Protein AF-A0A7W8QY20-F1 (afdb_monomer)

Foldseek 3Di:
DPPPPVVVVVVVVVPPDPDDDDDPDDPAAKKAFDFWDDWWDDDVLQQDFRIWHWDADPQGIFTFGHFPVGGPDDRPPDGQDDWDFDDADPVRWTKTWDWDADSVQQKIKIKMFTADNVDPVDGQKIKIKIWGWDQDDPRWIKIKIKIDIAGNDPVDDGHIGITITMITGDDPVRVVVLVVLDFFADADWQDAPVVQLVVCVVLVAKEKEFEAEPPDPLSVCCVRQARRRSVNSVLDVNHYRYYYAYLDDDPPDDPRNVSCVVVSVVCCVVVVPPAPRKMWIGHSNRHTWAIAHTHDTNVRSSVVSVLSSDLVNTLVSVLVCLVVVVDDLVCLLVNLCCCCPVHVNNVSSLVSLLSSQVPPLQPDDPVVNLPLVNLVSCLSRLVSDACPGPLLVCLQPPQVSNQVSDPDPFDGPSVVSNLVRCCVPQPVVQVVVCVVVVHDGPLVVSLVVCVVSDPNLVSLQNSLVSQLVVCVVVVVLVSNLVSLVVNVVSDDLLPDIPVRLVVLLVVLLSCLQPNPDLVSLVVSLVSLVSSLVVCVVVVHDSLSSLLSNLSSCLSNVVLVVSLVSLVVSCVVCVVCCPVSVVVSVCSVVVHSVSPPDD

Solvent-accessible surface area (backbone atoms only — not comparable to full-atom values): 33229 Å² total; per-residue (Å²): 146,78,81,68,63,69,64,56,58,59,60,65,71,65,72,81,63,81,88,66,77,88,66,91,75,66,83,62,44,38,30,36,59,72,42,73,75,48,78,42,67,62,77,94,66,71,75,66,50,49,33,41,38,29,43,84,50,97,62,24,46,34,53,39,46,41,37,97,88,51,74,61,83,43,86,41,83,41,51,77,66,74,82,58,82,77,50,62,44,101,84,70,30,49,36,39,59,49,76,49,72,45,82,91,76,42,34,36,41,38,40,37,38,29,28,45,86,91,37,91,85,47,74,42,30,42,40,39,36,41,40,35,60,44,75,45,86,88,81,46,46,35,36,39,42,38,37,41,46,35,40,71,49,96,90,45,82,64,80,52,32,41,38,35,34,33,22,37,71,54,52,74,67,59,55,52,58,41,67,74,72,47,79,8,52,69,66,59,74,72,54,37,69,69,53,48,31,51,49,15,52,75,69,73,17,29,33,34,36,45,35,30,40,95,84,38,65,52,34,55,46,35,65,67,73,29,42,54,34,49,73,45,11,65,65,35,56,79,48,32,46,34,33,76,37,56,70,58,87,61,94,83,59,53,72,47,61,59,52,37,43,68,56,32,59,47,48,37,65,76,67,61,64,85,60,66,21,27,40,42,31,24,43,30,88,62,52,70,27,23,66,49,73,51,75,60,53,54,67,57,45,48,51,49,50,54,32,50,74,31,72,93,59,10,54,44,45,51,49,48,38,54,74,71,61,75,55,62,78,80,50,41,60,56,50,22,46,42,28,37,74,76,59,65,35,51,69,60,14,26,50,45,42,27,51,44,35,67,74,46,55,61,69,49,55,74,75,62,50,62,32,58,72,51,48,52,52,47,68,75,36,55,88,36,55,47,84,87,34,59,67,42,47,40,25,69,77,42,31,68,74,48,27,75,68,39,85,44,94,83,57,52,47,20,58,53,54,44,51,55,32,48,40,60,75,62,42,44,60,46,51,52,50,15,65,75,70,73,49,78,54,63,59,67,61,42,42,55,57,35,40,76,77,40,57,61,70,60,25,52,50,53,51,37,52,50,49,39,56,50,22,56,76,68,68,37,60,72,66,26,56,69,44,43,61,62,43,56,71,73,48,61,77,92,74,51,46,71,68,54,41,51,52,49,48,52,52,39,44,47,42,48,52,74,53,85,55,65,68,60,50,55,51,38,56,64,58,47,51,63,44,37,59,50,29,55,80,65,78,41,87,42,62,64,54,49,51,44,49,23,53,38,34,37,76,73,66,42,47,69,64,13,47,53,48,49,51,52,45,39,74,77,39,57,94,51,37,72,67,52,50,54,50,47,55,38,55,75,73,68,50,70,66,54,79,72,66,130

Mean predicted aligned error: 14.1 Å

Structure (mmCIF, N/CA/C/O backbone):
data_AF-A0A7W8QY20-F1
#
_entry.id   AF-A0A7W8QY20-F1
#
loop_
_atom_site.group_PDB
_atom_site.id
_atom_site.type_symbol
_atom_site.label_atom_id
_atom_site.label_alt_id
_atom_site.label_comp_id
_atom_site.label_asym_id
_atom_site.label_entity_id
_atom_site.label_seq_id
_atom_site.pdbx_PDB_ins_code
_atom_site.Cartn_x
_atom_site.Cartn_y
_atom_site.Cartn_z
_atom_site.occupancy
_atom_site.B_iso_or_equiv
_atom_site.auth_seq_id
_atom_site.auth_comp_id
_atom_site.auth_asym_id
_atom_site.auth_atom_id
_atom_site.pdbx_PDB_model_num
ATOM 1 N N . MET A 1 1 ? 17.598 47.975 -12.054 1.00 34.47 1 MET A N 1
ATOM 2 C CA . MET A 1 1 ? 18.685 47.209 -11.395 1.00 34.47 1 MET A CA 1
ATOM 3 C C . MET A 1 1 ? 18.210 45.830 -10.914 1.00 34.47 1 MET A C 1
ATOM 5 O O . MET A 1 1 ? 18.232 45.550 -9.727 1.00 34.47 1 MET A O 1
ATOM 9 N N . LYS A 1 2 ? 17.771 44.950 -11.826 1.00 32.56 2 LYS A N 1
ATOM 10 C CA . LYS A 1 2 ? 17.410 43.548 -11.526 1.00 32.56 2 LYS A CA 1
ATOM 11 C C . LYS A 1 2 ? 17.868 42.470 -12.553 1.00 32.56 2 LYS A C 1
ATOM 13 O O . LYS A 1 2 ? 17.382 41.354 -12.434 1.00 32.56 2 LYS A O 1
ATOM 18 N N . PRO A 1 3 ? 18.805 42.691 -13.511 1.00 30.03 3 PRO A N 1
ATOM 19 C CA . PRO A 1 3 ? 19.314 41.588 -14.342 1.00 30.03 3 PRO A CA 1
ATOM 20 C C . PRO A 1 3 ? 20.662 40.992 -13.877 1.00 30.03 3 PRO A C 1
ATOM 22 O O . PRO A 1 3 ? 21.119 40.020 -14.462 1.00 30.03 3 PRO A O 1
ATOM 25 N N . LEU A 1 4 ? 21.299 41.528 -12.826 1.00 29.00 4 LEU A N 1
ATOM 26 C CA . LEU A 1 4 ? 22.637 41.093 -12.373 1.00 29.00 4 LEU A CA 1
ATOM 27 C C . LEU A 1 4 ? 22.633 39.982 -11.303 1.00 29.00 4 LEU A C 1
ATOM 29 O O . LEU A 1 4 ? 23.667 39.372 -11.059 1.00 29.00 4 LEU A O 1
ATOM 33 N N . ILE A 1 5 ? 21.483 39.667 -10.696 1.00 31.33 5 ILE A N 1
ATOM 34 C CA . ILE A 1 5 ? 21.409 38.714 -9.570 1.00 31.33 5 ILE A CA 1
ATOM 35 C C . ILE A 1 5 ? 21.354 37.247 -10.046 1.00 31.33 5 ILE A C 1
ATOM 37 O O . ILE A 1 5 ? 21.874 36.363 -9.372 1.00 31.33 5 ILE A O 1
ATOM 41 N N . TYR A 1 6 ? 20.832 36.971 -11.246 1.00 31.62 6 TYR A N 1
ATOM 42 C CA . TYR A 1 6 ? 20.762 35.598 -11.773 1.00 31.62 6 TYR A CA 1
ATOM 43 C C . TYR A 1 6 ? 22.112 35.048 -12.263 1.00 31.62 6 TYR A C 1
ATOM 45 O O . TYR A 1 6 ? 22.337 33.842 -12.204 1.00 31.62 6 TYR A O 1
ATOM 53 N N . TYR A 1 7 ? 23.040 35.916 -12.679 1.00 31.92 7 TYR A N 1
ATOM 54 C CA . TYR A 1 7 ? 24.385 35.505 -13.106 1.00 31.92 7 TYR A CA 1
ATOM 55 C C . TYR A 1 7 ? 25.289 35.127 -11.916 1.00 31.92 7 TYR A C 1
ATOM 57 O O . TYR A 1 7 ? 26.137 34.246 -12.037 1.00 31.92 7 TYR A O 1
ATOM 65 N N . ALA A 1 8 ? 25.073 35.739 -10.746 1.00 30.41 8 ALA A N 1
ATOM 66 C CA . ALA A 1 8 ? 25.865 35.489 -9.540 1.00 30.41 8 ALA A CA 1
ATOM 67 C C . ALA A 1 8 ? 25.487 34.175 -8.827 1.00 30.41 8 ALA A C 1
ATOM 69 O O . ALA A 1 8 ? 26.350 33.499 -8.270 1.00 30.41 8 ALA A O 1
ATOM 70 N N . ILE A 1 9 ? 24.216 33.764 -8.891 1.00 32.88 9 ILE A N 1
ATOM 71 C CA . ILE A 1 9 ? 23.742 32.523 -8.252 1.00 32.88 9 ILE A CA 1
ATOM 72 C C . ILE A 1 9 ? 24.217 31.276 -9.025 1.00 32.88 9 ILE A C 1
ATOM 74 O O . ILE A 1 9 ? 24.481 30.239 -8.419 1.00 32.88 9 ILE A O 1
ATOM 78 N N . PHE A 1 10 ? 24.426 31.381 -10.343 1.00 36.00 10 PHE A N 1
ATOM 79 C CA . PHE A 1 10 ? 24.939 30.274 -11.162 1.00 36.00 10 PHE A CA 1
ATOM 80 C C . PHE A 1 10 ? 26.439 29.999 -10.952 1.00 36.00 10 PHE A C 1
ATOM 82 O O . PHE A 1 10 ? 26.851 28.841 -10.999 1.00 36.00 10 PHE A O 1
ATOM 89 N N . MET A 1 11 ? 27.247 31.025 -10.651 1.00 33.53 11 MET A N 1
ATOM 90 C CA . MET A 1 11 ? 28.660 30.828 -10.287 1.00 33.53 11 MET A CA 1
ATOM 91 C C . MET A 1 11 ? 28.830 30.148 -8.920 1.00 33.53 11 MET A C 1
ATOM 93 O O . MET A 1 11 ? 29.773 29.383 -8.730 1.00 33.53 11 MET A O 1
ATOM 97 N N . ALA A 1 12 ? 27.913 30.373 -7.973 1.00 30.88 12 ALA A N 1
ATOM 98 C CA . ALA A 1 12 ? 28.045 29.849 -6.613 1.00 30.88 12 ALA A CA 1
ATOM 99 C C . ALA A 1 12 ? 27.796 28.328 -6.502 1.00 30.88 12 ALA A C 1
ATOM 101 O O . ALA A 1 12 ? 28.378 27.680 -5.636 1.00 30.88 12 ALA A O 1
ATOM 102 N N . MET A 1 13 ? 26.994 27.725 -7.391 1.00 29.62 13 MET A N 1
ATOM 103 C CA . MET A 1 13 ? 26.762 26.267 -7.400 1.00 29.62 13 MET A CA 1
ATOM 104 C C . MET A 1 13 ? 27.802 25.463 -8.199 1.00 29.62 13 MET A C 1
ATOM 106 O O . MET A 1 13 ? 27.821 24.238 -8.106 1.00 29.62 13 MET A O 1
ATOM 110 N N . ALA A 1 14 ? 28.692 26.117 -8.953 1.00 33.78 14 ALA A N 1
ATOM 111 C CA . ALA A 1 14 ? 29.780 25.447 -9.673 1.00 33.78 14 ALA A CA 1
ATOM 112 C C . ALA A 1 14 ? 30.989 25.101 -8.774 1.00 33.78 14 ALA A C 1
ATOM 114 O O . ALA A 1 14 ? 31.916 24.428 -9.218 1.00 33.78 14 ALA A O 1
ATOM 115 N N . LEU A 1 15 ? 30.983 25.537 -7.508 1.00 32.28 15 LEU A N 1
ATOM 116 C CA . LEU A 1 15 ? 32.139 25.490 -6.603 1.00 32.28 15 LEU A CA 1
ATOM 117 C C . LEU A 1 15 ? 32.217 24.261 -5.675 1.00 32.28 15 LEU A C 1
ATOM 119 O O . LEU A 1 15 ? 33.075 24.236 -4.797 1.00 32.28 15 LEU A O 1
ATOM 123 N N . SER A 1 16 ? 31.394 23.222 -5.861 1.00 32.53 16 SER A N 1
ATOM 124 C CA . SER A 1 16 ? 31.473 21.991 -5.044 1.00 32.53 16 SER A CA 1
ATOM 125 C C . SER A 1 16 ? 31.709 20.690 -5.822 1.00 32.53 16 SER A C 1
ATOM 127 O O . SER A 1 16 ? 31.518 19.605 -5.276 1.00 32.53 16 SER A O 1
ATOM 129 N N . LEU A 1 17 ? 32.182 20.764 -7.070 1.00 36.34 17 LEU A N 1
ATOM 130 C CA . LEU A 1 17 ? 32.654 19.589 -7.812 1.00 36.34 17 LEU A CA 1
ATOM 131 C C . LEU A 1 17 ? 34.190 19.565 -7.870 1.00 36.34 17 LEU A C 1
ATOM 133 O O . LEU A 1 17 ? 34.810 20.626 -7.990 1.00 36.34 17 LEU A O 1
ATOM 137 N N . PRO A 1 18 ? 34.824 18.379 -7.768 1.00 35.50 18 PRO A N 1
ATOM 138 C CA . PRO A 1 18 ? 36.277 18.265 -7.765 1.00 35.50 18 PRO A CA 1
ATOM 139 C C . PRO A 1 18 ? 36.862 18.871 -9.045 1.00 35.50 18 PRO A C 1
ATOM 141 O O . PRO A 1 18 ? 36.290 18.742 -10.125 1.00 35.50 18 PRO A O 1
ATOM 144 N N . LYS A 1 19 ? 37.996 19.569 -8.912 1.00 36.62 19 LYS A N 1
ATOM 145 C CA . LYS A 1 19 ? 38.716 20.220 -10.016 1.00 36.62 19 LYS A CA 1
ATOM 146 C C . LYS A 1 19 ? 39.126 19.178 -11.067 1.00 36.62 19 LYS A C 1
ATOM 148 O O . LYS A 1 19 ? 40.171 18.548 -10.937 1.00 36.62 19 LYS A O 1
ATOM 153 N N . PHE A 1 20 ? 38.314 19.009 -12.106 1.00 40.59 20 PHE A N 1
ATOM 154 C CA . PHE A 1 20 ? 38.666 18.229 -13.291 1.00 40.59 20 PHE A CA 1
ATOM 155 C C . PHE A 1 20 ? 39.662 19.018 -14.155 1.00 40.59 20 PHE A C 1
ATOM 157 O O . PHE A 1 20 ? 39.513 20.225 -14.361 1.00 40.59 20 PHE A O 1
ATOM 164 N N . ALA A 1 21 ? 40.706 18.342 -14.634 1.00 33.34 21 ALA A N 1
ATOM 165 C CA . ALA A 1 21 ? 41.752 18.932 -15.460 1.00 33.34 21 ALA A CA 1
ATOM 166 C C . ALA A 1 21 ? 41.192 19.438 -16.807 1.00 33.34 21 ALA A C 1
ATOM 168 O O . ALA A 1 21 ? 40.430 18.749 -17.486 1.00 33.34 21 ALA A O 1
ATOM 169 N N . LYS A 1 22 ? 41.588 20.659 -17.193 1.00 41.00 22 LYS A N 1
ATOM 170 C CA . LYS A 1 22 ? 41.216 21.333 -18.447 1.00 41.00 22 LYS A CA 1
ATOM 171 C C . LYS A 1 22 ? 41.881 20.656 -19.655 1.00 41.00 22 LYS A C 1
ATOM 173 O O . LYS A 1 22 ? 42.931 21.099 -20.107 1.00 41.00 22 LYS A O 1
ATOM 178 N N . ALA A 1 23 ? 41.246 19.633 -20.220 1.00 37.78 23 ALA A N 1
ATOM 179 C CA . ALA A 1 23 ? 41.414 19.324 -21.638 1.00 37.78 23 ALA A CA 1
ATOM 180 C C . ALA A 1 23 ? 40.450 20.211 -22.442 1.00 37.78 23 ALA A C 1
ATOM 182 O O . ALA A 1 23 ? 39.283 20.359 -22.069 1.00 37.78 23 ALA A O 1
ATOM 183 N N . GLN A 1 24 ? 40.943 20.824 -23.521 1.00 47.16 24 GLN A N 1
ATOM 184 C CA . GLN A 1 24 ? 40.188 21.669 -24.452 1.00 47.16 24 GLN A CA 1
ATOM 185 C C . GLN A 1 24 ? 39.123 20.816 -25.172 1.00 47.16 24 GLN A C 1
ATOM 187 O O . GLN A 1 24 ? 39.294 20.359 -26.298 1.00 47.16 24 GLN A O 1
ATOM 192 N N . THR A 1 25 ? 38.027 20.512 -24.483 1.00 55.75 25 THR A N 1
ATOM 193 C CA . THR A 1 25 ? 36.958 19.661 -25.000 1.00 55.75 25 THR A CA 1
ATOM 194 C C . THR A 1 25 ? 36.093 20.495 -25.934 1.00 55.75 25 THR A C 1
ATOM 196 O O . THR A 1 25 ? 35.343 21.377 -25.523 1.00 55.75 25 THR A O 1
ATOM 199 N N . ASN A 1 26 ? 36.264 20.267 -27.236 1.00 72.06 26 ASN A N 1
ATOM 200 C CA . ASN A 1 26 ? 35.529 20.991 -28.261 1.00 72.06 26 ASN A CA 1
ATOM 201 C C . ASN A 1 26 ? 34.078 20.479 -28.340 1.00 72.06 26 ASN A C 1
ATOM 203 O O . ASN A 1 26 ? 33.846 19.271 -28.435 1.00 72.06 26 ASN A O 1
ATOM 207 N N . LEU A 1 27 ? 33.120 21.411 -28.340 1.00 79.25 27 LEU A N 1
ATOM 208 C CA . LEU A 1 27 ? 31.679 21.180 -28.487 1.00 79.25 27 LEU A CA 1
ATOM 209 C C . LEU A 1 27 ? 31.317 20.480 -29.819 1.00 79.25 27 LEU A C 1
ATOM 211 O O . LEU A 1 27 ? 30.228 19.926 -29.948 1.00 79.25 27 LEU A O 1
ATOM 215 N N . LEU A 1 28 ? 32.222 20.473 -30.805 1.00 84.31 28 LEU A N 1
ATOM 216 C CA . LEU A 1 28 ? 32.030 19.796 -32.092 1.00 84.31 28 LEU A CA 1
ATOM 217 C C . LEU A 1 28 ? 31.840 18.279 -31.953 1.00 84.31 28 LEU A C 1
ATOM 219 O O . LEU A 1 28 ? 32.566 17.607 -31.215 1.00 84.31 28 LEU A O 1
ATOM 223 N N . GLY A 1 29 ? 30.929 17.730 -32.750 1.00 86.31 29 GLY A N 1
ATOM 224 C CA . GLY A 1 29 ? 30.639 16.303 -32.833 1.00 86.31 29 GLY A CA 1
ATOM 225 C C . GLY A 1 29 ? 29.145 16.005 -32.830 1.00 86.31 29 GLY A C 1
ATOM 226 O O . GLY A 1 29 ? 28.309 16.907 -32.904 1.00 86.31 29 GLY A O 1
ATOM 227 N N . VAL A 1 30 ? 28.820 14.718 -32.749 1.00 86.38 30 VAL A N 1
ATOM 228 C CA . VAL A 1 30 ? 27.449 14.238 -32.579 1.00 86.38 30 VAL A CA 1
ATOM 229 C C . VAL A 1 30 ? 27.255 13.876 -31.114 1.00 86.38 30 VAL A C 1
ATOM 231 O O . VAL A 1 30 ? 28.045 13.126 -30.545 1.00 86.38 30 VAL A O 1
ATOM 234 N N . TRP A 1 31 ? 26.211 14.425 -30.510 1.00 86.69 31 TRP A N 1
ATOM 235 C CA . TRP A 1 31 ? 25.859 14.223 -29.113 1.00 86.69 31 TRP A CA 1
ATOM 236 C C . TRP A 1 31 ? 24.503 13.540 -29.017 1.00 86.69 31 TRP A C 1
ATOM 238 O O . TRP A 1 31 ? 23.530 14.012 -29.607 1.00 86.69 31 TRP A O 1
ATOM 248 N N . ARG A 1 32 ? 24.434 12.458 -28.248 1.00 82.75 32 ARG A N 1
ATOM 249 C CA . ARG A 1 32 ? 23.239 11.640 -28.028 1.00 82.75 32 ARG A CA 1
ATOM 250 C C . ARG A 1 32 ? 22.710 11.848 -26.620 1.00 82.75 32 ARG A C 1
ATOM 252 O O . ARG A 1 32 ? 23.490 11.772 -25.675 1.00 82.75 32 ARG A O 1
ATOM 259 N N . LEU A 1 33 ? 21.409 12.099 -26.474 1.00 78.19 33 LEU A N 1
ATOM 260 C CA . LEU A 1 33 ? 20.771 12.250 -25.167 1.00 78.19 33 LEU A CA 1
ATOM 261 C C . LEU A 1 33 ? 20.918 10.949 -24.365 1.00 78.19 33 LEU A C 1
ATOM 263 O O . LEU A 1 33 ? 20.456 9.893 -24.790 1.00 78.19 33 LEU A O 1
ATOM 267 N N . LYS A 1 34 ? 21.550 11.055 -23.199 1.00 76.88 34 LYS A N 1
ATOM 268 C CA . LYS A 1 34 ? 21.827 9.968 -22.256 1.00 76.88 34 LYS A CA 1
ATOM 269 C C . LYS A 1 34 ? 20.936 10.024 -21.020 1.00 76.88 34 LYS A C 1
ATOM 271 O O . LYS A 1 34 ? 20.604 9.003 -20.437 1.00 76.88 34 LYS A O 1
ATOM 276 N N . GLU A 1 35 ? 20.568 11.217 -20.574 1.00 73.69 35 GLU A N 1
ATOM 277 C CA . GLU A 1 35 ? 19.719 11.363 -19.395 1.00 73.69 35 GLU A CA 1
ATOM 278 C C . GLU A 1 35 ? 18.847 12.607 -19.513 1.00 73.69 35 GLU A C 1
ATOM 280 O O . GLU A 1 35 ? 19.324 13.697 -19.824 1.00 73.69 35 GLU A O 1
ATOM 285 N N . PHE A 1 36 ? 17.558 12.447 -19.233 1.00 71.69 36 PHE A N 1
ATOM 286 C CA . PHE A 1 36 ? 16.594 13.537 -19.189 1.00 71.69 36 PHE A CA 1
ATOM 287 C C . PHE A 1 36 ? 16.326 13.930 -17.732 1.00 71.69 36 PHE A C 1
ATOM 289 O O . PHE A 1 36 ? 15.963 13.069 -16.932 1.00 71.69 36 PHE A O 1
ATOM 296 N N . LYS A 1 37 ? 16.457 15.220 -17.386 1.00 70.06 37 LYS A N 1
ATOM 297 C CA . LYS A 1 37 ? 16.380 15.667 -15.985 1.00 70.06 37 LYS A CA 1
ATOM 298 C C . LYS A 1 37 ? 15.173 16.542 -15.648 1.00 70.06 37 LYS A C 1
ATOM 300 O O . LYS A 1 37 ? 14.657 16.433 -14.538 1.00 70.06 37 LYS A O 1
ATOM 305 N N . LYS A 1 38 ? 14.703 17.416 -16.548 1.00 68.19 38 LYS A N 1
ATOM 306 C CA . LYS A 1 38 ? 13.561 18.309 -16.247 1.00 68.19 38 LYS A CA 1
ATOM 307 C C . LYS A 1 38 ? 12.902 18.880 -17.505 1.00 68.19 38 LYS A C 1
ATOM 309 O O . LYS A 1 38 ? 13.621 19.315 -18.396 1.00 68.19 38 LYS A O 1
ATOM 314 N N . ILE A 1 39 ? 11.563 18.962 -17.523 1.00 68.31 39 ILE A N 1
ATOM 315 C CA . ILE A 1 39 ? 10.766 19.879 -18.366 1.00 68.31 39 ILE A CA 1
ATOM 316 C C . ILE A 1 39 ? 9.779 20.643 -17.469 1.00 68.31 39 ILE A C 1
ATOM 318 O O . ILE A 1 39 ? 9.150 20.053 -16.591 1.00 68.31 39 ILE A O 1
ATOM 322 N N . LYS A 1 40 ? 9.623 21.944 -17.710 1.00 66.50 40 LYS A N 1
ATOM 323 C CA . LYS A 1 40 ? 8.500 22.774 -17.248 1.00 66.50 40 LYS A CA 1
ATOM 324 C C . LYS A 1 40 ? 7.860 23.411 -18.497 1.00 66.50 40 LYS A C 1
ATOM 326 O O . LYS A 1 40 ? 8.613 23.810 -19.381 1.00 66.50 40 LYS A O 1
ATOM 331 N N . GLY A 1 41 ? 6.525 23.437 -18.611 1.00 63.50 41 GLY A N 1
ATOM 332 C CA . GLY A 1 41 ? 5.780 24.044 -19.739 1.00 63.50 41 GLY A CA 1
ATOM 333 C C . GLY A 1 41 ? 4.885 23.079 -20.559 1.00 63.50 41 GLY A C 1
ATOM 334 O O . GLY A 1 41 ? 5.004 21.866 -20.398 1.00 63.50 41 GLY A O 1
ATOM 335 N N . PRO A 1 42 ? 3.957 23.593 -21.405 1.00 50.72 42 PRO A N 1
ATOM 336 C CA . PRO A 1 42 ? 3.009 22.825 -22.226 1.00 50.72 42 PRO A CA 1
ATOM 337 C C . PRO A 1 42 ? 3.663 21.906 -23.250 1.00 50.72 42 PRO A C 1
ATOM 339 O O . PRO A 1 42 ? 4.813 22.092 -23.639 1.00 50.72 42 PRO A O 1
ATOM 342 N N . ASP A 1 43 ? 2.873 20.954 -23.749 1.00 42.47 43 ASP A N 1
ATOM 343 C CA . ASP A 1 43 ? 3.375 19.810 -24.490 1.00 42.47 43 ASP A CA 1
ATOM 344 C C . ASP A 1 43 ? 4.329 20.191 -25.639 1.00 42.47 43 ASP A C 1
ATOM 346 O O . ASP A 1 43 ? 5.449 19.696 -25.695 1.00 42.47 43 ASP A O 1
ATOM 350 N N . TYR A 1 44 ? 4.005 21.139 -26.515 1.00 50.38 44 TYR A N 1
ATOM 351 C CA . TYR A 1 44 ? 4.890 21.555 -27.621 1.00 50.38 44 TYR A CA 1
ATOM 352 C C . TYR A 1 44 ? 6.285 22.088 -27.193 1.00 50.38 44 TYR A C 1
ATOM 354 O O . TYR A 1 44 ? 7.147 22.300 -28.052 1.00 50.38 44 TYR A O 1
ATOM 362 N N . ALA A 1 45 ? 6.537 22.292 -25.896 1.00 47.47 45 ALA A N 1
ATOM 363 C CA . ALA A 1 45 ? 7.827 22.656 -25.318 1.00 47.47 45 ALA A CA 1
ATOM 364 C C . ALA A 1 45 ? 8.781 21.475 -25.044 1.00 47.47 45 ALA A C 1
ATOM 366 O O . ALA A 1 45 ? 9.905 21.716 -24.605 1.00 47.47 45 ALA A O 1
ATOM 367 N N . ASN A 1 46 ? 8.424 20.229 -25.392 1.00 51.69 46 ASN A N 1
ATOM 368 C CA . ASN A 1 46 ? 9.313 19.046 -25.327 1.00 51.69 46 ASN A CA 1
ATOM 369 C C . ASN A 1 46 ? 10.476 19.058 -26.342 1.00 51.69 46 ASN A C 1
ATOM 371 O O . ASN A 1 46 ? 10.895 18.026 -26.855 1.00 51.69 46 ASN A O 1
ATOM 375 N N . GLY A 1 47 ? 11.024 20.227 -26.656 1.00 58.62 47 GLY A N 1
ATOM 376 C CA . GLY A 1 47 ? 12.123 20.397 -27.598 1.00 58.62 47 GLY A CA 1
ATOM 377 C C . GLY A 1 47 ? 13.494 20.067 -27.013 1.00 58.62 47 GLY A C 1
ATOM 378 O O . GLY A 1 47 ? 14.419 20.827 -27.296 1.00 58.62 47 GLY A O 1
ATOM 379 N N . ILE A 1 48 ? 13.626 19.009 -26.196 1.00 70.00 48 ILE A N 1
ATOM 380 C CA . ILE A 1 48 ? 14.941 18.426 -25.889 1.00 70.00 48 ILE A CA 1
ATOM 381 C C . ILE A 1 48 ? 15.335 17.552 -27.085 1.00 70.00 48 ILE A C 1
ATOM 383 O O . ILE A 1 48 ? 14.596 16.626 -27.422 1.00 70.00 48 ILE A O 1
ATOM 387 N N . PRO A 1 49 ? 16.455 17.851 -27.760 1.00 72.75 49 PRO A N 1
ATOM 388 C CA . PRO A 1 49 ? 16.925 17.026 -28.863 1.00 72.75 49 PRO A CA 1
ATOM 389 C C . PRO A 1 49 ? 17.295 15.611 -28.405 1.00 72.75 49 PRO A C 1
ATOM 391 O O . PRO A 1 49 ? 17.890 15.421 -27.354 1.00 72.75 49 PRO A O 1
ATOM 394 N N . LEU A 1 50 ? 16.998 14.607 -29.220 1.00 71.81 50 LEU A N 1
ATOM 395 C CA . LEU A 1 50 ? 17.574 13.272 -29.053 1.00 71.81 50 LEU A CA 1
ATOM 396 C C . LEU A 1 50 ? 19.030 13.257 -29.515 1.00 71.81 50 LEU A C 1
ATOM 398 O O . LEU A 1 50 ? 19.889 12.674 -28.857 1.00 71.81 50 LEU A O 1
ATOM 402 N N . ILE A 1 51 ? 19.291 13.940 -30.630 1.00 77.75 51 ILE A N 1
ATOM 403 C CA . ILE A 1 51 ? 20.611 14.098 -31.228 1.00 77.75 51 ILE A CA 1
ATOM 404 C C . ILE A 1 51 ? 20.889 15.587 -31.402 1.00 77.75 51 ILE A C 1
ATOM 406 O O . ILE A 1 51 ? 20.034 16.329 -31.891 1.00 77.75 51 ILE A O 1
ATOM 410 N N . ILE A 1 52 ? 22.088 16.015 -31.018 1.00 81.81 52 ILE A N 1
ATOM 411 C CA . ILE A 1 52 ? 22.629 17.341 -31.313 1.00 81.81 52 ILE A CA 1
ATOM 412 C C . ILE A 1 52 ? 23.901 17.141 -32.122 1.00 81.81 52 ILE A C 1
ATOM 414 O O . ILE A 1 52 ? 24.891 16.613 -31.621 1.00 81.81 52 ILE A O 1
ATOM 418 N N . LYS A 1 53 ? 23.889 17.582 -33.371 1.00 83.00 53 LYS A N 1
ATOM 419 C CA . LYS A 1 53 ? 25.047 17.544 -34.253 1.00 83.00 53 LYS A CA 1
ATOM 420 C C . LYS A 1 53 ? 25.618 18.947 -34.387 1.00 83.00 53 LYS A C 1
ATOM 422 O O . LYS A 1 53 ? 24.904 19.878 -34.751 1.00 83.00 53 LYS A O 1
ATOM 427 N N . ILE A 1 54 ? 26.895 19.100 -34.053 1.00 83.69 54 ILE A N 1
ATOM 428 C CA . ILE A 1 54 ? 27.580 20.392 -34.021 1.00 83.69 54 ILE A CA 1
ATOM 429 C C . ILE A 1 54 ? 28.810 20.318 -34.918 1.00 83.69 54 ILE A C 1
ATOM 431 O O . ILE A 1 54 ? 29.726 19.534 -34.670 1.00 83.69 54 ILE A O 1
ATOM 435 N N . GLU A 1 55 ? 28.832 21.151 -35.953 1.00 81.44 55 GLU A N 1
ATOM 436 C CA . GLU A 1 55 ? 29.901 21.199 -36.950 1.00 81.44 55 GLU A CA 1
ATOM 437 C C . GLU A 1 55 ? 30.445 22.620 -37.113 1.00 81.44 55 GLU A C 1
ATOM 439 O O . GLU A 1 55 ? 29.694 23.598 -37.129 1.00 81.44 55 GLU A O 1
ATOM 444 N N . GLN A 1 56 ? 31.758 22.728 -37.313 1.00 78.25 56 GLN A N 1
ATOM 445 C CA . GLN A 1 56 ? 32.388 23.965 -37.757 1.00 78.25 56 GLN A CA 1
ATOM 446 C C . GLN A 1 56 ? 32.147 24.138 -39.265 1.00 78.25 56 GLN A C 1
ATOM 448 O O . GLN A 1 56 ? 32.359 23.214 -40.050 1.00 78.25 56 GLN A O 1
ATOM 453 N N . LYS A 1 57 ? 31.712 25.327 -39.676 1.00 72.75 57 LYS A N 1
ATOM 454 C CA . LYS A 1 57 ? 31.567 25.767 -41.071 1.00 72.75 57 LYS A CA 1
ATOM 455 C C . LYS A 1 57 ? 32.480 26.973 -41.324 1.00 72.75 57 LYS A C 1
ATOM 457 O O . LYS A 1 57 ? 32.996 27.565 -40.376 1.00 72.75 57 LYS A O 1
ATOM 462 N N . GLN A 1 58 ? 32.663 27.330 -42.599 1.00 63.00 58 GLN A N 1
ATOM 463 C CA . GLN A 1 58 ? 33.502 28.464 -43.022 1.00 63.00 58 GLN A CA 1
ATOM 464 C C . GLN A 1 58 ? 33.096 29.771 -42.333 1.00 63.00 58 GLN A C 1
ATOM 466 O O . GLN A 1 58 ? 33.955 30.487 -41.830 1.00 63.00 58 GLN A O 1
ATOM 471 N N . ASP A 1 59 ? 31.790 30.013 -42.208 1.00 60.81 59 ASP A N 1
ATOM 472 C CA . ASP A 1 59 ? 31.301 31.270 -41.649 1.00 60.81 59 ASP A CA 1
ATOM 473 C C . ASP A 1 59 ? 31.045 31.193 -40.138 1.00 60.81 59 ASP A C 1
ATOM 475 O O . ASP A 1 59 ? 30.958 32.233 -39.495 1.00 60.81 59 ASP A O 1
ATOM 479 N N . GLY A 1 60 ? 30.953 30.005 -39.524 1.00 67.31 60 GLY A N 1
ATOM 480 C CA . GLY A 1 60 ? 30.685 29.847 -38.086 1.00 67.31 60 GLY A CA 1
ATOM 481 C C . GLY A 1 60 ? 30.326 28.422 -37.665 1.00 67.31 60 GLY A C 1
ATOM 482 O O . GLY A 1 60 ? 30.933 27.480 -38.155 1.00 67.31 60 GLY A O 1
ATOM 483 N N . MET A 1 61 ? 29.369 28.233 -36.751 1.00 71.06 61 MET A N 1
ATOM 484 C CA . MET A 1 61 ? 28.960 26.899 -36.282 1.00 71.06 61 MET A CA 1
ATOM 485 C C . MET A 1 61 ? 27.542 26.542 -36.721 1.00 71.06 61 MET A C 1
ATOM 487 O O . MET A 1 61 ? 26.617 27.346 -36.612 1.00 71.06 61 MET A O 1
ATOM 491 N N . ALA A 1 62 ? 27.375 25.304 -37.181 1.00 71.94 62 ALA A N 1
ATOM 492 C CA . ALA A 1 62 ? 26.081 24.711 -37.479 1.00 71.94 62 ALA A CA 1
ATOM 493 C C . ALA A 1 62 ? 25.671 23.783 -36.333 1.00 71.94 62 ALA A C 1
ATOM 495 O O . ALA A 1 62 ? 26.448 22.917 -35.933 1.00 71.94 62 ALA A O 1
ATOM 496 N N . ILE A 1 63 ? 24.456 23.971 -35.813 1.00 76.50 63 ILE A N 1
ATOM 497 C CA . ILE A 1 63 ? 23.855 23.105 -34.794 1.00 76.50 63 ILE A CA 1
ATOM 498 C C . ILE A 1 63 ? 22.573 22.530 -35.378 1.00 76.50 63 ILE A C 1
ATOM 500 O O . ILE A 1 63 ? 21.607 23.260 -35.583 1.00 76.50 63 ILE A O 1
ATOM 504 N N . GLU A 1 64 ? 22.571 21.229 -35.615 1.00 74.44 64 GLU A N 1
ATOM 505 C CA . GLU A 1 64 ? 21.425 20.460 -36.082 1.00 74.44 64 GLU A CA 1
ATOM 506 C C . GLU A 1 64 ? 20.877 19.623 -34.922 1.00 74.44 64 GLU A C 1
ATOM 508 O O . GLU A 1 64 ? 21.634 19.092 -34.105 1.00 74.44 64 GLU A O 1
ATOM 513 N N . LYS A 1 65 ? 19.551 19.562 -34.794 1.00 73.06 65 LYS A N 1
ATOM 514 C CA . LYS A 1 65 ? 18.875 18.941 -33.652 1.00 73.06 65 LYS A CA 1
ATOM 515 C C . LYS A 1 65 ? 17.732 18.070 -34.135 1.00 73.06 65 LYS A C 1
ATOM 517 O O . LYS A 1 65 ? 16.793 18.580 -34.740 1.00 73.06 65 LYS A O 1
ATOM 522 N N . THR A 1 66 ? 17.760 16.794 -33.779 1.00 68.88 66 THR A N 1
ATOM 523 C CA . THR A 1 66 ? 16.681 15.850 -34.096 1.00 68.88 66 THR A CA 1
ATOM 524 C C . THR A 1 66 ? 15.796 15.653 -32.867 1.00 68.88 66 THR A C 1
ATOM 526 O O . THR A 1 66 ? 16.305 15.394 -31.778 1.00 68.88 66 THR A O 1
ATOM 529 N N . SER A 1 67 ? 14.474 15.777 -33.017 1.00 60.84 67 SER A N 1
ATOM 530 C CA . SER A 1 67 ? 13.471 15.560 -31.958 1.00 60.84 67 SER A CA 1
ATOM 531 C C . SER A 1 67 ? 12.539 14.402 -32.331 1.00 60.84 67 SER A C 1
ATOM 533 O O . SER A 1 67 ? 12.343 14.102 -33.506 1.00 60.84 67 SER A O 1
ATOM 535 N N . ASN A 1 68 ? 11.926 13.761 -31.333 1.00 49.09 68 ASN A N 1
ATOM 536 C CA . ASN A 1 68 ? 10.904 12.727 -31.520 1.00 49.09 68 ASN A CA 1
ATOM 537 C C . ASN A 1 68 ? 9.550 13.246 -32.046 1.00 49.09 68 ASN A C 1
ATOM 539 O O . ASN A 1 68 ? 8.702 12.442 -32.414 1.00 49.09 68 ASN A O 1
ATOM 543 N N . LEU A 1 69 ? 9.330 14.564 -32.087 1.00 42.22 69 LEU A N 1
ATOM 544 C CA . LEU A 1 69 ? 8.080 15.188 -32.556 1.00 42.22 69 LEU A CA 1
ATOM 545 C C . LEU A 1 69 ? 8.174 15.698 -34.005 1.00 42.22 69 LEU A C 1
ATOM 547 O O . LEU A 1 69 ? 7.380 16.542 -34.417 1.00 42.22 69 LEU A O 1
ATOM 551 N N . GLY A 1 70 ? 9.154 15.197 -34.760 1.00 40.69 70 GLY A N 1
ATOM 552 C CA . GLY A 1 70 ? 9.506 15.671 -36.095 1.00 40.69 70 GLY A CA 1
ATOM 553 C C . GLY A 1 70 ? 10.703 16.618 -36.074 1.00 40.69 70 GLY A C 1
ATOM 554 O O . GLY A 1 70 ? 10.997 17.269 -35.064 1.00 40.69 70 GLY A O 1
ATOM 555 N N . ASP A 1 71 ? 11.407 16.674 -37.203 1.00 38.00 71 ASP A N 1
ATOM 556 C CA . ASP A 1 71 ? 12.575 17.524 -37.380 1.00 38.00 71 ASP A CA 1
ATOM 557 C C . ASP A 1 71 ? 12.166 18.987 -37.191 1.00 38.00 71 ASP A C 1
ATOM 559 O O . ASP A 1 71 ? 11.425 19.584 -37.978 1.00 38.00 71 ASP A O 1
ATOM 563 N N . ARG A 1 72 ? 12.648 19.608 -36.110 1.00 41.84 72 ARG A N 1
ATOM 564 C CA . ARG A 1 72 ? 12.709 21.067 -36.055 1.00 41.84 72 ARG A CA 1
ATOM 565 C C . ARG A 1 72 ? 13.918 21.472 -36.868 1.00 41.84 72 ARG A C 1
ATOM 567 O O . ARG A 1 72 ? 14.940 21.852 -36.302 1.00 41.84 72 ARG A O 1
ATOM 574 N N . ASP A 1 73 ? 13.774 21.372 -38.186 1.00 34.84 73 ASP A N 1
ATOM 575 C CA . ASP A 1 73 ? 14.761 21.832 -39.148 1.00 34.84 73 ASP A CA 1
ATOM 576 C C . ASP A 1 73 ? 15.151 23.260 -38.811 1.00 34.84 73 ASP A C 1
ATOM 578 O O . ASP A 1 73 ? 14.454 24.244 -39.069 1.00 34.84 73 ASP A O 1
ATOM 582 N N . THR A 1 74 ? 16.302 23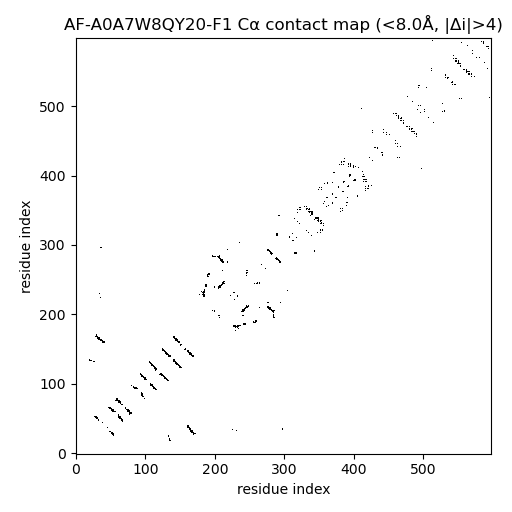.350 -38.179 1.00 39.72 74 THR A N 1
ATOM 583 C CA . THR A 1 74 ? 17.061 24.567 -38.083 1.00 39.72 74 THR A CA 1
ATOM 584 C C . THR A 1 74 ? 18.476 24.149 -38.404 1.00 39.7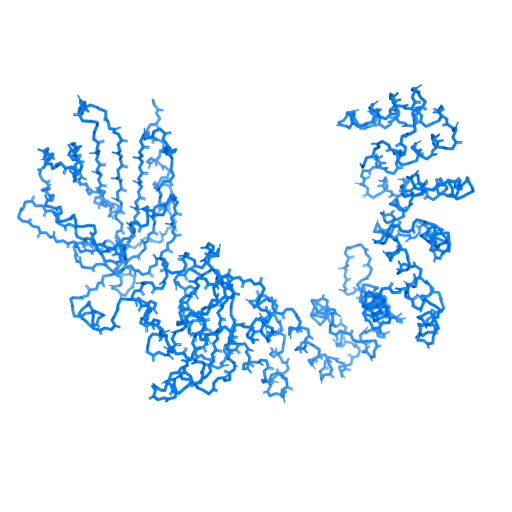2 74 THR A C 1
ATOM 586 O O . THR A 1 74 ? 19.327 24.058 -37.531 1.00 39.72 74 THR A O 1
ATOM 589 N N . VAL A 1 75 ? 18.734 23.905 -39.691 1.00 33.41 75 VAL A N 1
ATOM 590 C CA . VAL A 1 75 ? 20.069 24.142 -40.242 1.00 33.41 75 VAL A CA 1
ATOM 591 C C . VAL A 1 75 ? 20.323 25.639 -40.065 1.00 33.41 75 VAL A C 1
ATOM 593 O O . VAL A 1 75 ? 20.056 26.449 -40.948 1.00 33.41 75 VAL A O 1
ATOM 596 N N . ILE A 1 76 ? 20.737 26.047 -38.867 1.00 40.94 76 ILE A N 1
ATOM 597 C CA . ILE A 1 76 ? 21.149 27.422 -38.616 1.00 40.94 76 ILE A CA 1
ATOM 598 C C . ILE A 1 76 ? 22.606 27.485 -39.037 1.00 40.94 76 ILE A C 1
ATOM 600 O O . ILE A 1 76 ? 23.491 27.004 -38.331 1.00 40.94 76 ILE A O 1
ATOM 604 N N . LYS A 1 77 ? 22.852 28.091 -40.198 1.00 38.00 77 LYS A N 1
ATOM 605 C CA . LYS A 1 77 ? 24.171 28.614 -40.550 1.00 38.00 77 LYS A CA 1
ATOM 606 C C . LYS A 1 77 ? 24.409 29.852 -39.677 1.00 38.00 77 LYS A C 1
ATOM 608 O O . LYS A 1 77 ? 24.093 30.963 -40.086 1.00 38.00 77 LYS A O 1
ATOM 613 N N . ALA A 1 78 ? 24.867 29.678 -38.437 1.00 39.59 78 ALA A N 1
ATOM 614 C CA . ALA A 1 78 ? 25.216 30.813 -37.586 1.00 39.59 78 ALA A CA 1
ATOM 615 C C . ALA A 1 78 ? 26.679 31.162 -37.825 1.00 39.59 78 ALA A C 1
ATOM 617 O O . ALA A 1 78 ? 27.565 30.400 -37.436 1.00 39.59 78 ALA A O 1
ATOM 618 N N . SER A 1 79 ? 26.926 32.315 -38.448 1.00 37.41 79 SER A N 1
ATOM 619 C CA . SER A 1 79 ? 28.275 32.853 -38.506 1.00 37.41 79 SER A CA 1
ATOM 620 C C . SER A 1 79 ? 28.757 33.240 -37.103 1.00 37.41 79 SER A C 1
ATOM 622 O O . SER A 1 79 ? 28.008 33.849 -36.338 1.00 37.41 79 SER A O 1
ATOM 624 N N . LEU A 1 80 ? 30.003 32.901 -36.752 1.00 40.66 80 LEU A N 1
ATOM 625 C CA . LEU A 1 80 ? 30.660 33.349 -35.511 1.00 40.66 80 LEU A CA 1
ATOM 626 C C . LEU A 1 80 ? 31.021 34.846 -35.564 1.00 40.66 80 LEU A C 1
ATOM 628 O O . LEU A 1 80 ? 31.542 35.395 -34.595 1.00 40.66 80 LEU A O 1
ATOM 632 N N . VAL A 1 81 ? 30.715 35.521 -36.674 1.00 38.94 81 VAL A N 1
ATOM 633 C CA . VAL A 1 81 ? 31.038 36.919 -36.915 1.00 38.94 81 VAL A CA 1
ATOM 634 C C . VAL A 1 81 ? 29.733 37.704 -37.055 1.00 38.94 81 VAL A C 1
ATOM 636 O O . VAL A 1 81 ? 29.087 37.690 -38.089 1.00 38.94 81 VAL A O 1
ATOM 639 N N . HIS A 1 82 ? 29.362 38.396 -35.977 1.00 38.91 82 HIS A N 1
ATOM 640 C CA . HIS A 1 82 ? 28.439 39.538 -35.950 1.00 38.91 82 HIS A CA 1
ATOM 641 C C . HIS A 1 82 ? 27.010 39.336 -36.498 1.00 38.91 82 HIS A C 1
ATOM 643 O O . HIS A 1 82 ? 26.755 39.370 -37.692 1.00 38.91 82 HIS A O 1
ATOM 649 N N . GLY A 1 83 ? 26.043 39.302 -35.571 1.00 47.44 83 GLY A N 1
ATOM 650 C CA . GLY A 1 83 ? 24.714 39.904 -35.750 1.00 47.44 83 GLY A CA 1
ATOM 651 C C . GLY A 1 83 ? 24.027 39.694 -37.103 1.00 47.44 83 GLY A C 1
ATOM 652 O O . GLY A 1 83 ? 23.710 40.672 -37.774 1.00 47.44 83 GLY A O 1
ATOM 653 N N . LEU A 1 84 ? 23.737 38.446 -37.474 1.00 44.41 84 LEU A N 1
ATOM 654 C CA . LEU A 1 84 ? 22.889 38.152 -38.630 1.00 44.41 84 LEU A CA 1
ATOM 655 C C . LEU A 1 84 ? 21.449 38.626 -38.360 1.00 44.41 84 LEU A C 1
ATOM 657 O O . LEU A 1 84 ? 20.660 37.953 -37.697 1.00 44.41 84 LEU A O 1
ATOM 661 N N . TRP A 1 85 ? 21.103 39.802 -38.885 1.00 47.28 85 TRP A N 1
ATOM 662 C CA . TRP A 1 85 ? 19.721 40.176 -39.170 1.00 47.28 85 TRP A CA 1
ATOM 663 C C . TRP A 1 85 ? 19.350 39.602 -40.529 1.00 47.28 85 TRP A C 1
ATOM 665 O O . TRP A 1 85 ? 19.669 40.204 -41.549 1.00 47.28 85 TRP A O 1
ATOM 675 N N . ARG A 1 86 ? 18.688 38.448 -40.526 1.00 53.53 86 ARG A N 1
ATOM 676 C CA . ARG A 1 86 ? 17.680 38.003 -41.502 1.00 53.53 86 ARG A CA 1
ATOM 677 C C . ARG A 1 86 ? 17.573 36.498 -41.395 1.00 53.53 86 ARG A C 1
ATOM 679 O O . ARG A 1 86 ? 18.431 35.771 -41.859 1.00 53.53 86 ARG A O 1
ATOM 686 N N . ASP A 1 87 ? 16.482 36.082 -40.785 1.00 57.81 87 ASP A N 1
ATOM 687 C CA . ASP A 1 87 ? 15.746 34.897 -41.176 1.00 57.81 87 ASP A CA 1
ATOM 688 C C . ASP A 1 87 ? 14.361 35.082 -40.566 1.00 57.81 87 ASP A C 1
ATOM 690 O O . ASP A 1 87 ? 14.214 35.244 -39.353 1.00 57.81 87 ASP A O 1
ATOM 694 N N . TYR A 1 88 ? 13.333 35.136 -41.393 1.00 57.38 88 TYR A N 1
ATOM 695 C CA . TYR A 1 88 ? 11.978 35.173 -40.874 1.00 57.38 88 TYR A CA 1
ATOM 696 C C . TYR A 1 88 ? 11.661 33.823 -40.212 1.00 57.38 88 TYR A C 1
ATOM 698 O O . TYR A 1 88 ? 12.178 32.774 -40.611 1.00 57.38 88 TYR A O 1
ATOM 706 N N . THR A 1 89 ? 10.831 33.810 -39.170 1.00 58.94 89 THR A N 1
ATOM 707 C CA . THR A 1 89 ? 10.196 32.554 -38.747 1.00 58.94 89 THR A CA 1
ATOM 708 C C . THR A 1 89 ? 9.358 32.006 -39.911 1.00 58.94 89 THR A C 1
ATOM 710 O O . THR A 1 89 ? 8.997 32.750 -40.822 1.00 58.94 89 THR A O 1
ATOM 713 N N . LYS A 1 90 ? 8.955 30.727 -39.868 1.00 57.31 90 LYS A N 1
ATOM 714 C CA . LYS A 1 90 ? 7.971 30.183 -40.834 1.00 57.31 90 LYS A CA 1
ATOM 715 C C . LYS A 1 90 ? 6.667 31.002 -40.885 1.00 57.31 90 LYS A C 1
ATOM 717 O O . LYS A 1 90 ? 5.933 30.920 -41.856 1.00 57.31 90 LYS A O 1
ATOM 722 N N . THR A 1 91 ? 6.400 31.790 -39.842 1.00 59.00 91 THR A N 1
ATOM 723 C CA . THR A 1 91 ? 5.238 32.673 -39.698 1.00 59.00 91 THR A CA 1
ATOM 724 C C . THR A 1 91 ? 5.537 34.140 -40.043 1.00 59.00 91 THR A C 1
ATOM 726 O O . THR A 1 91 ? 4.750 34.994 -39.671 1.00 59.00 91 THR A O 1
ATOM 729 N N . GLY A 1 92 ? 6.684 34.467 -40.652 1.00 65.56 92 GLY A N 1
ATOM 730 C CA . GLY A 1 92 ? 6.993 35.834 -41.100 1.00 65.56 92 GLY A CA 1
ATOM 731 C C . GLY A 1 92 ? 7.547 36.800 -40.040 1.00 65.56 92 GLY A C 1
ATOM 732 O O . GLY A 1 92 ? 7.759 37.970 -40.341 1.00 65.56 92 GLY A O 1
ATOM 733 N N . LYS A 1 93 ? 7.850 36.349 -38.814 1.00 69.25 93 LYS A N 1
ATOM 734 C CA . LYS A 1 93 ? 8.377 37.224 -37.743 1.00 69.25 93 LYS A CA 1
ATOM 735 C C . LYS A 1 93 ? 9.888 37.409 -37.841 1.00 69.25 93 LYS A C 1
ATOM 737 O O . LYS A 1 93 ? 10.609 36.461 -38.151 1.00 69.25 93 LYS A O 1
ATOM 742 N N . LYS A 1 94 ? 10.390 38.602 -37.510 1.00 74.44 94 LYS A N 1
ATOM 743 C CA . LYS A 1 94 ? 11.836 38.888 -37.464 1.00 74.44 94 LYS A CA 1
ATOM 744 C C . LYS A 1 94 ? 12.492 38.150 -36.291 1.00 74.44 94 LYS A C 1
ATOM 746 O O . LYS A 1 94 ? 12.014 38.246 -35.160 1.00 74.44 94 LYS A O 1
ATOM 751 N N . ARG A 1 95 ? 13.607 37.452 -36.545 1.00 74.50 95 ARG A N 1
ATOM 752 C CA . ARG A 1 95 ? 14.407 36.760 -35.518 1.00 74.50 95 ARG A CA 1
ATOM 753 C C . ARG A 1 95 ? 15.871 37.202 -35.538 1.00 74.50 95 ARG A C 1
ATOM 755 O O . ARG A 1 95 ? 16.424 37.459 -36.605 1.00 74.50 95 ARG A O 1
ATOM 762 N N . LYS A 1 96 ? 16.506 37.228 -34.367 1.00 76.50 96 LYS A N 1
ATOM 763 C CA . LYS A 1 96 ? 17.944 37.450 -34.180 1.00 76.50 96 LYS A CA 1
ATOM 764 C C . LYS A 1 96 ? 18.526 36.304 -33.366 1.00 76.50 96 LYS A C 1
ATOM 766 O O . LYS A 1 96 ? 18.004 35.974 -32.306 1.00 76.50 96 LYS A O 1
ATOM 771 N N . ILE A 1 97 ? 19.605 35.701 -33.854 1.00 74.31 97 ILE A N 1
ATOM 772 C CA . ILE A 1 97 ? 20.304 34.603 -33.176 1.00 74.31 97 ILE A CA 1
ATOM 773 C C . ILE A 1 97 ? 21.709 35.083 -32.820 1.00 74.31 97 ILE A C 1
ATOM 775 O O . ILE A 1 97 ? 22.397 35.675 -33.647 1.00 74.31 97 ILE A O 1
ATOM 779 N N . SER A 1 98 ? 22.138 34.831 -31.588 1.00 74.75 98 SER A N 1
ATOM 780 C CA . SER A 1 98 ? 23.504 35.077 -31.132 1.00 74.75 98 SER A CA 1
ATOM 781 C C . SER A 1 98 ? 24.082 33.827 -30.487 1.00 74.75 98 SER A C 1
ATOM 783 O O . SER A 1 98 ? 23.353 33.036 -29.886 1.00 74.75 98 SER A O 1
ATOM 785 N N . PHE A 1 99 ? 25.391 33.644 -30.634 1.00 75.31 99 PHE A N 1
ATOM 786 C CA . PHE A 1 99 ? 26.118 32.514 -30.077 1.00 75.31 99 PHE A CA 1
ATOM 787 C C . PHE A 1 99 ? 27.393 33.020 -29.402 1.00 75.31 99 PHE A C 1
ATOM 789 O O . PHE A 1 99 ? 28.150 33.775 -30.010 1.00 75.31 99 PHE A O 1
ATOM 796 N N . LYS A 1 100 ? 27.609 32.659 -28.136 1.00 79.19 100 LYS A N 1
ATOM 797 C CA . LYS A 1 100 ? 28.747 33.119 -27.325 1.00 79.19 100 LYS A CA 1
ATOM 798 C C . LYS A 1 100 ? 29.400 31.943 -26.612 1.00 79.19 100 LYS A C 1
ATOM 800 O O . LYS A 1 100 ? 28.709 31.019 -26.199 1.00 79.19 100 LYS A O 1
ATOM 805 N N . GLN A 1 101 ? 30.716 32.008 -26.441 1.00 78.12 101 GLN A N 1
ATOM 806 C CA . GLN A 1 101 ? 31.479 31.049 -25.648 1.00 78.12 101 GLN A CA 1
ATOM 807 C C . GLN A 1 101 ? 32.094 31.758 -24.442 1.00 78.12 101 GLN A C 1
ATOM 809 O O . GLN A 1 101 ? 32.822 32.737 -24.602 1.00 78.12 101 GLN A O 1
ATOM 814 N N . ASP A 1 102 ? 31.841 31.223 -23.257 1.00 80.50 102 ASP A N 1
ATOM 815 C CA . ASP A 1 102 ? 32.640 31.456 -22.062 1.00 80.50 102 ASP A CA 1
ATOM 816 C C . ASP A 1 102 ? 33.714 30.360 -21.993 1.00 80.50 102 ASP A C 1
ATOM 818 O O . ASP A 1 102 ? 33.439 29.191 -21.705 1.00 80.50 102 ASP A O 1
ATOM 822 N N . LYS A 1 103 ? 34.948 30.747 -22.330 1.00 72.06 103 LYS A N 1
ATOM 823 C CA . LYS A 1 103 ? 36.103 29.842 -22.390 1.00 72.06 103 LYS A CA 1
ATOM 824 C C . LYS A 1 103 ? 36.590 29.409 -21.008 1.00 72.06 103 LYS A C 1
ATOM 826 O O . LYS A 1 103 ? 37.271 28.394 -20.913 1.00 72.06 103 LYS A O 1
ATOM 831 N N . GLU A 1 104 ? 36.292 30.167 -19.953 1.00 71.94 104 GLU A N 1
ATOM 832 C CA . GLU A 1 104 ? 36.779 29.857 -18.607 1.00 71.94 104 GLU A CA 1
ATOM 833 C C . GLU A 1 104 ? 35.985 28.714 -17.983 1.00 71.94 104 GLU A C 1
ATOM 835 O O . GLU A 1 104 ? 36.577 27.836 -17.349 1.00 71.94 104 GLU A O 1
ATOM 840 N N . ASN A 1 105 ? 34.674 28.704 -18.238 1.00 71.94 105 ASN A N 1
ATOM 841 C CA . ASN A 1 105 ? 33.723 27.751 -17.670 1.00 71.94 105 ASN A CA 1
ATOM 842 C C . ASN A 1 105 ? 33.285 26.645 -18.651 1.00 71.94 105 ASN A C 1
ATOM 844 O O . ASN A 1 105 ? 32.457 25.813 -18.286 1.00 71.94 105 ASN A O 1
ATOM 848 N N . ASN A 1 106 ? 33.818 26.618 -19.884 1.00 77.94 106 ASN A N 1
ATOM 849 C CA . ASN A 1 106 ? 33.380 25.720 -20.968 1.00 77.94 106 ASN A CA 1
ATOM 850 C C . ASN A 1 106 ? 31.858 25.768 -21.183 1.00 77.94 106 ASN A C 1
ATOM 852 O O . ASN A 1 106 ? 31.182 24.738 -21.259 1.00 77.94 106 ASN A O 1
ATOM 856 N N . ILE A 1 107 ? 31.320 26.986 -21.255 1.00 81.81 107 ILE A N 1
ATOM 857 C CA . ILE A 1 107 ? 29.895 27.227 -21.475 1.00 81.81 107 ILE A CA 1
ATOM 858 C C . ILE A 1 107 ? 29.722 27.854 -22.851 1.00 81.81 107 ILE A C 1
ATOM 860 O O . ILE A 1 107 ? 30.360 28.854 -23.180 1.00 81.81 107 ILE A O 1
ATOM 864 N N . TRP A 1 108 ? 28.813 27.308 -23.646 1.00 85.06 108 TRP A N 1
ATOM 865 C CA . TRP A 1 108 ? 28.363 27.931 -24.882 1.00 85.06 108 TRP A CA 1
ATOM 866 C C . TRP A 1 108 ? 26.892 28.312 -24.752 1.00 85.06 108 TRP A C 1
ATOM 868 O O . TRP A 1 108 ? 26.070 27.507 -24.322 1.00 85.06 108 TRP A O 1
ATOM 878 N N . LEU A 1 109 ? 26.562 29.545 -25.123 1.00 83.06 109 LEU A N 1
ATOM 879 C CA . LEU A 1 109 ? 25.223 30.111 -25.021 1.00 83.06 109 LEU A CA 1
ATOM 880 C C . LEU A 1 109 ? 24.720 30.496 -26.410 1.00 83.06 109 LEU A C 1
ATOM 882 O O . LEU A 1 109 ? 25.284 31.383 -27.054 1.00 83.06 109 LEU A O 1
ATOM 886 N N . ARG A 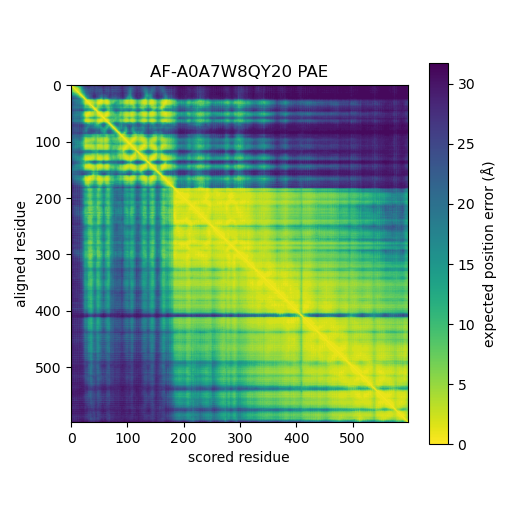1 110 ? 23.622 29.875 -26.841 1.00 82.31 110 ARG A N 1
ATOM 887 C CA . ARG A 1 110 ? 22.826 30.302 -27.994 1.00 82.31 110 ARG A CA 1
ATOM 888 C C . ARG A 1 110 ? 21.602 31.056 -27.494 1.00 82.31 110 ARG A C 1
ATOM 890 O O . ARG A 1 110 ? 20.846 30.534 -26.690 1.00 82.31 110 ARG A O 1
ATOM 897 N N . GLN A 1 111 ? 21.369 32.258 -28.001 1.00 81.75 111 GLN A N 1
ATOM 898 C CA . GLN A 1 111 ? 20.193 33.059 -27.666 1.00 81.75 111 GLN A CA 1
ATOM 899 C C . GLN A 1 111 ? 19.463 33.466 -28.943 1.00 81.75 111 GLN A C 1
ATOM 901 O O . GLN A 1 111 ? 20.073 34.042 -29.843 1.00 81.75 111 GLN A O 1
ATOM 906 N N . THR A 1 112 ? 18.166 33.172 -29.013 1.00 79.06 112 THR A N 1
ATOM 907 C CA . THR A 1 112 ? 17.265 33.570 -30.101 1.00 79.06 112 THR A CA 1
ATOM 908 C C . THR A 1 112 ? 16.231 34.559 -29.579 1.00 79.06 112 THR A C 1
ATOM 910 O O . THR A 1 112 ? 15.490 34.256 -28.650 1.00 79.06 112 THR A O 1
ATOM 913 N N . GLU A 1 113 ? 16.165 35.730 -30.197 1.00 80.56 113 GLU A N 1
ATOM 914 C CA . GLU A 1 113 ? 15.192 36.787 -29.928 1.00 80.56 113 GLU A CA 1
ATOM 915 C C . GLU A 1 113 ? 14.232 36.887 -31.115 1.00 80.56 113 GLU A C 1
ATOM 917 O O . GLU A 1 113 ? 14.673 37.002 -32.258 1.00 80.56 113 GLU A O 1
ATOM 922 N N . ILE A 1 114 ? 12.925 36.834 -30.864 1.00 77.38 114 ILE A N 1
ATOM 923 C CA . ILE A 1 114 ? 11.880 37.043 -31.873 1.00 77.38 114 ILE A CA 1
ATOM 924 C C . ILE A 1 114 ? 11.146 38.331 -31.526 1.00 77.38 114 ILE A C 1
ATOM 926 O O . ILE A 1 114 ? 10.699 38.509 -30.388 1.00 77.38 114 ILE A O 1
ATOM 930 N N . TYR A 1 115 ? 11.019 39.214 -32.509 1.00 78.31 115 TYR A N 1
ATOM 931 C CA . TYR A 1 115 ? 10.408 40.532 -32.364 1.00 78.31 115 TYR A CA 1
ATOM 932 C C . TYR A 1 115 ? 8.971 40.531 -32.898 1.00 78.31 115 TYR A C 1
ATOM 934 O O . TYR A 1 115 ? 8.585 39.654 -33.678 1.00 78.31 115 TYR A O 1
ATOM 942 N N . THR A 1 116 ? 8.178 41.510 -32.471 1.00 68.25 116 THR A N 1
ATOM 943 C CA . THR A 1 116 ? 6.862 41.794 -33.062 1.00 68.25 116 THR A CA 1
ATOM 944 C C . THR A 1 116 ? 7.006 42.238 -34.521 1.00 68.25 116 THR A C 1
ATOM 946 O O . THR A 1 116 ? 8.033 42.810 -34.885 1.00 68.25 116 THR A O 1
ATOM 949 N N . GLU A 1 117 ? 6.001 41.969 -35.362 1.00 64.25 117 GLU A N 1
ATOM 950 C CA . GLU A 1 117 ? 6.057 42.257 -36.810 1.00 64.25 117 GLU A CA 1
ATOM 951 C C . GLU A 1 117 ? 6.356 43.742 -37.101 1.00 64.25 117 GLU A C 1
ATOM 953 O O . GLU A 1 117 ? 7.190 44.036 -37.964 1.00 64.25 117 GLU A O 1
ATOM 958 N N . ASP A 1 118 ? 5.816 44.645 -36.275 1.00 61.81 118 ASP A N 1
ATOM 959 C CA . ASP A 1 118 ? 5.862 46.099 -36.488 1.00 61.81 118 ASP A CA 1
ATOM 960 C C . ASP A 1 118 ? 6.975 46.841 -35.719 1.00 61.81 118 ASP A C 1
ATOM 962 O O . ASP A 1 118 ? 7.206 48.024 -35.954 1.00 61.81 118 ASP A O 1
ATOM 966 N N . ASP A 1 119 ? 7.695 46.175 -34.805 1.00 64.50 119 ASP A N 1
ATOM 967 C CA . ASP A 1 119 ? 8.675 46.832 -33.921 1.00 64.50 119 ASP A CA 1
ATOM 968 C C . ASP A 1 119 ? 9.876 45.920 -33.611 1.00 64.50 119 ASP A C 1
ATOM 970 O O . ASP A 1 119 ? 9.756 44.901 -32.929 1.00 64.50 119 ASP A O 1
ATOM 974 N N . THR A 1 120 ? 11.064 46.306 -34.093 1.00 63.19 120 THR A N 1
ATOM 975 C CA . THR A 1 120 ? 12.340 45.594 -33.878 1.00 63.19 120 THR A CA 1
ATOM 976 C C . THR A 1 120 ? 13.010 45.904 -32.539 1.00 63.19 120 THR A C 1
ATOM 978 O O . THR A 1 120 ? 14.094 45.391 -32.266 1.00 63.19 120 THR A O 1
ATOM 981 N N . THR A 1 121 ? 12.409 46.751 -31.704 1.00 63.50 121 THR A N 1
ATOM 982 C CA . THR A 1 121 ? 12.939 47.116 -30.382 1.00 63.50 121 THR A CA 1
ATOM 983 C C . THR A 1 121 ? 12.315 46.295 -29.253 1.00 63.50 121 THR A C 1
ATOM 985 O O . THR A 1 121 ? 12.901 46.175 -28.175 1.00 63.50 121 THR A O 1
ATOM 988 N N . LYS A 1 122 ? 11.165 45.650 -29.500 1.00 67.31 122 LYS A N 1
ATOM 989 C CA . LYS A 1 122 ? 10.445 44.841 -28.508 1.00 67.31 122 LYS A CA 1
ATOM 990 C C . LYS A 1 122 ? 10.560 43.347 -28.801 1.00 67.31 122 LYS A C 1
ATOM 992 O O . LYS A 1 122 ? 9.926 42.807 -29.703 1.00 67.31 122 LYS A O 1
ATOM 997 N N . VAL A 1 123 ? 11.347 42.651 -27.979 1.00 71.00 123 VAL A N 1
ATOM 998 C CA . VAL A 1 123 ? 11.418 41.182 -27.991 1.00 71.00 123 VAL A CA 1
ATOM 999 C C . VAL A 1 123 ? 10.100 40.609 -27.458 1.00 71.00 123 VAL A C 1
ATOM 1001 O O . VAL A 1 123 ? 9.736 40.845 -26.299 1.00 71.00 123 VAL A O 1
ATOM 1004 N N . GLN A 1 124 ? 9.403 39.856 -28.312 1.00 75.75 124 GLN A N 1
ATOM 1005 C CA . GLN A 1 124 ? 8.189 39.107 -27.984 1.00 75.75 124 GLN A CA 1
ATOM 1006 C C . GLN A 1 124 ? 8.527 37.740 -27.383 1.00 75.75 124 GLN A C 1
ATOM 1008 O O . GLN A 1 124 ? 7.834 37.278 -26.482 1.00 75.75 124 GLN A O 1
ATOM 1013 N N . THR A 1 125 ? 9.565 37.073 -27.897 1.00 74.69 125 THR A N 1
ATOM 1014 C CA . THR A 1 125 ? 9.981 35.735 -27.448 1.00 74.69 125 THR A CA 1
ATOM 1015 C C . THR A 1 125 ? 11.500 35.639 -27.346 1.00 74.69 125 THR A C 1
ATOM 1017 O O . THR A 1 125 ? 12.211 36.126 -28.223 1.00 74.69 125 THR A O 1
ATOM 1020 N N . LEU A 1 126 ? 11.984 34.990 -26.292 1.00 79.94 126 LEU A N 1
ATOM 1021 C CA . LEU A 1 126 ? 13.389 34.748 -25.995 1.00 79.94 126 LEU A CA 1
ATOM 1022 C C . LEU A 1 126 ? 13.617 33.250 -25.756 1.00 79.94 126 LEU A C 1
ATOM 1024 O O . LEU A 1 126 ? 12.993 32.667 -24.880 1.00 79.94 126 LEU A O 1
ATOM 1028 N N . ASP A 1 127 ? 14.523 32.638 -26.513 1.00 78.19 127 ASP A N 1
ATOM 1029 C CA . ASP A 1 127 ? 14.901 31.224 -26.396 1.00 78.19 127 ASP A CA 1
ATOM 1030 C C . ASP A 1 127 ? 16.411 31.122 -26.160 1.00 78.19 127 ASP A C 1
ATOM 1032 O O . ASP A 1 127 ? 17.207 31.474 -27.036 1.00 78.19 127 ASP A O 1
ATOM 1036 N N . LYS A 1 128 ? 16.808 30.697 -24.963 1.00 81.75 128 LYS A N 1
ATOM 1037 C CA . LYS A 1 128 ? 18.200 30.546 -24.537 1.00 81.75 128 LYS A CA 1
ATOM 1038 C C . LYS A 1 128 ? 18.547 29.077 -24.422 1.00 81.75 128 LYS A C 1
ATOM 1040 O O . LYS A 1 128 ? 17.836 28.314 -23.784 1.00 81.75 128 LYS A O 1
ATOM 1045 N N . GLU A 1 129 ? 19.677 28.695 -24.984 1.00 84.62 129 GLU A N 1
ATOM 1046 C CA . GLU A 1 129 ? 20.198 27.342 -24.927 1.00 84.62 129 GLU A CA 1
ATOM 1047 C C . GLU A 1 129 ? 21.643 27.370 -24.449 1.00 84.62 129 GLU A C 1
ATOM 1049 O O . GLU A 1 129 ? 22.501 28.009 -25.060 1.00 84.62 129 GLU A O 1
ATOM 1054 N N . THR A 1 130 ? 21.901 26.653 -23.366 1.00 86.69 130 THR A N 1
ATOM 1055 C CA . THR A 1 130 ? 23.198 26.565 -22.709 1.00 86.69 130 THR A CA 1
ATOM 1056 C C . THR A 1 130 ? 23.754 25.164 -22.905 1.00 86.69 130 THR A C 1
ATOM 1058 O O . THR A 1 130 ? 23.087 24.175 -22.607 1.00 86.69 130 THR A O 1
ATOM 1061 N N . PHE A 1 131 ? 24.986 25.086 -23.389 1.00 87.75 131 PHE A N 1
ATOM 1062 C CA . PHE A 1 131 ? 25.747 23.863 -23.593 1.00 87.75 131 PHE A CA 1
ATOM 1063 C C . PHE A 1 131 ? 26.942 23.910 -22.643 1.00 87.75 131 PHE A C 1
ATOM 1065 O O . PHE A 1 131 ? 27.698 24.878 -22.675 1.00 87.75 131 PHE A O 1
ATOM 1072 N N . ILE A 1 132 ? 27.110 22.901 -21.793 1.00 87.44 132 ILE A N 1
ATOM 1073 C CA . ILE A 1 132 ? 28.245 22.797 -20.868 1.00 87.44 132 ILE A CA 1
ATOM 1074 C C . ILE A 1 132 ? 28.915 21.452 -21.101 1.00 87.44 132 ILE A C 1
ATOM 1076 O O . ILE A 1 132 ? 28.276 20.413 -20.932 1.00 87.44 132 ILE A O 1
ATOM 1080 N N . VAL A 1 133 ? 30.181 21.467 -21.508 1.00 82.81 133 VAL A N 1
ATOM 1081 C CA . VAL A 1 133 ? 30.939 20.241 -21.783 1.00 82.81 133 VAL A CA 1
ATOM 1082 C C . VAL A 1 133 ? 31.791 19.893 -20.569 1.00 82.81 133 VAL A C 1
ATOM 1084 O O . VAL A 1 133 ? 32.599 20.699 -20.109 1.00 82.81 133 VAL A O 1
ATOM 1087 N N . TYR A 1 134 ? 31.613 18.677 -20.064 1.00 78.12 134 TYR A N 1
ATOM 1088 C CA . TYR A 1 134 ? 32.384 18.110 -18.968 1.00 78.12 134 TYR A CA 1
ATOM 1089 C C . TYR A 1 134 ? 33.372 17.082 -19.526 1.00 78.12 134 TYR A C 1
ATOM 1091 O O . TYR A 1 134 ? 32.976 16.147 -20.227 1.00 78.12 134 TYR A O 1
ATOM 1099 N N . GLY A 1 135 ? 34.657 17.239 -19.200 1.00 64.19 135 GLY A N 1
ATOM 1100 C CA . GLY A 1 135 ? 35.658 16.190 -19.397 1.00 64.19 135 GLY A CA 1
ATOM 1101 C C . GLY A 1 135 ? 35.574 15.184 -18.250 1.00 64.19 135 GLY A C 1
ATOM 1102 O O . GLY A 1 135 ? 35.790 15.561 -17.099 1.00 64.19 135 GLY A O 1
ATOM 1103 N N . GLY A 1 136 ? 35.204 13.937 -18.542 1.00 53.47 136 GLY A N 1
ATOM 1104 C CA . GLY A 1 136 ? 35.116 12.866 -17.549 1.00 53.47 136 GLY A CA 1
ATOM 1105 C C . GLY A 1 136 ? 36.433 12.113 -17.337 1.00 53.47 136 GLY A C 1
ATOM 1106 O O . GLY A 1 136 ? 37.381 12.234 -18.109 1.00 53.47 136 GLY A O 1
ATOM 1107 N N . ILE A 1 137 ? 36.465 11.301 -16.279 1.00 45.62 137 ILE A N 1
ATOM 1108 C CA . ILE A 1 137 ? 37.479 10.257 -16.057 1.00 45.62 137 ILE A CA 1
ATOM 1109 C C . ILE A 1 137 ? 37.196 9.115 -17.054 1.00 45.62 137 ILE A C 1
ATOM 1111 O O . ILE A 1 137 ? 36.034 8.746 -17.232 1.00 45.62 137 ILE A O 1
ATOM 1115 N N . ASN A 1 138 ? 38.239 8.564 -17.687 1.00 45.84 138 ASN A N 1
ATOM 1116 C CA . ASN A 1 138 ? 38.185 7.522 -18.735 1.00 45.84 138 ASN A CA 1
ATOM 1117 C C . ASN A 1 138 ? 37.617 7.980 -20.098 1.00 45.84 138 ASN A C 1
ATOM 1119 O O . ASN A 1 138 ? 36.798 7.277 -20.681 1.00 45.84 138 ASN A O 1
ATOM 1123 N N . ASP A 1 139 ? 38.006 9.162 -20.593 1.00 54.78 139 ASP A N 1
ATOM 1124 C CA . ASP A 1 139 ? 37.655 9.695 -21.931 1.00 54.78 139 ASP A CA 1
ATOM 1125 C C . ASP A 1 139 ? 36.153 9.904 -22.228 1.00 54.78 139 ASP A C 1
ATOM 1127 O O . ASP A 1 139 ? 35.769 10.312 -23.327 1.00 54.78 139 ASP A O 1
ATOM 1131 N N . ASN A 1 140 ? 35.279 9.716 -21.237 1.00 63.81 140 ASN A N 1
ATOM 1132 C CA . ASN A 1 140 ? 33.849 9.972 -21.376 1.00 63.81 140 ASN A CA 1
ATOM 1133 C C . ASN A 1 140 ? 33.561 11.478 -21.331 1.00 63.81 140 ASN A C 1
ATOM 1135 O O . ASN A 1 140 ? 33.527 12.095 -20.265 1.00 63.81 140 ASN A O 1
ATOM 1139 N N . VAL A 1 141 ? 33.325 12.074 -22.498 1.00 73.44 141 VAL A N 1
ATOM 1140 C CA . VAL A 1 141 ? 32.905 13.475 -22.613 1.00 73.44 141 VAL A CA 1
ATOM 1141 C C . VAL A 1 141 ? 31.382 13.564 -22.524 1.00 73.44 141 VAL A C 1
ATOM 1143 O O . VAL A 1 141 ? 30.669 12.939 -23.313 1.00 73.44 141 VAL A O 1
ATOM 1146 N N . LEU A 1 142 ? 30.883 14.368 -21.583 1.00 83.06 142 LEU A N 1
ATOM 1147 C CA . LEU A 1 142 ? 29.453 14.623 -21.405 1.00 83.06 142 LEU A CA 1
ATOM 1148 C C . LEU A 1 142 ? 29.109 16.064 -21.770 1.00 83.06 142 LEU A C 1
ATOM 1150 O O . LEU A 1 142 ? 29.858 16.991 -21.474 1.00 83.06 142 LEU A O 1
ATOM 1154 N N . LEU A 1 143 ? 27.936 16.259 -22.356 1.00 86.56 143 LEU A N 1
ATOM 1155 C CA . LEU A 1 143 ? 27.370 17.569 -22.646 1.00 86.56 143 LEU A CA 1
ATOM 1156 C C . LEU A 1 143 ? 26.083 17.740 -21.843 1.00 86.56 143 LEU A C 1
ATOM 1158 O O . LEU A 1 143 ? 25.127 16.996 -22.030 1.00 86.56 143 LEU A O 1
ATOM 1162 N N . LYS A 1 144 ? 26.018 18.748 -20.977 1.00 87.81 144 LYS A N 1
ATOM 1163 C CA . LYS A 1 144 ? 24.752 19.211 -20.407 1.00 87.81 144 LYS A CA 1
ATOM 1164 C C . LYS A 1 144 ? 24.146 20.261 -21.324 1.00 87.81 144 LYS A C 1
ATOM 1166 O O . LYS A 1 144 ? 24.787 21.263 -21.634 1.00 87.81 144 LYS A O 1
ATOM 1171 N N . PHE A 1 145 ? 22.900 20.040 -21.711 1.00 86.75 145 PHE A N 1
ATOM 1172 C CA . PHE A 1 145 ? 22.085 20.978 -22.464 1.00 86.75 145 PHE A CA 1
ATOM 1173 C C . PHE A 1 145 ? 20.951 21.489 -21.579 1.00 86.75 145 PHE A C 1
ATOM 1175 O O . PHE A 1 145 ? 20.185 20.701 -21.018 1.00 86.75 145 PHE A O 1
ATOM 1182 N N . THR A 1 146 ? 20.821 22.807 -21.498 1.00 84.25 146 THR A N 1
ATOM 1183 C CA . THR A 1 146 ? 19.694 23.479 -20.853 1.00 84.25 146 THR A CA 1
ATOM 1184 C C . THR A 1 146 ? 19.028 24.412 -21.853 1.00 84.25 146 THR A C 1
ATOM 1186 O O . THR A 1 146 ? 19.720 25.101 -22.595 1.00 84.25 146 THR A O 1
ATOM 1189 N N . ARG A 1 147 ? 17.696 24.457 -21.874 1.00 81.25 147 ARG A N 1
ATOM 1190 C CA . ARG A 1 147 ? 16.915 25.383 -22.694 1.00 81.25 147 ARG A CA 1
ATOM 1191 C C . ARG A 1 147 ? 15.913 26.143 -21.843 1.00 81.25 147 ARG A C 1
ATOM 1193 O O . ARG A 1 147 ? 15.132 25.523 -21.130 1.00 81.25 147 ARG A O 1
ATOM 1200 N N . GLU A 1 148 ? 15.904 27.458 -21.978 1.00 78.44 148 GLU A N 1
ATOM 1201 C CA . GLU A 1 148 ? 14.956 28.371 -21.353 1.00 78.44 148 GLU A CA 1
ATOM 1202 C C . GLU A 1 148 ? 14.190 29.120 -22.441 1.00 78.44 148 GLU A C 1
ATOM 1204 O O . GLU A 1 148 ? 14.790 29.830 -23.247 1.00 78.44 148 GLU A O 1
ATOM 1209 N N . TYR A 1 149 ? 12.868 28.979 -22.468 1.00 74.88 149 TYR A N 1
ATOM 1210 C CA . TYR A 1 149 ? 12.013 29.640 -23.453 1.00 74.88 149 TYR A CA 1
ATOM 1211 C C . TYR A 1 149 ? 11.041 30.595 -22.749 1.00 74.88 149 TYR A C 1
ATOM 1213 O O . TYR A 1 149 ? 10.385 30.244 -21.777 1.00 74.88 149 TYR A O 1
ATOM 1221 N N . ASN A 1 150 ? 10.948 31.836 -23.208 1.00 73.19 150 ASN A N 1
ATOM 1222 C CA . ASN A 1 150 ? 10.136 32.876 -22.585 1.00 73.19 150 ASN A CA 1
ATOM 1223 C C . ASN A 1 150 ? 9.360 33.627 -23.672 1.00 73.19 150 ASN A C 1
ATOM 1225 O O . ASN A 1 150 ? 9.954 34.052 -24.660 1.00 73.19 150 ASN A O 1
ATOM 1229 N N . THR A 1 151 ? 8.041 33.772 -23.530 1.00 70.75 151 THR A N 1
ATOM 1230 C CA . THR A 1 151 ? 7.190 34.426 -24.534 1.00 70.75 151 THR A CA 1
ATOM 1231 C C . THR A 1 151 ? 6.121 35.295 -23.881 1.00 70.75 151 THR A C 1
ATOM 1233 O O . THR A 1 151 ? 5.415 34.835 -22.992 1.00 70.75 151 THR A O 1
ATOM 1236 N N . LYS A 1 152 ? 5.969 36.534 -24.368 1.00 65.56 152 LYS A N 1
ATOM 1237 C CA . LYS A 1 152 ? 5.038 37.553 -23.848 1.00 65.56 152 LYS A CA 1
ATOM 1238 C C . LYS A 1 152 ? 3.616 37.463 -24.416 1.00 65.56 152 LYS A C 1
ATOM 1240 O O . LYS A 1 152 ? 2.938 38.479 -24.519 1.00 65.56 152 LYS A O 1
ATOM 1245 N N . ASN A 1 153 ? 3.182 36.289 -24.863 1.00 57.81 153 ASN A N 1
ATOM 1246 C CA . ASN A 1 153 ? 1.837 36.122 -25.414 1.00 57.81 153 ASN A CA 1
ATOM 1247 C C . ASN A 1 153 ? 0.796 36.133 -24.277 1.00 57.81 153 ASN A C 1
ATOM 1249 O O . ASN A 1 153 ? 0.974 35.405 -23.307 1.00 57.81 153 ASN A O 1
ATOM 1253 N N . GLU A 1 154 ? -0.283 36.915 -24.393 1.00 45.22 154 GLU A N 1
ATOM 1254 C CA . GLU A 1 154 ? -1.273 37.155 -23.317 1.00 45.22 154 GLU A CA 1
ATOM 1255 C C . GLU A 1 154 ? -1.962 35.875 -22.805 1.00 45.22 154 GLU A C 1
ATOM 1257 O O . GLU A 1 154 ? -2.484 35.843 -21.694 1.00 45.22 154 GLU A O 1
ATOM 1262 N N . SER A 1 155 ? -1.914 34.790 -23.581 1.00 51.34 155 SER A N 1
ATOM 1263 C CA . SER A 1 155 ? -2.470 33.480 -23.232 1.00 51.34 155 SER A CA 1
ATOM 1264 C C . SER A 1 155 ? -1.485 32.519 -22.540 1.00 51.34 155 SER A C 1
ATOM 1266 O O . SER A 1 155 ? -1.863 31.389 -22.236 1.00 51.34 155 SER A O 1
ATOM 1268 N N . ILE A 1 156 ? -0.214 32.897 -22.344 1.00 51.81 156 ILE A N 1
ATOM 1269 C CA . ILE A 1 156 ? 0.845 32.032 -21.794 1.00 51.81 156 ILE A CA 1
ATOM 1270 C C . ILE A 1 156 ? 1.660 32.835 -20.767 1.00 51.81 156 ILE A C 1
ATOM 1272 O O . ILE A 1 156 ? 2.343 33.789 -21.123 1.00 51.81 156 ILE A O 1
ATOM 1276 N N . ASN A 1 157 ? 1.627 32.444 -19.488 1.00 51.09 157 ASN A N 1
ATOM 1277 C CA . ASN A 1 157 ? 2.398 33.130 -18.443 1.00 51.09 157 ASN A CA 1
ATOM 1278 C C . ASN A 1 157 ? 3.919 33.068 -18.705 1.00 51.09 157 ASN A C 1
ATOM 1280 O O . ASN A 1 157 ? 4.477 32.016 -19.018 1.00 51.09 157 ASN A O 1
ATOM 1284 N N . ASN A 1 158 ? 4.573 34.219 -18.521 1.00 47.94 158 ASN A N 1
ATOM 1285 C CA . ASN A 1 158 ? 5.944 34.565 -18.925 1.00 47.94 158 ASN A CA 1
ATOM 1286 C C . ASN A 1 158 ? 7.104 33.787 -18.256 1.00 47.94 158 ASN A C 1
ATOM 1288 O O . ASN A 1 158 ? 8.254 34.118 -18.536 1.00 47.94 158 ASN A O 1
ATOM 1292 N N . GLU A 1 159 ? 6.885 32.812 -17.367 1.00 48.38 159 GLU A N 1
ATOM 1293 C CA . GLU A 1 159 ? 7.962 32.386 -16.445 1.00 48.38 159 GLU A CA 1
ATOM 1294 C C . GLU A 1 159 ? 8.536 30.968 -16.596 1.00 48.38 159 GLU A C 1
ATOM 1296 O O . GLU A 1 159 ? 9.591 30.722 -16.028 1.00 48.38 159 GLU A O 1
ATOM 1301 N N . ASP A 1 160 ? 7.971 30.029 -17.363 1.00 58.03 160 ASP A N 1
ATOM 1302 C CA . ASP A 1 160 ? 8.162 28.623 -16.954 1.00 58.03 160 ASP A CA 1
ATOM 1303 C C . ASP A 1 160 ? 8.443 27.570 -18.037 1.00 58.03 160 ASP A C 1
ATOM 1305 O O . ASP A 1 160 ? 7.997 26.430 -17.908 1.00 58.03 160 ASP A O 1
ATOM 1309 N N . PHE A 1 161 ? 9.243 27.882 -19.063 1.00 68.25 161 PHE A N 1
ATOM 1310 C CA . PHE A 1 161 ? 9.767 26.838 -19.952 1.00 68.25 161 PHE A CA 1
ATOM 1311 C C . PHE A 1 161 ? 11.240 26.553 -19.690 1.00 68.25 161 PHE A C 1
ATOM 1313 O O . PHE A 1 161 ? 12.103 27.324 -20.103 1.00 68.25 161 PHE A O 1
ATOM 1320 N N . LEU A 1 162 ? 11.524 25.425 -19.039 1.00 71.12 162 LEU A N 1
ATOM 1321 C CA . LEU A 1 162 ? 12.883 24.961 -18.759 1.00 71.12 162 LEU A CA 1
ATOM 1322 C C . LEU A 1 162 ? 13.019 23.505 -19.179 1.00 71.12 162 LEU A C 1
ATOM 1324 O O . LEU A 1 162 ? 12.215 22.687 -18.742 1.00 71.12 162 LEU A O 1
ATOM 1328 N N . ALA A 1 163 ? 14.052 23.180 -19.950 1.00 72.19 163 ALA A N 1
ATOM 1329 C CA . ALA A 1 163 ? 14.381 21.819 -20.348 1.00 72.19 163 ALA A CA 1
ATOM 1330 C C . ALA A 1 163 ? 15.853 21.505 -20.025 1.00 72.19 163 ALA A C 1
ATOM 1332 O O . ALA A 1 163 ? 16.720 22.307 -20.358 1.00 72.19 163 ALA A O 1
ATOM 1333 N N . GLU A 1 164 ? 16.154 20.372 -19.382 1.00 81.75 164 GLU A N 1
ATOM 1334 C CA . GLU A 1 164 ? 17.527 19.951 -19.039 1.00 81.75 164 GLU A CA 1
ATOM 1335 C C . GLU A 1 164 ? 17.773 18.478 -19.401 1.00 81.75 164 GLU A C 1
ATOM 1337 O O . GLU A 1 164 ? 16.988 17.603 -19.021 1.00 81.75 164 GLU A O 1
ATOM 1342 N N . GLY A 1 165 ? 18.887 18.205 -20.089 1.00 79.88 165 GLY A N 1
ATOM 1343 C CA . GLY A 1 165 ? 19.346 16.850 -20.402 1.00 79.88 165 GLY A CA 1
ATOM 1344 C C . GLY A 1 165 ? 20.869 16.736 -20.505 1.00 79.88 165 GLY A C 1
ATOM 1345 O O . GLY A 1 165 ? 21.558 17.717 -20.787 1.00 79.88 165 GLY A O 1
ATOM 1346 N N . PHE A 1 166 ? 21.387 15.532 -20.279 1.00 84.50 166 PHE A N 1
ATOM 1347 C CA . PHE A 1 166 ? 22.794 15.171 -20.443 1.00 84.50 166 PHE A CA 1
ATOM 1348 C C . PHE A 1 166 ? 22.976 14.290 -21.669 1.00 84.50 166 PHE A C 1
ATOM 1350 O O . PHE A 1 166 ? 22.150 13.423 -21.939 1.00 84.50 166 PHE A O 1
ATOM 1357 N N . TYR A 1 167 ? 24.070 14.502 -22.384 1.00 85.75 167 TYR A N 1
ATOM 1358 C CA . TYR A 1 167 ? 24.383 13.866 -23.649 1.00 85.75 167 TYR A CA 1
ATOM 1359 C C . TYR A 1 167 ? 25.782 13.277 -23.598 1.00 85.75 167 TYR A C 1
ATOM 1361 O O . TYR A 1 167 ? 26.649 13.785 -22.889 1.00 85.75 167 TYR A O 1
ATOM 1369 N N . GLU A 1 168 ? 26.018 12.250 -24.396 1.00 85.75 168 GLU A N 1
ATOM 1370 C CA . GLU A 1 168 ? 27.342 11.683 -24.627 1.00 85.75 168 GLU A CA 1
ATOM 1371 C C . GLU A 1 168 ? 27.743 11.819 -26.090 1.00 85.75 168 GLU A C 1
ATOM 1373 O O . GLU A 1 168 ? 26.893 11.921 -26.977 1.00 85.75 168 GLU A O 1
ATOM 1378 N N . LYS A 1 169 ? 29.049 11.862 -26.340 1.00 86.81 169 LYS A N 1
ATOM 1379 C CA . LYS A 1 169 ? 29.591 11.984 -27.691 1.00 86.81 169 LYS A CA 1
ATOM 1380 C C . LYS A 1 169 ? 29.563 10.622 -28.389 1.00 86.81 169 LYS A C 1
ATOM 1382 O O . LYS A 1 169 ? 30.029 9.644 -27.814 1.00 86.81 169 LYS A O 1
ATOM 1387 N N . VAL A 1 170 ? 29.052 10.567 -29.619 1.00 84.00 170 VAL A N 1
ATOM 1388 C CA . VAL A 1 170 ? 28.940 9.330 -30.415 1.00 84.00 170 VAL A CA 1
ATOM 1389 C C . VAL A 1 170 ? 29.628 9.463 -31.775 1.00 84.00 170 VAL A C 1
ATOM 1391 O O . VAL A 1 170 ? 29.714 10.557 -32.342 1.00 84.00 170 VAL A O 1
ATOM 1394 N N . THR A 1 171 ? 30.132 8.349 -32.310 1.00 83.44 171 THR A N 1
ATOM 1395 C CA . THR A 1 171 ? 30.713 8.273 -33.658 1.00 83.44 171 THR A CA 1
ATOM 1396 C C . THR A 1 171 ? 29.626 8.097 -34.730 1.00 83.44 171 THR A C 1
ATOM 1398 O O . THR A 1 171 ? 28.530 7.608 -34.436 1.00 83.44 171 THR A O 1
ATOM 1401 N N . PRO A 1 172 ? 29.904 8.441 -36.003 1.00 73.75 172 PRO A N 1
ATOM 1402 C CA . PRO A 1 172 ? 28.975 8.183 -37.108 1.00 73.75 172 PRO A CA 1
ATOM 1403 C C . PRO A 1 172 ? 28.578 6.703 -37.255 1.00 73.75 172 PRO A C 1
ATOM 1405 O O . PRO A 1 172 ? 27.438 6.393 -37.594 1.00 73.75 172 PRO A O 1
ATOM 1408 N N . GLU A 1 173 ? 29.491 5.777 -36.960 1.00 74.00 173 GLU A N 1
ATOM 1409 C CA . GLU A 1 173 ? 29.243 4.329 -37.008 1.00 74.00 173 GLU A CA 1
ATOM 1410 C C . GLU A 1 173 ? 28.259 3.876 -35.922 1.00 74.00 173 GLU A C 1
ATOM 1412 O O . GLU A 1 173 ? 27.360 3.079 -36.201 1.00 74.00 173 GLU A O 1
ATOM 1417 N N . GLN A 1 174 ? 28.394 4.411 -34.701 1.00 72.44 174 GLN A N 1
ATOM 1418 C CA . GLN A 1 174 ? 27.452 4.165 -33.603 1.00 72.44 174 GLN A CA 1
ATOM 1419 C C . GLN A 1 174 ? 26.047 4.654 -33.983 1.00 72.44 174 GLN A C 1
ATOM 1421 O O . GLN A 1 174 ? 25.085 3.893 -33.902 1.00 72.44 174 GLN A O 1
ATOM 1426 N N . LEU A 1 175 ? 25.949 5.864 -34.541 1.00 69.81 175 LEU A N 1
ATOM 1427 C CA . LEU A 1 175 ? 24.687 6.438 -35.015 1.00 69.81 175 LEU A CA 1
ATOM 1428 C C . LEU A 1 175 ? 24.048 5.631 -36.167 1.00 69.81 175 LEU A C 1
ATOM 1430 O O . LEU A 1 175 ? 22.825 5.499 -36.254 1.00 69.81 175 LEU A O 1
ATOM 1434 N N . THR A 1 176 ? 24.868 5.059 -37.054 1.00 65.94 176 THR A N 1
ATOM 1435 C CA . THR A 1 176 ? 24.394 4.249 -38.190 1.00 65.94 176 THR A CA 1
ATOM 1436 C C . THR A 1 176 ? 23.830 2.904 -37.725 1.00 65.94 176 THR A C 1
ATOM 1438 O O . THR A 1 176 ? 22.757 2.500 -38.175 1.00 65.94 176 THR A O 1
ATOM 1441 N N . LYS A 1 177 ? 24.500 2.229 -36.778 1.00 62.53 177 LYS A N 1
ATOM 1442 C CA . LYS A 1 177 ? 23.993 0.987 -36.164 1.00 62.53 177 LYS A CA 1
ATOM 1443 C C . LYS A 1 177 ? 22.662 1.200 -35.435 1.00 62.53 177 LYS A C 1
ATOM 1445 O O . LYS A 1 177 ? 21.794 0.335 -35.494 1.00 62.53 177 LYS A O 1
ATOM 1450 N N . GLU A 1 178 ? 22.476 2.352 -34.798 1.00 56.97 178 GLU A N 1
ATOM 1451 C CA . GLU A 1 178 ? 21.219 2.726 -34.136 1.00 56.97 178 GLU A CA 1
ATOM 1452 C C . GLU A 1 178 ? 20.076 2.969 -35.122 1.00 56.97 178 GLU A C 1
ATOM 1454 O O . GLU A 1 178 ? 18.970 2.469 -34.929 1.00 56.97 178 GLU A O 1
ATOM 1459 N N . THR A 1 179 ? 20.348 3.683 -36.217 1.00 57.78 179 THR A N 1
ATOM 1460 C CA . THR A 1 179 ? 19.342 3.952 -37.258 1.00 57.78 179 THR A CA 1
ATOM 1461 C C . THR A 1 179 ? 18.781 2.646 -37.842 1.00 57.78 179 THR A C 1
ATOM 1463 O O . THR A 1 179 ? 17.605 2.586 -38.195 1.00 57.78 179 THR A O 1
ATOM 1466 N N . ALA A 1 180 ? 19.589 1.580 -37.864 1.00 52.19 180 ALA A N 1
ATOM 1467 C CA . ALA A 1 180 ? 19.178 0.238 -38.272 1.00 52.19 180 ALA A CA 1
ATOM 1468 C C . ALA A 1 180 ? 18.371 -0.544 -37.207 1.00 52.19 180 ALA A C 1
ATOM 1470 O O . ALA A 1 180 ? 17.612 -1.437 -37.575 1.00 52.19 180 ALA A O 1
ATOM 1471 N N . ARG A 1 181 ? 18.503 -0.229 -35.906 1.00 52.41 181 ARG A N 1
ATOM 1472 C CA . ARG A 1 181 ? 17.769 -0.883 -34.794 1.00 52.41 181 ARG A CA 1
ATOM 1473 C C . ARG A 1 181 ? 16.390 -0.265 -34.507 1.00 52.41 181 ARG A C 1
ATOM 1475 O O . ARG A 1 181 ? 15.571 -0.897 -33.838 1.00 52.41 181 ARG A O 1
ATOM 1482 N N . GLY A 1 182 ? 16.117 0.923 -35.047 1.00 53.09 182 GLY A N 1
ATOM 1483 C CA . GLY A 1 182 ? 14.861 1.662 -34.875 1.00 53.09 182 GLY A CA 1
ATOM 1484 C C . GLY A 1 182 ? 14.963 2.809 -33.862 1.00 53.09 182 GLY A C 1
ATOM 1485 O O . GLY A 1 182 ? 15.871 2.857 -33.035 1.00 53.09 182 GLY A O 1
ATOM 1486 N N . LYS A 1 183 ? 14.029 3.768 -33.944 1.00 70.50 183 LYS A N 1
ATOM 1487 C CA . LYS A 1 183 ? 13.913 4.894 -32.999 1.00 70.50 183 LYS A CA 1
ATOM 1488 C C . LYS A 1 183 ? 13.112 4.438 -31.770 1.00 70.50 183 LYS A C 1
ATOM 1490 O O . LYS A 1 183 ? 11.905 4.255 -31.884 1.00 70.50 183 LYS A O 1
ATOM 1495 N N . GLY A 1 184 ? 13.753 4.302 -30.607 1.00 81.69 184 GLY A N 1
ATOM 1496 C CA . GLY A 1 184 ? 13.074 3.942 -29.352 1.00 81.69 184 GLY A CA 1
ATOM 1497 C C . GLY A 1 184 ? 12.553 2.497 -29.280 1.00 81.69 184 GLY A C 1
ATOM 1498 O O . GLY A 1 184 ? 13.089 1.595 -29.922 1.00 81.69 184 GLY A O 1
ATOM 1499 N N . ILE A 1 185 ? 11.536 2.262 -28.445 1.00 90.31 185 ILE A N 1
ATOM 1500 C CA . ILE A 1 185 ? 10.910 0.944 -28.251 1.00 90.31 185 ILE A CA 1
ATOM 1501 C C . ILE A 1 185 ? 10.039 0.565 -29.454 1.00 90.31 185 ILE A C 1
ATOM 1503 O O . ILE A 1 185 ? 9.164 1.326 -29.867 1.00 90.31 185 ILE A O 1
ATOM 1507 N N . ASN A 1 186 ? 10.205 -0.666 -29.937 1.00 92.62 186 ASN A N 1
ATOM 1508 C CA . ASN A 1 186 ? 9.364 -1.267 -30.965 1.00 92.62 186 ASN A CA 1
ATOM 1509 C C . ASN A 1 186 ? 8.164 -1.977 -30.319 1.00 92.62 186 ASN A C 1
ATOM 1511 O O . ASN A 1 186 ? 8.251 -3.149 -29.944 1.00 92.62 186 ASN A O 1
ATOM 1515 N N . PHE A 1 187 ? 7.039 -1.272 -30.187 1.00 94.88 187 PHE A N 1
ATOM 1516 C CA . PHE A 1 187 ? 5.801 -1.874 -29.693 1.00 94.88 187 PHE A CA 1
ATOM 1517 C C . PHE A 1 187 ? 5.137 -2.746 -30.758 1.00 94.88 187 PHE A C 1
ATOM 1519 O O . PHE A 1 187 ? 4.962 -2.337 -31.905 1.00 94.88 187 PHE A O 1
ATOM 1526 N N . VAL A 1 188 ? 4.744 -3.953 -30.361 1.00 94.50 188 VAL A N 1
ATOM 1527 C CA . VAL A 1 188 ? 3.987 -4.869 -31.210 1.00 94.50 188 VAL A CA 1
ATOM 1528 C C . VAL A 1 188 ? 2.500 -4.545 -31.118 1.00 94.50 188 VAL A C 1
ATOM 1530 O O . VAL A 1 188 ? 1.947 -4.397 -30.028 1.00 94.50 188 VAL A O 1
ATOM 1533 N N . GLU A 1 189 ? 1.843 -4.486 -32.273 1.00 93.00 189 GLU A N 1
ATOM 1534 C CA . GLU A 1 189 ? 0.413 -4.217 -32.403 1.00 93.00 189 GLU A CA 1
ATOM 1535 C C . GLU A 1 189 ? -0.308 -5.364 -33.124 1.00 93.00 189 GLU A C 1
ATOM 1537 O O . GLU A 1 189 ? 0.304 -6.183 -33.810 1.00 93.00 189 GLU A O 1
ATOM 1542 N N . GLY A 1 190 ? -1.634 -5.426 -32.972 1.00 93.81 190 GLY A N 1
ATOM 1543 C CA . GLY A 1 190 ? -2.488 -6.338 -33.742 1.00 93.81 190 GLY A CA 1
ATOM 1544 C C . GLY A 1 190 ? -2.397 -7.818 -33.360 1.00 93.81 190 GLY A C 1
ATOM 1545 O O . GLY A 1 190 ? -2.969 -8.650 -34.060 1.00 93.81 190 GLY A O 1
ATOM 1546 N N . LEU A 1 191 ? -1.717 -8.157 -32.262 1.00 96.31 191 LEU A N 1
ATOM 1547 C CA . LEU A 1 191 ? -1.617 -9.523 -31.750 1.00 96.31 191 LEU A CA 1
ATOM 1548 C C . LEU A 1 191 ? -2.453 -9.703 -30.480 1.00 96.31 191 LEU A C 1
ATOM 1550 O O . LEU A 1 191 ? -2.496 -8.827 -29.618 1.00 96.31 191 LEU A O 1
ATOM 1554 N N . ASN A 1 192 ? -3.084 -10.867 -30.341 1.00 96.44 192 ASN A N 1
ATOM 1555 C CA . ASN A 1 192 ? -3.659 -11.311 -29.072 1.00 96.44 192 ASN A CA 1
ATOM 1556 C C . ASN A 1 192 ? -2.590 -11.959 -28.167 1.00 96.44 192 ASN A C 1
ATOM 1558 O O . ASN A 1 192 ? -1.448 -12.170 -28.578 1.00 96.44 192 ASN A O 1
ATOM 1562 N N . TRP A 1 193 ? -2.961 -12.312 -26.933 1.00 97.12 193 TRP A N 1
ATOM 1563 C CA . TRP A 1 193 ? -2.013 -12.844 -25.948 1.00 97.12 193 TRP A CA 1
ATOM 1564 C C . TRP A 1 193 ? -1.287 -14.125 -26.389 1.00 97.12 193 TRP A C 1
ATOM 1566 O O . TRP A 1 193 ? -0.075 -14.245 -26.213 1.00 97.12 193 TRP A O 1
ATOM 1576 N N . GLU A 1 194 ? -1.990 -15.066 -27.020 1.00 97.38 194 GLU A N 1
ATOM 1577 C CA . GLU A 1 194 ? -1.371 -16.307 -27.500 1.00 97.38 194 GLU A CA 1
ATOM 1578 C C . GLU A 1 194 ? -0.375 -16.051 -28.635 1.00 97.38 194 GLU A C 1
ATOM 1580 O O . GLU A 1 194 ? 0.699 -16.654 -28.670 1.00 97.38 194 GLU A O 1
ATOM 1585 N N . GLN A 1 195 ? -0.689 -15.108 -29.524 1.00 98.00 195 GLN A N 1
ATOM 1586 C CA . GLN A 1 195 ? 0.207 -14.691 -30.602 1.00 98.00 195 GLN A CA 1
ATOM 1587 C C . GLN A 1 195 ? 1.439 -13.947 -30.073 1.00 98.00 195 GLN A C 1
ATOM 1589 O O . GLN A 1 195 ? 2.541 -14.177 -30.569 1.00 98.00 195 GLN A O 1
ATOM 1594 N N . ILE A 1 196 ? 1.282 -13.108 -29.044 1.00 98.38 196 ILE A N 1
ATOM 1595 C CA . ILE A 1 196 ? 2.404 -12.438 -28.367 1.00 98.38 196 ILE A CA 1
ATOM 1596 C C . ILE A 1 196 ? 3.354 -13.480 -27.773 1.00 98.38 196 ILE A C 1
ATOM 1598 O O . ILE A 1 196 ? 4.553 -13.433 -28.041 1.00 98.38 196 ILE A O 1
ATOM 1602 N N . LYS A 1 197 ? 2.827 -14.472 -27.043 1.00 98.44 197 LYS A N 1
ATOM 1603 C CA . LYS A 1 197 ? 3.636 -15.574 -26.502 1.00 98.44 197 LYS A CA 1
ATOM 1604 C C . LYS A 1 197 ? 4.307 -16.404 -27.602 1.00 98.44 197 LYS A C 1
ATOM 1606 O O . LYS A 1 197 ? 5.466 -16.786 -27.473 1.00 98.44 197 LYS A O 1
ATOM 1611 N N . ALA A 1 198 ? 3.608 -16.680 -28.704 1.00 98.31 198 ALA A N 1
ATOM 1612 C CA . ALA A 1 198 ? 4.193 -17.390 -29.842 1.00 98.31 198 ALA A CA 1
ATOM 1613 C C . ALA A 1 198 ? 5.366 -16.615 -30.465 1.00 98.31 198 ALA A C 1
ATOM 1615 O O . ALA A 1 198 ? 6.417 -17.205 -30.716 1.00 98.31 198 ALA A O 1
ATOM 1616 N N . LYS A 1 199 ? 5.221 -15.295 -30.641 1.00 98.12 199 LYS A N 1
ATOM 1617 C CA . LYS A 1 199 ? 6.293 -14.410 -31.118 1.00 98.12 199 LYS A CA 1
ATOM 1618 C C . LYS A 1 199 ? 7.472 -14.371 -30.144 1.00 98.12 199 LYS A C 1
ATOM 1620 O O . LYS A 1 199 ? 8.611 -14.508 -30.574 1.00 98.12 199 LYS A O 1
ATOM 1625 N N . ALA A 1 200 ? 7.200 -14.254 -28.845 1.00 98.25 200 ALA A N 1
ATOM 1626 C CA . ALA A 1 200 ? 8.222 -14.253 -27.802 1.00 98.25 200 ALA A CA 1
ATOM 1627 C C . ALA A 1 200 ? 9.058 -15.542 -27.809 1.00 98.25 200 ALA A C 1
ATOM 1629 O O . ALA A 1 200 ? 10.283 -15.477 -27.749 1.00 98.25 200 ALA A O 1
ATOM 1630 N N . ARG A 1 201 ? 8.419 -16.709 -27.980 1.00 98.25 201 ARG A N 1
ATOM 1631 C CA . ARG A 1 201 ? 9.126 -17.991 -28.147 1.00 98.25 201 ARG A CA 1
ATOM 1632 C C . ARG A 1 201 ? 9.963 -18.036 -29.421 1.00 98.25 201 ARG A C 1
ATOM 1634 O O . ARG A 1 201 ? 11.109 -18.462 -29.366 1.00 98.25 201 ARG A O 1
ATOM 1641 N N . ALA A 1 202 ? 9.400 -17.603 -30.549 1.00 98.12 202 ALA A N 1
ATOM 1642 C CA . ALA A 1 202 ? 10.093 -17.627 -31.837 1.00 98.12 202 ALA A CA 1
ATOM 1643 C C . ALA A 1 202 ? 11.333 -16.717 -31.858 1.00 98.12 202 ALA A C 1
ATOM 1645 O O . ALA A 1 202 ? 12.333 -17.060 -32.478 1.00 98.12 202 ALA A O 1
ATOM 1646 N N . GLU A 1 203 ? 11.276 -15.578 -31.164 1.00 96.62 203 GLU A N 1
ATOM 1647 C CA . GLU A 1 203 ? 12.390 -14.628 -31.062 1.00 96.62 203 GLU A CA 1
ATOM 1648 C C . GLU A 1 203 ? 13.293 -14.857 -29.844 1.00 96.62 203 GLU A C 1
ATOM 1650 O O . GLU A 1 203 ? 14.277 -14.140 -29.688 1.00 96.62 203 GLU A O 1
ATOM 1655 N N . ASN A 1 204 ? 12.974 -15.835 -28.989 1.00 96.69 204 ASN A N 1
ATOM 1656 C CA . ASN A 1 204 ? 13.652 -16.084 -27.715 1.00 96.69 204 ASN A CA 1
ATOM 1657 C C . ASN A 1 204 ? 13.753 -14.823 -26.827 1.00 96.69 204 ASN A C 1
ATOM 1659 O O . ASN A 1 204 ? 14.814 -14.492 -26.299 1.00 96.69 204 ASN A O 1
ATOM 1663 N N . LYS A 1 205 ? 12.633 -14.106 -26.684 1.00 97.75 205 LYS A N 1
ATOM 1664 C CA . LYS A 1 205 ? 12.525 -12.863 -25.907 1.00 97.75 205 LYS A CA 1
ATOM 1665 C C . LYS A 1 205 ? 11.540 -13.005 -24.755 1.00 97.75 205 LYS A C 1
ATOM 1667 O O . LYS A 1 205 ? 10.581 -13.774 -24.822 1.00 97.75 205 LYS A O 1
ATOM 1672 N N . LEU A 1 206 ? 11.757 -12.218 -23.706 1.00 98.50 206 LEU A N 1
ATOM 1673 C CA . LEU A 1 206 ? 10.774 -12.001 -22.646 1.00 98.50 206 LEU A CA 1
ATOM 1674 C C . LEU A 1 206 ? 9.618 -11.137 -23.174 1.00 98.50 206 LEU A C 1
ATOM 1676 O O . LEU A 1 206 ? 9.656 -10.642 -24.297 1.00 98.50 206 LEU A O 1
ATOM 1680 N N . ILE A 1 207 ? 8.573 -10.941 -22.381 1.00 98.81 207 ILE A N 1
ATOM 1681 C CA . ILE A 1 207 ? 7.428 -10.102 -22.742 1.00 98.81 207 ILE A CA 1
ATOM 1682 C C . ILE A 1 207 ? 7.335 -8.949 -21.750 1.00 98.81 207 ILE A C 1
ATOM 1684 O O . ILE A 1 207 ? 7.357 -9.168 -20.540 1.00 98.81 207 ILE A O 1
ATOM 1688 N N . PHE A 1 208 ? 7.200 -7.731 -22.264 1.00 98.75 208 PHE A N 1
ATOM 1689 C CA . PHE A 1 208 ? 6.953 -6.521 -21.489 1.00 98.75 208 PHE A CA 1
ATOM 1690 C C . PHE A 1 208 ? 5.566 -5.975 -21.828 1.00 98.75 208 PHE A C 1
ATOM 1692 O O . PHE A 1 208 ? 5.267 -5.721 -22.996 1.00 98.75 208 PHE A O 1
ATOM 1699 N N . LEU A 1 209 ? 4.731 -5.774 -20.808 1.00 98.62 209 LEU A N 1
ATOM 1700 C CA . LEU A 1 209 ? 3.427 -5.131 -20.933 1.00 98.62 209 LEU A CA 1
ATOM 1701 C C . LEU A 1 209 ? 3.453 -3.750 -20.272 1.00 98.62 209 LEU A C 1
ATOM 1703 O O . LEU A 1 209 ? 3.602 -3.641 -19.052 1.00 98.62 209 LEU A O 1
ATOM 1707 N N . ASP A 1 210 ? 3.237 -2.711 -21.075 1.00 98.31 210 ASP A N 1
ATOM 1708 C CA . ASP A 1 210 ? 2.937 -1.355 -20.617 1.00 98.31 210 ASP A CA 1
ATOM 1709 C C . ASP A 1 210 ? 1.427 -1.215 -20.405 1.00 98.31 210 ASP A C 1
ATOM 1711 O O . ASP A 1 210 ? 0.660 -1.069 -21.361 1.00 98.31 210 ASP A O 1
ATOM 1715 N N . CYS A 1 211 ? 0.984 -1.304 -19.152 1.00 98.25 211 CYS A N 1
ATOM 1716 C CA . CYS A 1 211 ? -0.417 -1.130 -18.790 1.00 98.25 211 CYS A CA 1
ATOM 1717 C C . CYS A 1 211 ? -0.703 0.367 -18.649 1.00 98.25 211 CYS A C 1
ATOM 1719 O O . CYS A 1 211 ? -0.193 1.019 -17.731 1.00 98.25 211 CYS A O 1
ATOM 1721 N N . TYR A 1 212 ? -1.541 0.906 -19.533 1.00 97.62 212 TYR A N 1
ATOM 1722 C CA . TYR A 1 212 ? -1.839 2.337 -19.607 1.00 97.62 212 TYR A CA 1
ATOM 1723 C C . TYR A 1 212 ? -3.342 2.604 -19.711 1.00 97.62 212 TYR A C 1
ATOM 1725 O O . TYR A 1 212 ? -4.137 1.695 -19.930 1.00 97.62 212 TYR A O 1
ATOM 1733 N N . ALA A 1 213 ? -3.743 3.868 -19.574 1.00 95.75 213 ALA A N 1
ATOM 1734 C CA . ALA A 1 213 ? -5.105 4.295 -19.884 1.00 95.75 213 ALA A CA 1
ATOM 1735 C C . ALA A 1 213 ? -5.112 5.587 -20.700 1.00 95.75 213 ALA A C 1
ATOM 1737 O O . ALA A 1 213 ? -4.189 6.400 -20.596 1.00 95.75 213 ALA A O 1
ATOM 1738 N N . THR A 1 214 ? -6.168 5.823 -21.480 1.00 92.69 214 THR A N 1
ATOM 1739 C CA . THR A 1 214 ? -6.249 7.001 -22.368 1.00 92.69 214 THR A CA 1
ATOM 1740 C C . THR A 1 214 ? -6.232 8.339 -21.613 1.00 92.69 214 THR A C 1
ATOM 1742 O O . THR A 1 214 ? -5.741 9.355 -22.121 1.00 92.69 214 THR A O 1
ATOM 1745 N N . TRP A 1 215 ? -6.713 8.342 -20.370 1.00 89.62 215 TRP A N 1
ATOM 1746 C CA . TRP A 1 215 ? -6.731 9.491 -19.459 1.00 89.62 215 TRP A CA 1
ATOM 1747 C C . TRP A 1 215 ? -5.476 9.603 -18.572 1.00 89.62 215 TRP A C 1
ATOM 1749 O O . TRP A 1 215 ? -5.310 10.596 -17.865 1.00 89.62 215 TRP A O 1
ATOM 1759 N N . CYS A 1 216 ? -4.567 8.625 -18.613 1.00 91.81 216 CYS A N 1
ATOM 1760 C CA . CYS A 1 216 ? -3.375 8.581 -17.766 1.00 91.81 216 CYS A CA 1
ATOM 1761 C C . CYS A 1 216 ? -2.296 9.564 -18.255 1.00 91.81 216 CYS A C 1
ATOM 1763 O O . CYS A 1 216 ? -1.559 9.287 -19.203 1.00 91.81 216 CYS A O 1
ATOM 1765 N N . ILE A 1 217 ? -2.169 10.714 -17.585 1.00 87.94 217 ILE A N 1
ATOM 1766 C CA . ILE A 1 217 ? -1.134 11.719 -17.890 1.00 87.94 217 ILE A CA 1
ATOM 1767 C C . ILE A 1 217 ? 0.288 11.145 -17.733 1.00 87.94 217 ILE A C 1
ATOM 1769 O O . ILE A 1 217 ? 1.069 11.284 -18.675 1.00 87.94 217 ILE A O 1
ATOM 1773 N N . PRO A 1 218 ? 0.643 10.446 -16.634 1.00 88.12 218 PRO A N 1
ATOM 1774 C CA . PRO A 1 218 ? 1.994 9.900 -16.484 1.00 88.12 218 PRO A CA 1
ATOM 1775 C C . PRO A 1 218 ? 2.356 8.860 -17.561 1.00 88.12 218 PRO A C 1
ATOM 1777 O O . PRO A 1 218 ? 3.501 8.804 -18.001 1.00 88.12 218 PRO A O 1
ATOM 1780 N N . CYS A 1 219 ? 1.381 8.094 -18.065 1.00 93.81 219 CYS A N 1
ATOM 1781 C CA . CYS A 1 219 ? 1.582 7.156 -19.174 1.00 93.81 219 CYS A CA 1
ATOM 1782 C C . CYS A 1 219 ? 1.968 7.893 -20.467 1.00 93.81 219 CYS A C 1
ATOM 1784 O O . CYS A 1 219 ? 2.950 7.547 -21.119 1.00 93.81 219 CYS A O 1
ATOM 1786 N N . LYS A 1 220 ? 1.263 8.990 -20.786 1.00 85.00 220 LYS A N 1
ATOM 1787 C CA . LYS A 1 220 ? 1.599 9.854 -21.932 1.00 85.00 220 LYS A CA 1
ATOM 1788 C C . LYS A 1 220 ? 2.996 10.464 -21.805 1.00 85.00 220 LYS A C 1
ATOM 1790 O O . LYS A 1 220 ? 3.652 10.710 -22.813 1.00 85.00 220 LYS A O 1
ATOM 1795 N N . MET A 1 221 ? 3.475 10.701 -20.583 1.00 79.56 221 MET A N 1
ATOM 1796 C CA . MET A 1 221 ? 4.847 11.165 -20.360 1.00 79.56 221 MET A CA 1
ATOM 1797 C C . MET A 1 221 ? 5.885 10.085 -20.688 1.00 79.56 221 MET A C 1
ATOM 1799 O O . MET A 1 221 ? 6.927 10.431 -21.241 1.00 79.56 221 MET A O 1
ATOM 1803 N N . MET A 1 222 ? 5.610 8.804 -20.412 1.00 89.75 222 MET A N 1
ATOM 1804 C CA . MET A 1 222 ? 6.488 7.692 -20.809 1.00 89.75 222 MET A CA 1
ATOM 1805 C C . MET A 1 222 ? 6.585 7.574 -22.333 1.00 89.75 222 MET A C 1
ATOM 1807 O O . MET A 1 222 ? 7.691 7.610 -22.878 1.00 89.75 222 MET A O 1
ATOM 1811 N N . ASP A 1 223 ? 5.433 7.562 -23.014 1.00 85.19 223 ASP A N 1
ATOM 1812 C CA . ASP A 1 223 ? 5.320 7.536 -24.483 1.00 85.19 223 ASP A CA 1
ATOM 1813 C C . ASP A 1 223 ? 6.106 8.646 -25.166 1.00 85.19 223 ASP A C 1
ATOM 1815 O O . ASP A 1 223 ? 6.573 8.510 -26.294 1.00 85.19 223 ASP A O 1
ATOM 1819 N N . ARG A 1 224 ? 6.231 9.774 -24.478 1.00 73.56 224 ARG A N 1
ATOM 1820 C CA . ARG A 1 224 ? 6.783 10.988 -25.044 1.00 73.56 224 ARG A CA 1
ATOM 1821 C C . ARG A 1 224 ? 8.236 11.226 -24.693 1.00 73.56 224 ARG A C 1
ATOM 1823 O O . ARG A 1 224 ? 8.964 11.777 -25.510 1.00 73.56 224 ARG A O 1
ATOM 1830 N N . ASN A 1 225 ? 8.648 10.872 -23.484 1.00 71.69 225 ASN A N 1
ATOM 1831 C CA . ASN A 1 225 ? 9.944 11.284 -22.950 1.00 71.69 225 ASN A CA 1
ATOM 1832 C C . ASN A 1 225 ? 10.888 10.108 -22.699 1.00 71.69 225 ASN A C 1
ATOM 1834 O O . ASN A 1 225 ? 12.073 10.345 -22.484 1.00 71.69 225 ASN A O 1
ATOM 1838 N N . VAL A 1 226 ? 10.386 8.869 -22.700 1.00 82.31 226 VAL A N 1
ATOM 1839 C CA . VAL A 1 226 ? 11.171 7.682 -22.332 1.00 82.31 226 VAL A CA 1
ATOM 1840 C C . VAL A 1 226 ? 11.189 6.663 -23.463 1.00 82.31 226 VAL A C 1
ATOM 1842 O O . VAL A 1 226 ? 12.258 6.353 -23.977 1.00 82.31 226 VAL A O 1
ATOM 1845 N N . TYR A 1 227 ? 10.028 6.179 -23.902 1.00 88.69 227 TYR A N 1
ATOM 1846 C CA . TYR A 1 227 ? 9.949 5.131 -24.925 1.00 88.69 227 TYR A CA 1
ATOM 1847 C C . TYR A 1 227 ? 10.578 5.508 -26.276 1.00 88.69 227 TYR A C 1
ATOM 1849 O O . TYR A 1 227 ? 11.159 4.626 -26.903 1.00 88.69 227 TYR A O 1
ATOM 1857 N N . PRO A 1 228 ? 10.559 6.780 -26.729 1.00 78.88 228 PRO A N 1
ATOM 1858 C CA . PRO A 1 228 ? 11.219 7.171 -27.976 1.00 78.88 228 PRO A CA 1
ATOM 1859 C C . PRO A 1 228 ? 12.750 7.268 -27.892 1.00 78.88 228 PRO A C 1
ATOM 1861 O O . PRO A 1 228 ? 13.388 7.534 -28.908 1.00 78.88 228 PRO A O 1
ATOM 1864 N N . LEU A 1 229 ? 13.353 7.134 -26.704 1.00 69.81 229 LEU A N 1
ATOM 1865 C CA . LEU A 1 229 ? 14.800 7.276 -26.535 1.00 69.81 229 LEU A CA 1
ATOM 1866 C C . LEU A 1 229 ? 15.537 6.043 -27.068 1.00 69.81 229 LEU A C 1
ATOM 1868 O O . LEU A 1 229 ? 15.238 4.920 -26.663 1.00 69.81 229 LEU A O 1
ATOM 1872 N N . ASN A 1 230 ? 16.564 6.249 -27.898 1.00 72.62 230 ASN A N 1
ATOM 1873 C CA . ASN A 1 230 ? 17.358 5.158 -28.481 1.00 72.62 230 ASN A CA 1
ATOM 1874 C C . ASN A 1 230 ? 17.937 4.221 -27.418 1.00 72.62 230 ASN A C 1
ATOM 1876 O O . ASN A 1 230 ? 17.775 3.015 -27.529 1.00 72.62 230 ASN A O 1
ATOM 1880 N N . MET A 1 231 ? 18.517 4.765 -26.346 1.00 72.44 231 MET A N 1
ATOM 1881 C CA . MET A 1 231 ? 19.076 3.959 -25.252 1.00 72.44 231 MET A CA 1
ATOM 1882 C C . MET A 1 231 ? 18.038 3.060 -24.557 1.00 72.44 231 MET A C 1
ATOM 1884 O O . MET A 1 231 ? 18.378 2.006 -24.031 1.00 72.44 231 MET A O 1
ATOM 1888 N N . VAL A 1 232 ? 16.764 3.468 -24.553 1.00 83.62 232 VAL A N 1
ATOM 1889 C CA . VAL A 1 232 ? 15.670 2.657 -24.010 1.00 83.62 232 VAL A CA 1
ATOM 1890 C C . VAL A 1 232 ? 15.283 1.575 -25.016 1.00 83.62 232 VAL A C 1
ATOM 1892 O O . VAL A 1 232 ? 15.095 0.426 -24.629 1.00 83.62 232 VAL A O 1
ATOM 1895 N N . GLY A 1 233 ? 15.230 1.914 -26.307 1.00 85.50 233 GLY A N 1
ATOM 1896 C CA . GLY A 1 233 ? 15.068 0.941 -27.388 1.00 85.50 233 GLY A CA 1
ATOM 1897 C C . GLY A 1 233 ? 16.165 -0.128 -27.400 1.00 85.50 233 GLY A C 1
ATOM 1898 O O . GLY A 1 233 ? 15.856 -1.308 -27.517 1.00 85.50 233 GLY A O 1
ATOM 1899 N N . GLU A 1 234 ? 17.429 0.257 -27.204 1.00 81.12 234 GLU A N 1
ATOM 1900 C CA . GLU A 1 234 ? 18.580 -0.655 -27.107 1.00 81.12 234 GLU A CA 1
ATOM 1901 C C . GLU A 1 234 ? 18.443 -1.639 -25.939 1.00 81.12 234 GLU A C 1
ATOM 1903 O O . GLU A 1 234 ? 18.712 -2.825 -26.104 1.00 81.12 234 GLU A O 1
ATOM 1908 N N . ALA A 1 235 ? 17.987 -1.165 -24.776 1.00 85.81 235 ALA A N 1
ATOM 1909 C CA . ALA A 1 235 ? 17.759 -2.014 -23.609 1.00 85.81 235 ALA A CA 1
ATOM 1910 C C . ALA A 1 235 ? 16.503 -2.902 -23.738 1.00 85.81 235 ALA A C 1
ATOM 1912 O O . ALA A 1 235 ? 16.413 -3.938 -23.081 1.00 85.81 235 ALA A O 1
ATOM 1913 N N . MET A 1 236 ? 15.526 -2.501 -24.560 1.00 93.25 236 MET A N 1
ATOM 1914 C CA . MET A 1 236 ? 14.228 -3.169 -24.686 1.00 93.25 236 MET A CA 1
ATOM 1915 C C . MET A 1 236 ? 14.178 -4.171 -25.847 1.00 93.25 236 MET A C 1
ATOM 1917 O O . MET A 1 236 ? 13.843 -5.336 -25.650 1.00 93.25 236 MET A O 1
ATOM 1921 N N . ASN A 1 237 ? 14.490 -3.730 -27.067 1.00 92.38 237 ASN A N 1
ATOM 1922 C CA . ASN A 1 237 ? 14.095 -4.414 -28.304 1.00 92.38 237 ASN A CA 1
ATOM 1923 C C . ASN A 1 237 ? 14.814 -5.757 -28.526 1.00 92.38 237 ASN A C 1
ATOM 1925 O O . ASN A 1 237 ? 14.248 -6.651 -29.163 1.00 92.38 237 ASN A O 1
ATOM 1929 N N . ASP A 1 238 ? 16.035 -5.906 -28.002 1.00 89.62 238 ASP A N 1
ATOM 1930 C CA . ASP A 1 238 ? 16.812 -7.150 -28.086 1.00 89.62 238 ASP A CA 1
ATOM 1931 C C . ASP A 1 238 ? 16.327 -8.191 -27.056 1.00 89.62 238 ASP A C 1
ATOM 1933 O O . ASP A 1 238 ? 16.416 -9.390 -27.313 1.00 89.62 238 ASP A O 1
ATOM 1937 N N . ALA A 1 239 ? 15.764 -7.754 -25.924 1.00 94.69 239 ALA A N 1
ATOM 1938 C CA . ALA A 1 239 ? 15.426 -8.623 -24.793 1.00 94.69 239 ALA A CA 1
ATOM 1939 C C . ALA A 1 239 ? 13.921 -8.911 -24.641 1.00 94.69 239 ALA A C 1
ATOM 1941 O O . ALA A 1 239 ? 13.550 -9.952 -24.094 1.00 94.69 239 ALA A O 1
ATOM 1942 N N . PHE A 1 240 ? 13.049 -8.022 -25.126 1.00 98.00 240 PHE A N 1
ATOM 1943 C CA . PHE A 1 240 ? 11.615 -8.076 -24.856 1.00 98.00 240 PHE A CA 1
ATOM 1944 C C . PHE A 1 240 ? 10.757 -7.893 -26.114 1.00 98.00 240 PHE A C 1
ATOM 1946 O O . PHE A 1 240 ? 11.048 -7.088 -26.998 1.00 98.00 240 PHE A O 1
ATOM 1953 N N . ILE A 1 241 ? 9.624 -8.591 -26.140 1.00 98.31 241 ILE A N 1
ATOM 1954 C CA . ILE A 1 241 ? 8.450 -8.236 -26.933 1.00 98.31 241 ILE A CA 1
ATOM 1955 C C . ILE A 1 241 ? 7.660 -7.194 -26.138 1.00 98.31 241 ILE A C 1
ATOM 1957 O O . ILE A 1 241 ? 7.005 -7.533 -25.151 1.00 98.31 241 ILE A O 1
ATOM 1961 N N . ALA A 1 242 ? 7.740 -5.930 -26.551 1.00 98.25 242 ALA A N 1
ATOM 1962 C CA . ALA A 1 242 ? 7.034 -4.827 -25.907 1.00 98.25 242 ALA A CA 1
ATOM 1963 C C . ALA A 1 242 ? 5.601 -4.695 -26.441 1.00 98.25 242 ALA A C 1
ATOM 1965 O O . ALA A 1 242 ? 5.383 -4.618 -27.650 1.00 98.25 242 ALA A O 1
ATOM 1966 N N . VAL A 1 243 ? 4.617 -4.636 -25.545 1.00 98.31 243 VAL A N 1
ATOM 1967 C CA . VAL A 1 243 ? 3.192 -4.542 -25.886 1.00 98.31 243 VAL A CA 1
ATOM 1968 C C . VAL A 1 243 ? 2.526 -3.496 -25.005 1.00 98.31 243 VAL A C 1
ATOM 1970 O O . VAL A 1 243 ? 2.717 -3.484 -23.791 1.00 98.31 243 VAL A O 1
ATOM 1973 N N . LYS A 1 244 ? 1.700 -2.638 -25.604 1.00 97.75 244 LYS A N 1
ATOM 1974 C CA . LYS A 1 244 ? 0.857 -1.707 -24.850 1.00 97.75 244 LYS A CA 1
ATOM 1975 C C . LYS A 1 244 ? -0.505 -2.330 -24.581 1.00 97.75 244 LYS A C 1
ATOM 1977 O O . LYS A 1 244 ? -1.183 -2.768 -25.509 1.00 97.75 244 LYS A O 1
ATOM 1982 N N . VAL A 1 245 ? -0.925 -2.333 -23.321 1.00 97.94 245 VAL A N 1
ATOM 1983 C CA . VAL A 1 245 ? -2.220 -2.867 -22.891 1.00 97.94 245 VAL A CA 1
ATOM 1984 C C . VAL A 1 245 ? -3.065 -1.735 -22.321 1.00 97.94 245 VAL A C 1
ATOM 1986 O O . VAL A 1 245 ? -2.741 -1.157 -21.285 1.00 97.94 245 VAL A O 1
ATOM 1989 N N . GLN A 1 246 ? -4.156 -1.411 -23.014 1.00 97.75 246 GLN A N 1
ATOM 1990 C CA . GLN A 1 246 ? -5.092 -0.384 -22.570 1.00 97.75 246 GLN A CA 1
ATOM 1991 C C . GLN A 1 246 ? -6.029 -0.947 -21.494 1.00 97.75 246 GLN A C 1
ATOM 1993 O O . GLN A 1 246 ? -6.758 -1.909 -21.739 1.00 97.75 246 GLN A O 1
ATOM 1998 N N . MET A 1 247 ? -6.003 -0.337 -20.311 1.00 97.00 247 MET A N 1
ATOM 1999 C CA . MET A 1 247 ? -6.768 -0.751 -19.131 1.00 97.00 247 MET A CA 1
ATOM 2000 C C . MET A 1 247 ? -8.161 -0.112 -19.072 1.00 97.00 247 MET A C 1
ATOM 2002 O O . MET A 1 247 ? -9.044 -0.615 -18.384 1.00 97.00 247 MET A O 1
ATOM 2006 N N . ASP A 1 248 ? -8.389 0.978 -19.808 1.00 95.06 248 ASP A N 1
ATOM 2007 C CA . ASP A 1 248 ? -9.716 1.540 -20.052 1.00 95.06 248 ASP A CA 1
ATOM 2008 C C . ASP A 1 248 ? -10.293 1.082 -21.401 1.00 95.06 248 ASP A C 1
ATOM 2010 O O . ASP A 1 248 ? -9.584 0.6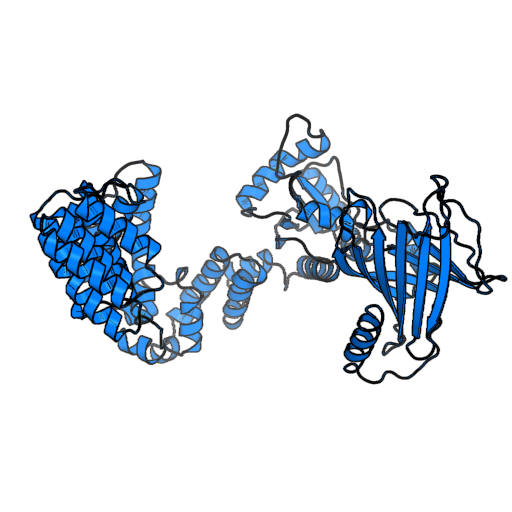18 -22.294 1.00 95.06 248 ASP A O 1
ATOM 2014 N N . SER A 1 249 ? -11.614 1.181 -21.558 1.00 93.25 249 SER A N 1
ATOM 2015 C CA . SER A 1 249 ? -12.284 0.755 -22.790 1.00 93.25 249 SER A CA 1
ATOM 2016 C C . SER A 1 249 ? -13.371 1.726 -23.230 1.00 93.25 249 SER A C 1
ATOM 2018 O O . SER A 1 249 ? -14.118 2.278 -22.420 1.00 93.25 249 SER A O 1
ATOM 2020 N N . THR A 1 250 ? -13.491 1.906 -24.543 1.00 91.94 250 THR A N 1
ATOM 2021 C CA . THR A 1 250 ? -14.586 2.631 -25.186 1.00 91.94 250 THR A CA 1
ATOM 2022 C C . THR A 1 250 ? -15.015 1.948 -26.480 1.00 91.94 250 THR A C 1
ATOM 2024 O O . THR A 1 250 ? -14.250 1.265 -27.160 1.00 91.94 250 THR A O 1
ATOM 2027 N N . LYS A 1 251 ? -16.274 2.162 -26.884 1.00 90.88 251 LYS A N 1
ATOM 2028 C CA . LYS A 1 251 ? -16.822 1.603 -28.133 1.00 90.88 251 LYS A CA 1
ATOM 2029 C C . LYS A 1 251 ? -16.006 2.018 -29.367 1.00 90.88 251 LYS A C 1
ATOM 2031 O O . LYS A 1 251 ? -15.972 1.268 -30.344 1.00 90.88 251 LYS A O 1
ATOM 2036 N N . LYS A 1 252 ? -15.339 3.175 -29.303 1.00 93.38 252 LYS A N 1
ATOM 2037 C CA . LYS A 1 252 ? -14.542 3.766 -30.389 1.00 93.38 252 LYS A CA 1
ATOM 2038 C C . LYS A 1 252 ? -13.108 3.234 -30.491 1.00 93.38 252 LYS A C 1
ATOM 2040 O O . LYS A 1 252 ? -12.421 3.612 -31.432 1.00 93.38 252 LYS A O 1
ATOM 2045 N N . ASP A 1 253 ? -12.668 2.371 -29.576 1.00 94.56 253 ASP A N 1
ATOM 2046 C CA . ASP A 1 253 ? -11.302 1.843 -29.621 1.00 94.56 253 ASP A CA 1
ATOM 2047 C C . ASP A 1 253 ? -11.047 1.018 -30.889 1.00 94.56 253 ASP A C 1
ATOM 2049 O O . ASP A 1 253 ? -11.952 0.356 -31.425 1.00 94.56 253 ASP A O 1
ATOM 2053 N N . ALA A 1 254 ? -9.797 1.051 -31.351 1.00 93.31 254 ALA A N 1
ATOM 2054 C CA . ALA A 1 254 ? -9.345 0.319 -32.525 1.00 93.31 254 ALA A CA 1
ATOM 2055 C C . ALA A 1 254 ? -9.499 -1.199 -32.336 1.00 93.31 254 ALA A C 1
ATOM 2057 O O . ALA A 1 254 ? -9.421 -1.723 -31.221 1.00 93.31 254 ALA A O 1
ATOM 2058 N N . ALA A 1 255 ? -9.688 -1.929 -33.441 1.00 92.75 255 ALA A N 1
ATOM 2059 C CA . ALA A 1 255 ? -9.815 -3.387 -33.407 1.00 92.75 255 ALA A CA 1
ATOM 2060 C C . ALA A 1 255 ? -8.589 -4.055 -32.759 1.00 92.75 255 ALA A C 1
ATOM 2062 O O . ALA A 1 255 ? -8.757 -4.944 -31.930 1.00 92.75 255 ALA A O 1
ATOM 2063 N N . ALA A 1 256 ? -7.379 -3.564 -33.058 1.00 90.94 256 ALA A N 1
ATOM 2064 C CA . ALA A 1 256 ? -6.135 -4.044 -32.457 1.00 90.94 256 ALA A CA 1
ATOM 2065 C C . ALA A 1 256 ? -6.123 -3.907 -30.922 1.00 90.94 256 ALA A C 1
ATOM 2067 O O . ALA A 1 256 ? -5.754 -4.850 -30.230 1.00 90.94 256 ALA A O 1
ATOM 2068 N N . THR A 1 257 ? -6.604 -2.785 -30.375 1.00 93.50 257 THR A N 1
ATOM 2069 C CA . THR A 1 257 ? -6.725 -2.573 -28.921 1.00 93.50 257 THR A CA 1
ATOM 2070 C C . THR A 1 257 ? -7.724 -3.548 -28.295 1.00 93.50 257 THR A C 1
ATOM 2072 O O . THR A 1 257 ? -7.457 -4.145 -27.253 1.00 93.50 257 THR A O 1
ATOM 2075 N N . LYS A 1 258 ? -8.869 -3.759 -28.957 1.00 94.56 258 LYS A N 1
ATOM 2076 C CA . LYS A 1 258 ? -9.934 -4.656 -28.479 1.00 94.56 258 LYS A CA 1
ATOM 2077 C C . LYS A 1 258 ? -9.483 -6.117 -28.373 1.00 94.56 258 LYS A C 1
ATOM 2079 O O . LYS A 1 258 ? -10.001 -6.830 -27.513 1.00 94.56 258 LYS A O 1
ATOM 2084 N N . LEU A 1 259 ? -8.506 -6.554 -29.178 1.00 95.75 259 LEU A N 1
ATOM 2085 C CA . LEU A 1 259 ? -7.920 -7.903 -29.084 1.00 95.75 259 LEU A CA 1
ATOM 2086 C C . LEU A 1 259 ? -7.263 -8.176 -27.722 1.00 95.75 259 LEU A C 1
ATOM 2088 O O . LEU A 1 259 ? -7.193 -9.331 -27.303 1.00 95.75 259 LEU A O 1
ATOM 2092 N N . LEU A 1 260 ? -6.815 -7.132 -27.018 1.00 96.94 260 LEU A N 1
ATOM 2093 C CA . LEU A 1 260 ? -6.144 -7.243 -25.723 1.00 96.94 260 LEU A CA 1
ATOM 2094 C C . LEU A 1 260 ? -7.073 -7.013 -24.526 1.00 96.94 260 LEU A C 1
ATOM 2096 O O . LEU A 1 260 ? -6.641 -7.203 -23.396 1.00 96.94 260 LEU A O 1
ATOM 2100 N N . TYR A 1 261 ? -8.355 -6.685 -24.722 1.00 95.75 261 TYR A N 1
ATOM 2101 C CA . TYR A 1 261 ? -9.293 -6.510 -23.603 1.00 95.75 261 TYR A CA 1
ATOM 2102 C C . TYR A 1 261 ? -9.427 -7.730 -22.680 1.00 95.75 261 TYR A C 1
ATOM 2104 O O . TYR A 1 261 ? -9.516 -7.528 -21.466 1.00 95.75 261 TYR A O 1
ATOM 2112 N N . PRO A 1 262 ? -9.462 -8.984 -23.182 1.00 95.81 262 PRO A N 1
ATOM 2113 C CA . PRO A 1 262 ? -9.477 -10.144 -22.296 1.00 95.81 262 PRO A CA 1
ATOM 2114 C C . PRO A 1 262 ? -8.228 -10.194 -21.410 1.00 95.81 262 PRO A C 1
ATOM 2116 O O . PRO A 1 262 ? -8.354 -10.402 -20.206 1.00 95.81 262 PRO A O 1
ATOM 2119 N N . LEU A 1 263 ? -7.053 -9.914 -21.990 1.00 96.31 263 LEU A N 1
ATOM 2120 C CA . LEU A 1 263 ? -5.795 -9.836 -21.251 1.00 96.31 263 LEU A CA 1
ATOM 2121 C C . LEU A 1 263 ? -5.834 -8.697 -20.229 1.00 96.31 263 LEU A C 1
ATOM 2123 O O . LEU A 1 263 ? -5.530 -8.944 -19.072 1.00 96.31 263 LEU A O 1
ATOM 2127 N N . ALA A 1 264 ? -6.274 -7.495 -20.617 1.00 96.94 264 ALA A N 1
ATOM 2128 C CA . ALA A 1 264 ? -6.377 -6.331 -19.734 1.00 96.94 264 ALA A CA 1
ATOM 2129 C C . ALA A 1 264 ? -7.205 -6.638 -18.474 1.00 96.94 264 ALA A C 1
ATOM 2131 O O . ALA A 1 264 ? -6.744 -6.414 -17.359 1.00 96.94 264 ALA A O 1
ATOM 2132 N N . ARG A 1 265 ? -8.388 -7.249 -18.632 1.00 95.56 265 ARG A N 1
ATOM 2133 C CA . ARG A 1 265 ? -9.242 -7.653 -17.497 1.00 95.56 265 ARG A CA 1
ATOM 2134 C C . ARG A 1 265 ? -8.609 -8.751 -16.647 1.00 95.56 265 ARG A C 1
ATOM 2136 O O . ARG A 1 265 ? -8.790 -8.765 -15.430 1.00 95.56 265 ARG A O 1
ATOM 2143 N N . GLN A 1 266 ? -7.905 -9.690 -17.281 1.00 95.75 266 GLN A N 1
ATOM 2144 C CA . GLN A 1 266 ? -7.192 -10.744 -16.568 1.00 95.75 266 GLN A CA 1
ATOM 2145 C C . GLN A 1 266 ? -6.094 -10.138 -15.688 1.00 95.75 266 GLN A C 1
ATOM 2147 O O . GLN A 1 266 ? -6.105 -10.353 -14.477 1.00 95.75 266 GLN A O 1
ATOM 2152 N N . ILE A 1 267 ? -5.192 -9.345 -16.273 1.00 95.69 267 ILE A N 1
ATOM 2153 C CA . ILE A 1 267 ? -4.037 -8.785 -15.565 1.00 95.69 267 ILE A CA 1
ATOM 2154 C C . ILE A 1 267 ? -4.445 -7.746 -14.516 1.00 95.69 267 ILE A C 1
ATOM 2156 O O . ILE A 1 267 ? -3.827 -7.697 -13.455 1.00 95.69 267 ILE A O 1
ATOM 2160 N N . GLU A 1 268 ? -5.514 -6.974 -14.755 1.00 94.25 268 GLU A N 1
ATOM 2161 C CA . GLU A 1 268 ? -6.073 -6.031 -13.777 1.00 94.25 268 GLU A CA 1
ATOM 2162 C C . GLU A 1 268 ? -6.403 -6.739 -12.461 1.00 94.25 268 GLU A C 1
ATOM 2164 O O . GLU A 1 268 ? -5.992 -6.300 -11.383 1.00 94.25 268 GLU A O 1
ATOM 2169 N N . LYS A 1 269 ? -7.100 -7.875 -12.562 1.00 92.12 269 LYS A N 1
ATOM 2170 C CA . LYS A 1 269 ? -7.522 -8.674 -11.414 1.00 92.12 269 LYS A CA 1
ATOM 2171 C C . LYS A 1 269 ? -6.369 -9.474 -10.814 1.00 92.12 269 LYS A C 1
ATOM 2173 O O . LYS A 1 269 ? -6.197 -9.468 -9.599 1.00 92.12 269 LYS A O 1
ATOM 2178 N N . GLU A 1 270 ? -5.616 -10.186 -11.648 1.00 93.12 270 GLU A N 1
ATOM 2179 C CA . GLU A 1 270 ? -4.580 -11.130 -11.215 1.00 93.12 270 GLU A CA 1
ATOM 2180 C C . GLU A 1 270 ? -3.405 -10.413 -10.543 1.00 93.12 270 GLU A C 1
ATOM 2182 O O . GLU A 1 270 ? -2.934 -10.843 -9.491 1.00 93.12 270 GLU A O 1
ATOM 2187 N N . TYR A 1 271 ? -2.998 -9.266 -11.092 1.00 91.50 271 TYR A N 1
ATOM 2188 C CA . TYR A 1 271 ? -1.855 -8.499 -10.603 1.00 91.50 271 TYR A CA 1
ATOM 2189 C C . TYR A 1 271 ? -2.257 -7.237 -9.839 1.00 91.50 271 TYR A C 1
ATOM 2191 O O . TYR A 1 271 ? -1.389 -6.434 -9.503 1.00 91.50 271 TYR A O 1
ATOM 2199 N N . SER A 1 272 ? -3.547 -7.067 -9.519 1.00 89.44 272 SER A N 1
ATOM 2200 C CA . SER A 1 272 ? -4.073 -5.936 -8.737 1.00 89.44 272 SER A CA 1
ATOM 2201 C C . SER A 1 272 ? -3.591 -4.581 -9.273 1.00 89.44 272 SER A C 1
ATOM 2203 O O . SER A 1 272 ? -2.981 -3.790 -8.549 1.00 89.44 272 SER A O 1
ATOM 2205 N N . ILE A 1 273 ? -3.813 -4.330 -10.565 1.00 90.69 273 ILE A N 1
ATOM 2206 C CA . ILE A 1 273 ? -3.385 -3.086 -11.217 1.00 90.69 273 ILE A CA 1
ATOM 2207 C C . ILE A 1 273 ? -4.309 -1.949 -10.772 1.00 90.69 273 ILE A C 1
ATOM 2209 O O . ILE A 1 273 ? -5.389 -1.760 -11.318 1.00 90.69 273 ILE A O 1
ATOM 2213 N N . SER A 1 274 ? -3.884 -1.196 -9.758 1.00 87.62 274 SER A N 1
ATOM 2214 C CA . SER A 1 274 ? -4.635 -0.064 -9.192 1.00 87.62 274 SER A CA 1
ATOM 2215 C C . SER A 1 274 ? -4.030 1.307 -9.513 1.00 87.62 274 SER A C 1
ATOM 2217 O O . SER A 1 274 ? -4.642 2.335 -9.224 1.00 87.62 274 SER A O 1
ATOM 2219 N N . VAL A 1 275 ? -2.833 1.335 -10.106 1.00 90.44 275 VAL A N 1
ATOM 2220 C CA . VAL A 1 275 ? -2.074 2.547 -10.446 1.00 90.44 275 VAL A CA 1
ATOM 2221 C C . VAL A 1 275 ? -1.524 2.409 -11.863 1.00 90.44 275 VAL A C 1
ATOM 2223 O O . VAL A 1 275 ? -1.132 1.317 -12.271 1.00 90.44 275 VAL A O 1
ATOM 2226 N N . LEU A 1 276 ? -1.489 3.509 -12.619 1.00 94.06 276 LEU A N 1
ATOM 2227 C CA . LEU A 1 276 ? -0.954 3.551 -13.981 1.00 94.06 276 LEU A CA 1
ATOM 2228 C C . LEU A 1 276 ? 0.112 4.662 -14.125 1.00 94.06 276 LEU A C 1
ATOM 2230 O O . LEU A 1 276 ? -0.030 5.712 -13.492 1.00 94.06 276 LEU A O 1
ATOM 2234 N N . PRO A 1 277 ? 1.150 4.471 -14.964 1.00 95.88 277 PRO A N 1
ATOM 2235 C CA . PRO A 1 277 ? 1.446 3.234 -15.689 1.00 95.88 277 PRO A CA 1
ATOM 2236 C C . PRO A 1 277 ? 1.831 2.096 -14.733 1.00 95.88 277 PRO A C 1
ATOM 2238 O O . PRO A 1 277 ? 2.344 2.333 -13.639 1.00 95.88 277 PRO A O 1
ATOM 2241 N N . SER A 1 278 ? 1.539 0.865 -15.141 1.00 95.88 278 SER A N 1
ATOM 2242 C CA . SER A 1 278 ? 2.019 -0.354 -14.485 1.00 95.88 278 SER A CA 1
ATOM 2243 C C . SER A 1 278 ? 2.758 -1.201 -15.507 1.00 95.88 278 SER A C 1
ATOM 2245 O O . SER A 1 278 ? 2.303 -1.352 -16.637 1.00 95.88 278 SER A O 1
ATOM 2247 N N . TYR A 1 279 ? 3.881 -1.774 -15.101 1.00 97.56 279 TYR A N 1
ATOM 2248 C CA . TYR A 1 279 ? 4.743 -2.580 -15.952 1.00 97.56 279 TYR A CA 1
ATOM 2249 C C . TYR A 1 279 ? 4.698 -4.022 -15.483 1.00 97.56 279 TYR A C 1
ATOM 2251 O O . TYR A 1 279 ? 4.983 -4.297 -14.315 1.00 97.56 279 TYR A O 1
ATOM 2259 N N . LEU A 1 280 ? 4.364 -4.936 -16.389 1.00 98.06 280 LEU A N 1
ATOM 2260 C CA . LEU A 1 280 ? 4.408 -6.369 -16.124 1.00 98.06 280 LEU A CA 1
ATOM 2261 C C . LEU A 1 280 ? 5.393 -7.042 -17.068 1.00 98.06 280 LEU A C 1
ATOM 2263 O O . LEU A 1 280 ? 5.428 -6.745 -18.261 1.00 98.06 280 LEU A O 1
ATOM 2267 N N . PHE A 1 281 ? 6.169 -7.967 -16.522 1.00 98.50 281 PHE A N 1
ATOM 2268 C CA . PHE A 1 281 ? 7.179 -8.712 -17.256 1.00 98.50 281 PHE A CA 1
ATOM 2269 C C . PHE A 1 281 ? 6.895 -10.199 -17.148 1.00 98.50 281 PHE A C 1
ATOM 2271 O O . PHE A 1 281 ? 6.662 -10.702 -16.047 1.00 98.50 281 PHE A O 1
ATOM 2278 N N . PHE A 1 282 ? 6.957 -10.895 -18.278 1.00 98.56 282 PHE A N 1
ATOM 2279 C CA . PHE A 1 282 ? 6.709 -12.328 -18.371 1.00 98.56 282 PHE A CA 1
ATOM 2280 C C . PHE A 1 282 ? 7.819 -13.022 -19.154 1.00 98.56 282 PHE A C 1
ATOM 2282 O O . PHE A 1 282 ? 8.476 -12.414 -20.000 1.00 98.56 282 PHE A O 1
ATOM 2289 N N . SER A 1 283 ? 8.010 -14.311 -18.912 1.00 98.00 283 SER A N 1
ATOM 2290 C CA . SER A 1 283 ? 8.775 -15.177 -19.810 1.00 98.00 283 SER A CA 1
ATOM 2291 C C . SER A 1 283 ? 8.010 -15.446 -21.107 1.00 98.00 283 SER A C 1
ATOM 2293 O O . SER A 1 283 ? 6.829 -15.119 -21.243 1.00 98.00 283 SER A O 1
ATOM 2295 N N . ALA A 1 284 ? 8.681 -16.059 -22.084 1.00 97.31 284 ALA A N 1
ATOM 2296 C CA . ALA A 1 284 ? 8.121 -16.330 -23.411 1.00 97.31 284 ALA A CA 1
ATOM 2297 C C . ALA A 1 284 ? 6.875 -17.248 -23.403 1.00 97.31 284 ALA A C 1
ATOM 2299 O O . ALA A 1 284 ? 6.077 -17.254 -24.343 1.00 97.31 284 ALA A O 1
ATOM 2300 N N . ASP A 1 285 ? 6.692 -18.044 -22.352 1.00 95.19 285 ASP A N 1
ATOM 2301 C CA . ASP A 1 285 ? 5.522 -18.897 -22.115 1.00 95.19 285 ASP A CA 1
ATOM 2302 C C . ASP A 1 285 ? 4.380 -18.175 -21.375 1.00 95.19 285 ASP A C 1
ATOM 2304 O O . ASP A 1 285 ? 3.270 -18.704 -21.300 1.00 95.19 285 ASP A O 1
ATOM 2308 N N . GLY A 1 286 ? 4.615 -16.951 -20.896 1.00 95.44 286 GLY A N 1
ATOM 2309 C CA . GLY A 1 286 ? 3.654 -16.156 -20.140 1.00 95.44 286 GLY A CA 1
ATOM 2310 C C . GLY A 1 286 ? 3.719 -16.340 -18.624 1.00 95.44 286 GLY A C 1
ATOM 2311 O O . GLY A 1 286 ? 2.776 -15.930 -17.952 1.00 95.44 286 GLY A O 1
ATOM 2312 N N . THR A 1 287 ? 4.786 -16.926 -18.069 1.00 96.31 287 THR A N 1
ATOM 2313 C CA . THR A 1 287 ? 4.977 -16.980 -16.608 1.00 96.31 287 THR A CA 1
ATOM 2314 C C . THR A 1 287 ? 5.375 -15.590 -16.083 1.00 96.31 287 THR A C 1
ATOM 2316 O O . THR A 1 287 ? 6.273 -14.967 -16.654 1.00 96.31 287 THR A O 1
ATOM 2319 N N . PRO A 1 288 ? 4.726 -15.051 -15.031 1.00 96.31 288 PRO A N 1
ATOM 2320 C CA . PRO A 1 288 ? 5.042 -13.724 -14.509 1.00 96.31 288 PRO A CA 1
ATOM 2321 C C . PRO A 1 288 ? 6.422 -13.709 -13.844 1.00 96.31 288 PRO A C 1
ATOM 2323 O O . PRO A 1 288 ? 6.748 -14.584 -13.044 1.00 96.31 288 PRO A O 1
ATOM 2326 N N . LEU A 1 289 ? 7.220 -12.688 -14.154 1.00 96.81 289 LEU A N 1
ATOM 2327 C CA . LEU A 1 289 ? 8.600 -12.532 -13.686 1.00 96.81 289 LEU A CA 1
ATOM 2328 C C . LEU A 1 289 ? 8.754 -11.318 -12.771 1.00 96.81 289 LEU A C 1
ATOM 2330 O O . LEU A 1 289 ? 9.256 -11.424 -11.652 1.00 96.81 289 LEU A O 1
ATOM 2334 N N . HIS A 1 290 ? 8.290 -10.151 -13.216 1.00 96.62 290 HIS A N 1
ATOM 2335 C CA . HIS A 1 290 ? 8.489 -8.901 -12.489 1.00 96.62 290 HIS A CA 1
ATOM 2336 C C . HIS A 1 290 ? 7.295 -7.954 -12.652 1.00 96.62 290 HIS A C 1
ATOM 2338 O O . HIS A 1 290 ? 6.554 -8.029 -13.634 1.00 96.62 290 HIS A O 1
ATOM 2344 N N . LYS A 1 291 ? 7.118 -7.056 -11.679 1.00 94.38 291 LYS A N 1
ATOM 2345 C CA . LYS A 1 291 ? 6.111 -5.993 -11.692 1.00 94.38 291 LYS A CA 1
ATOM 2346 C C . LYS A 1 291 ? 6.726 -4.711 -11.148 1.00 94.38 291 LYS A C 1
ATOM 2348 O O . LYS A 1 291 ? 7.424 -4.750 -10.141 1.00 94.38 291 LYS A O 1
ATOM 2353 N N . ALA A 1 292 ? 6.407 -3.589 -11.776 1.00 93.56 292 ALA A N 1
ATOM 2354 C CA . ALA A 1 292 ? 6.714 -2.260 -11.262 1.00 93.56 292 ALA A CA 1
ATOM 2355 C C . ALA A 1 292 ? 5.566 -1.290 -11.562 1.00 93.56 292 ALA A C 1
ATOM 2357 O O . ALA A 1 292 ? 4.722 -1.558 -12.417 1.00 93.56 292 ALA A O 1
ATOM 2358 N N . VAL A 1 293 ? 5.519 -0.165 -10.848 1.00 91.69 293 VAL A N 1
ATOM 2359 C CA . VAL A 1 293 ? 4.439 0.824 -10.966 1.00 91.69 293 VAL A CA 1
ATOM 2360 C C . VAL A 1 293 ? 4.990 2.244 -11.062 1.00 91.69 293 VAL A C 1
ATOM 2362 O O . VAL A 1 293 ? 6.061 2.553 -10.540 1.00 91.69 293 VAL A O 1
ATOM 2365 N N . GLY A 1 294 ? 4.225 3.122 -11.703 1.00 90.56 294 GLY A N 1
ATOM 2366 C CA . GLY A 1 294 ? 4.481 4.555 -11.754 1.00 90.56 294 GLY A CA 1
ATOM 2367 C C . GLY A 1 294 ? 5.396 5.003 -12.893 1.00 90.56 294 GLY A C 1
ATOM 2368 O O . GLY A 1 294 ? 6.089 4.225 -13.548 1.00 90.56 294 GLY A O 1
ATOM 2369 N N . GLN A 1 295 ? 5.375 6.308 -13.149 1.00 89.12 295 GLN A N 1
ATOM 2370 C CA . GLN A 1 295 ? 6.252 6.942 -14.129 1.00 89.12 295 GLN A CA 1
ATOM 2371 C C . GLN A 1 295 ? 7.719 6.785 -13.717 1.00 89.12 295 GLN A C 1
ATOM 2373 O O . GLN A 1 295 ? 8.067 7.010 -12.561 1.00 89.12 295 GLN A O 1
ATOM 2378 N N . GLN A 1 296 ? 8.573 6.457 -14.683 1.00 87.25 296 GLN A N 1
ATOM 2379 C CA . GLN A 1 296 ? 10.013 6.300 -14.493 1.00 87.25 296 GLN A CA 1
ATOM 2380 C C . GLN A 1 296 ? 10.754 7.328 -15.348 1.00 87.25 296 GLN A C 1
ATOM 2382 O O . GLN A 1 296 ? 10.316 7.667 -16.447 1.00 87.25 296 GLN A O 1
ATOM 2387 N N . ASN A 1 297 ? 11.886 7.837 -14.870 1.00 83.12 297 ASN A N 1
ATOM 2388 C CA . ASN A 1 297 ? 12.825 8.518 -15.761 1.00 83.12 297 ASN A CA 1
ATOM 2389 C C . ASN A 1 297 ? 13.617 7.477 -16.591 1.00 83.12 297 ASN A C 1
ATOM 2391 O O . ASN A 1 297 ? 13.582 6.287 -16.266 1.00 83.12 297 ASN A O 1
ATOM 2395 N N . PRO A 1 298 ? 14.345 7.880 -17.650 1.00 78.88 298 PRO A N 1
ATOM 2396 C CA . PRO A 1 298 ? 15.045 6.932 -18.521 1.00 78.88 298 PRO A CA 1
ATOM 2397 C C . PRO A 1 298 ? 16.008 5.989 -17.793 1.00 78.88 298 PRO A C 1
ATOM 2399 O O . PRO A 1 298 ? 16.024 4.795 -18.076 1.00 78.88 298 PRO A O 1
ATOM 2402 N N . LYS A 1 299 ? 16.770 6.503 -16.818 1.00 80.50 299 LYS A N 1
ATOM 2403 C CA . LYS A 1 299 ? 17.722 5.704 -16.039 1.00 80.50 299 LYS A CA 1
ATOM 2404 C C . LYS A 1 299 ? 17.001 4.636 -15.216 1.00 80.50 299 LYS A C 1
ATOM 2406 O O . LYS A 1 299 ? 17.375 3.471 -15.277 1.00 80.50 299 LYS A O 1
ATOM 2411 N N . GLN A 1 300 ? 15.957 5.033 -14.490 1.00 88.94 300 GLN A N 1
ATOM 2412 C CA . GLN A 1 300 ? 15.158 4.109 -13.682 1.00 88.94 300 GLN A CA 1
ATOM 2413 C C . GLN A 1 300 ? 14.466 3.054 -14.548 1.00 88.94 300 GLN A C 1
ATOM 2415 O O . GLN A 1 300 ? 14.399 1.891 -14.168 1.00 88.94 300 GLN A O 1
ATOM 2420 N N . PHE A 1 301 ? 13.975 3.441 -15.728 1.00 93.31 301 PHE A N 1
ATOM 2421 C CA . PHE A 1 301 ? 13.327 2.502 -16.633 1.00 93.31 301 PHE A CA 1
ATOM 2422 C C . PHE A 1 301 ? 14.320 1.467 -17.179 1.00 93.31 301 PHE A C 1
ATOM 2424 O O . PHE A 1 301 ? 14.013 0.285 -17.174 1.00 93.31 301 PHE A O 1
ATOM 2431 N N . ILE A 1 302 ? 15.537 1.864 -17.567 1.00 89.56 302 ILE A N 1
ATOM 2432 C CA . ILE A 1 302 ? 16.583 0.917 -18.002 1.00 89.56 302 ILE A CA 1
ATOM 2433 C C . ILE A 1 302 ? 17.005 -0.024 -16.864 1.00 89.56 302 ILE A C 1
ATOM 2435 O O . ILE A 1 302 ? 17.199 -1.221 -17.088 1.00 89.56 302 ILE A O 1
ATOM 2439 N N . GLU A 1 303 ? 17.117 0.489 -15.637 1.00 92.81 303 GLU A N 1
ATOM 2440 C CA . GLU A 1 303 ? 17.386 -0.332 -14.452 1.00 92.81 303 GLU A CA 1
ATOM 2441 C C . GLU A 1 303 ? 16.255 -1.341 -14.204 1.00 92.81 303 GLU A C 1
ATOM 2443 O O . GLU A 1 303 ? 16.519 -2.519 -13.968 1.00 92.81 303 GLU A O 1
ATOM 2448 N N . LEU A 1 304 ? 14.998 -0.920 -14.368 1.00 95.38 304 LEU A N 1
ATOM 2449 C CA . LEU A 1 304 ? 13.839 -1.808 -14.319 1.00 95.38 304 LEU A CA 1
ATOM 2450 C C . LEU A 1 304 ? 13.922 -2.919 -15.379 1.00 95.38 304 LEU A C 1
ATOM 2452 O O . LEU A 1 304 ? 13.703 -4.077 -15.036 1.00 95.38 304 LEU A O 1
ATOM 2456 N N . LEU A 1 305 ? 14.267 -2.605 -16.635 1.00 95.88 305 LEU A N 1
ATOM 2457 C CA . LEU A 1 305 ? 14.444 -3.623 -17.685 1.00 95.88 305 LEU A CA 1
ATOM 2458 C C . LEU A 1 305 ? 15.553 -4.618 -17.326 1.00 95.88 305 LEU A C 1
ATOM 2460 O O . LEU A 1 305 ? 15.380 -5.826 -17.482 1.00 95.88 305 LEU A O 1
ATOM 2464 N N . THR A 1 306 ? 16.664 -4.115 -16.786 1.00 94.56 306 THR A N 1
ATOM 2465 C CA . THR A 1 306 ? 17.794 -4.938 -16.331 1.00 94.56 306 THR A CA 1
ATOM 2466 C C . THR A 1 306 ? 17.367 -5.892 -15.213 1.00 94.56 306 THR A C 1
ATOM 2468 O O . THR A 1 306 ? 17.626 -7.093 -15.288 1.00 94.56 306 THR A O 1
ATOM 2471 N N . ASN A 1 307 ? 16.653 -5.384 -14.205 1.00 94.19 307 ASN A N 1
ATOM 2472 C CA . ASN A 1 307 ? 16.156 -6.183 -13.085 1.00 94.19 307 ASN A CA 1
ATOM 2473 C C . ASN A 1 307 ? 15.096 -7.195 -13.533 1.00 94.19 307 ASN A C 1
ATOM 2475 O O . ASN A 1 307 ? 15.099 -8.340 -13.087 1.00 94.19 307 ASN A O 1
ATOM 2479 N N . ALA A 1 308 ? 14.212 -6.806 -14.451 1.00 95.69 308 ALA A N 1
ATOM 2480 C CA . ALA A 1 308 ? 13.200 -7.693 -15.006 1.00 95.69 308 ALA A CA 1
ATOM 2481 C C . ALA A 1 308 ? 13.801 -8.818 -15.862 1.00 95.69 308 ALA A C 1
ATOM 2483 O O . ALA A 1 308 ? 13.230 -9.905 -15.915 1.00 95.69 308 ALA A O 1
ATOM 2484 N N . GLY A 1 309 ? 14.955 -8.591 -16.493 1.00 94.12 309 GLY A N 1
ATOM 2485 C CA . GLY A 1 309 ? 15.703 -9.607 -17.235 1.00 94.12 309 GLY A CA 1
ATOM 2486 C C . GLY A 1 309 ? 16.531 -10.558 -16.363 1.00 94.12 309 GLY A C 1
ATOM 2487 O O . GLY A 1 309 ? 17.043 -11.550 -16.877 1.00 94.12 309 GLY A O 1
ATOM 2488 N N . ASN A 1 310 ? 16.662 -10.292 -15.059 1.00 93.88 310 ASN A N 1
ATOM 2489 C CA . ASN A 1 310 ? 17.545 -11.040 -14.169 1.00 93.88 310 ASN A CA 1
ATOM 2490 C C . ASN A 1 310 ? 16.762 -11.765 -13.047 1.00 93.88 310 ASN A C 1
ATOM 2492 O O . ASN A 1 310 ? 16.190 -11.102 -12.177 1.00 93.88 310 ASN A O 1
ATOM 2496 N N . PRO A 1 311 ? 16.780 -13.114 -12.999 1.00 91.25 311 PRO A N 1
ATOM 2497 C CA . PRO A 1 311 ? 16.089 -13.916 -11.981 1.00 91.25 311 PRO A CA 1
ATOM 2498 C C . PRO A 1 311 ? 16.367 -13.543 -10.520 1.00 91.25 311 PRO A C 1
ATOM 2500 O O . PRO A 1 311 ? 15.504 -13.755 -9.669 1.00 91.25 311 PRO A O 1
ATOM 2503 N N . GLU A 1 312 ? 17.526 -12.953 -10.221 1.00 88.25 312 GLU A N 1
ATOM 2504 C CA . GLU A 1 312 ? 17.901 -12.540 -8.861 1.00 88.25 312 GLU A CA 1
ATOM 2505 C C . GLU A 1 312 ? 17.198 -11.254 -8.392 1.00 88.25 312 GLU A C 1
ATOM 2507 O O . GLU A 1 312 ? 17.174 -10.951 -7.198 1.00 88.25 312 GLU A O 1
ATOM 2512 N N . TYR A 1 313 ? 16.581 -10.506 -9.311 1.00 89.81 313 TYR A N 1
ATOM 2513 C CA . TYR A 1 313 ? 15.853 -9.264 -9.017 1.00 89.81 313 TYR A CA 1
ATOM 2514 C C . TYR A 1 313 ? 14.364 -9.334 -9.396 1.00 89.81 313 TYR A C 1
ATOM 2516 O O . TYR A 1 313 ? 13.592 -8.417 -9.108 1.00 89.81 313 TYR A O 1
ATOM 2524 N N . GLN A 1 314 ? 13.928 -10.427 -10.019 1.00 93.31 314 GLN A N 1
ATOM 2525 C CA . GLN A 1 314 ? 12.549 -10.655 -10.441 1.00 93.31 314 GLN A CA 1
ATOM 2526 C C . GLN A 1 314 ? 11.605 -10.874 -9.245 1.00 93.31 314 GLN A C 1
ATOM 2528 O O . GLN A 1 314 ? 11.757 -11.837 -8.495 1.00 93.31 314 GLN A O 1
ATOM 2533 N N . LEU A 1 315 ? 10.596 -10.006 -9.085 1.00 93.06 315 LEU A N 1
ATOM 2534 C CA . LEU A 1 315 ? 9.649 -10.040 -7.964 1.00 93.06 315 LEU A CA 1
ATOM 2535 C C . LEU A 1 315 ? 8.967 -11.406 -7.812 1.00 93.06 315 LEU A C 1
ATOM 2537 O O . LEU A 1 315 ? 8.978 -11.978 -6.722 1.00 93.06 315 LEU A O 1
ATOM 2541 N N . TYR A 1 316 ? 8.381 -11.937 -8.887 1.00 94.06 316 TYR A N 1
ATOM 2542 C CA . TYR A 1 316 ? 7.636 -13.195 -8.823 1.00 94.06 316 TYR A CA 1
ATOM 2543 C C . TYR A 1 316 ? 8.569 -14.401 -8.693 1.00 94.06 316 TYR A C 1
ATOM 2545 O O . TYR A 1 316 ? 8.225 -15.361 -8.006 1.00 94.06 316 TYR A O 1
ATOM 2553 N N . THR A 1 317 ? 9.777 -14.327 -9.255 1.00 92.94 317 THR A N 1
ATOM 2554 C CA . THR A 1 317 ? 10.812 -15.357 -9.085 1.00 92.94 317 THR A CA 1
ATOM 2555 C C . THR A 1 317 ? 11.260 -15.451 -7.627 1.00 92.94 317 THR A C 1
ATOM 2557 O O . THR A 1 317 ? 11.216 -16.532 -7.041 1.00 92.94 317 THR A O 1
ATOM 2560 N N . LEU A 1 318 ? 11.608 -14.324 -6.999 1.00 91.12 318 LEU A N 1
ATOM 2561 C CA . LEU A 1 318 ? 11.990 -14.275 -5.584 1.00 91.12 318 LEU A CA 1
ATOM 2562 C C . LEU A 1 318 ? 10.844 -14.715 -4.664 1.00 91.12 318 LEU A C 1
ATOM 2564 O O . LEU A 1 318 ? 11.061 -15.467 -3.713 1.00 91.12 318 LEU A O 1
ATOM 2568 N N . LEU A 1 319 ? 9.614 -14.293 -4.967 1.00 93.75 319 LEU A N 1
ATOM 2569 C CA . LEU A 1 319 ? 8.423 -14.712 -4.234 1.00 93.75 319 LEU A CA 1
ATOM 2570 C C . LEU A 1 319 ? 8.200 -16.228 -4.323 1.00 93.75 319 LEU A C 1
ATOM 2572 O O . LEU A 1 319 ? 7.895 -16.861 -3.313 1.00 93.75 319 LEU A O 1
ATOM 2576 N N . ASN A 1 320 ? 8.373 -16.827 -5.502 1.00 93.88 320 ASN A N 1
ATOM 2577 C CA . ASN A 1 320 ? 8.230 -18.270 -5.687 1.00 93.88 320 ASN A CA 1
ATOM 2578 C C . ASN A 1 320 ? 9.327 -19.050 -4.950 1.00 93.88 320 ASN A C 1
ATOM 2580 O O . ASN A 1 320 ? 8.989 -19.976 -4.210 1.00 93.88 320 ASN A O 1
ATOM 2584 N N . LYS A 1 321 ? 10.596 -18.616 -5.032 1.00 93.31 321 LYS A N 1
ATOM 2585 C CA . LYS A 1 321 ? 11.698 -19.192 -4.237 1.00 93.31 321 LYS A CA 1
ATOM 2586 C C . LYS A 1 321 ? 11.394 -19.127 -2.729 1.00 93.31 321 LYS A C 1
ATOM 2588 O O . LYS A 1 321 ? 11.593 -20.104 -2.004 1.00 93.31 321 LYS A O 1
ATOM 2593 N N . ALA A 1 322 ? 10.836 -18.011 -2.243 1.00 94.50 322 ALA A N 1
ATOM 2594 C CA . ALA A 1 322 ? 10.413 -17.867 -0.845 1.00 94.50 322 ALA A CA 1
ATOM 2595 C C . ALA A 1 322 ? 9.253 -18.812 -0.474 1.00 94.50 322 ALA A C 1
ATOM 2597 O O . ALA A 1 322 ? 9.280 -19.450 0.577 1.00 94.50 322 ALA A O 1
ATOM 2598 N N . ARG A 1 323 ? 8.244 -18.960 -1.341 1.00 94.88 323 ARG A N 1
ATOM 2599 C CA . ARG A 1 323 ? 7.115 -19.892 -1.139 1.00 94.88 323 ARG A CA 1
ATOM 2600 C C . ARG A 1 323 ? 7.562 -21.351 -1.081 1.00 94.88 323 ARG A C 1
ATOM 2602 O O . ARG A 1 323 ? 7.057 -22.115 -0.257 1.00 94.88 323 ARG A O 1
ATOM 2609 N N . GLN A 1 324 ? 8.522 -21.720 -1.925 1.00 95.06 324 GLN A N 1
ATOM 2610 C CA . GLN A 1 324 ? 9.106 -23.063 -2.001 1.00 95.06 324 GLN A CA 1
ATOM 2611 C C . GLN A 1 324 ? 10.164 -23.322 -0.920 1.00 95.06 324 GLN A C 1
ATOM 2613 O O . GLN A 1 324 ? 10.530 -24.469 -0.683 1.00 95.06 324 GLN A O 1
ATOM 2618 N N . LYS A 1 325 ? 10.568 -22.280 -0.183 1.00 94.00 325 LYS A N 1
ATOM 2619 C CA . LYS A 1 325 ? 11.567 -22.326 0.893 1.00 94.00 325 LYS A CA 1
ATOM 2620 C C . LYS A 1 325 ? 12.979 -22.655 0.414 1.00 94.00 325 LYS A C 1
ATOM 2622 O O . LYS A 1 325 ? 13.759 -23.252 1.147 1.00 94.00 325 LYS A O 1
ATOM 2627 N N . GLU A 1 326 ? 13.307 -22.211 -0.789 1.00 92.75 326 GLU A N 1
ATOM 2628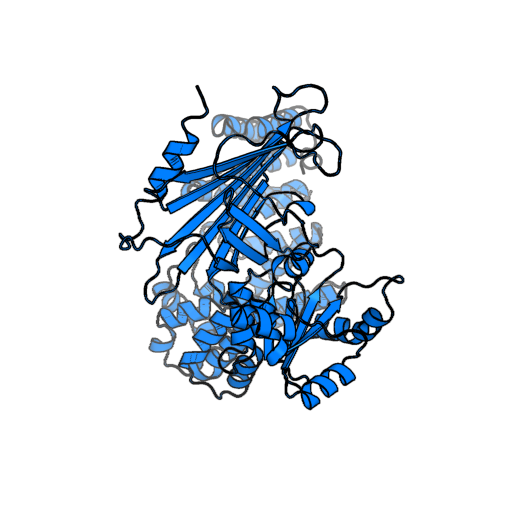 C CA . GLU A 1 326 ? 14.606 -22.440 -1.431 1.00 92.75 326 GLU A CA 1
ATOM 2629 C C . GLU A 1 326 ? 15.644 -21.363 -1.080 1.00 92.75 326 GLU A C 1
ATOM 2631 O O . GLU A 1 326 ? 16.790 -21.430 -1.512 1.00 92.75 326 GLU A O 1
ATOM 2636 N N . LEU A 1 327 ? 15.251 -20.364 -0.287 1.00 89.25 327 LEU A N 1
ATOM 2637 C CA . LEU A 1 327 ? 16.105 -19.250 0.115 1.00 89.25 327 LEU A CA 1
ATOM 2638 C C . LEU A 1 327 ? 16.665 -19.436 1.531 1.00 89.25 327 LEU A C 1
ATOM 2640 O O . LEU A 1 327 ? 15.951 -19.935 2.410 1.00 89.25 327 LEU A O 1
ATOM 2644 N N . PRO A 1 328 ? 17.886 -18.946 1.811 1.00 91.75 328 PRO A N 1
ATOM 2645 C CA . PRO A 1 328 ? 18.383 -18.807 3.173 1.00 91.75 328 PRO A CA 1
ATOM 2646 C C . PRO A 1 328 ? 17.443 -17.946 4.028 1.00 91.75 328 PRO A C 1
ATOM 2648 O O . PRO A 1 328 ? 16.945 -16.911 3.586 1.00 91.75 328 PRO A O 1
ATOM 2651 N N . TRP A 1 329 ? 17.242 -18.314 5.298 1.00 89.31 329 TRP A N 1
ATOM 2652 C CA . TRP A 1 329 ? 16.351 -17.569 6.203 1.00 89.31 329 TRP A CA 1
ATOM 2653 C C . TRP A 1 329 ? 16.748 -16.096 6.383 1.00 89.31 329 TRP A C 1
ATOM 2655 O O . TRP A 1 329 ? 15.885 -15.249 6.606 1.00 89.31 329 TRP A O 1
ATOM 2665 N N . THR A 1 330 ? 18.035 -15.775 6.232 1.00 85.75 330 THR A N 1
ATOM 2666 C CA . THR A 1 330 ? 18.563 -14.404 6.263 1.00 85.75 330 THR A CA 1
ATOM 2667 C C . THR A 1 330 ? 18.045 -13.529 5.120 1.00 85.75 330 THR A C 1
ATOM 2669 O O . THR A 1 330 ? 17.971 -12.313 5.280 1.00 85.75 330 THR A O 1
ATOM 2672 N N . GLU A 1 331 ? 17.638 -14.112 3.989 1.00 91.69 331 GLU A N 1
ATOM 2673 C CA . GLU A 1 331 ? 17.175 -13.365 2.811 1.00 91.69 331 GLU A CA 1
ATOM 2674 C C . GLU A 1 331 ? 15.693 -12.985 2.865 1.00 91.69 331 GLU A C 1
ATOM 2676 O O . GLU A 1 331 ? 15.285 -12.001 2.246 1.00 91.69 331 GLU A O 1
ATOM 2681 N N . TYR A 1 332 ? 14.880 -13.691 3.657 1.00 94.62 332 TYR A N 1
ATOM 2682 C CA . TYR A 1 332 ? 13.445 -13.402 3.776 1.00 94.62 332 TYR A CA 1
ATOM 2683 C C . TYR A 1 332 ? 13.171 -11.986 4.278 1.00 94.62 332 TYR A C 1
ATOM 2685 O O . TYR A 1 332 ? 12.207 -11.356 3.847 1.00 94.62 332 TYR A O 1
ATOM 2693 N N . ILE A 1 333 ? 14.024 -11.471 5.170 1.00 93.44 333 ILE A N 1
ATOM 2694 C CA . ILE A 1 333 ? 13.914 -10.097 5.672 1.00 93.44 333 ILE A CA 1
ATOM 2695 C C . ILE A 1 333 ? 14.107 -9.108 4.521 1.00 93.44 333 ILE A C 1
ATOM 2697 O O . ILE A 1 333 ? 13.319 -8.174 4.374 1.00 93.44 333 ILE A O 1
ATOM 2701 N N . THR A 1 334 ? 15.134 -9.324 3.699 1.00 92.62 334 THR A N 1
ATOM 2702 C CA . THR A 1 334 ? 15.441 -8.481 2.541 1.00 92.62 334 THR A CA 1
ATOM 2703 C C . THR A 1 334 ? 14.305 -8.521 1.528 1.00 92.62 334 THR A C 1
ATOM 2705 O O . THR A 1 334 ? 13.863 -7.471 1.076 1.00 92.62 334 THR A O 1
ATOM 2708 N N . ILE A 1 335 ? 13.771 -9.702 1.216 1.00 93.50 335 ILE A N 1
ATOM 2709 C CA . ILE A 1 335 ? 12.687 -9.845 0.236 1.00 93.50 335 ILE A CA 1
ATOM 2710 C C . ILE A 1 335 ? 11.384 -9.232 0.742 1.00 93.50 335 ILE A C 1
ATOM 2712 O O . ILE A 1 335 ? 10.736 -8.508 -0.008 1.00 93.50 335 ILE A O 1
ATOM 2716 N N . ALA A 1 336 ? 11.016 -9.452 2.008 1.00 95.25 336 ALA A N 1
ATOM 2717 C CA . ALA A 1 336 ? 9.841 -8.808 2.594 1.00 95.25 336 ALA A CA 1
ATOM 2718 C C . ALA A 1 336 ? 9.961 -7.274 2.534 1.00 95.25 336 ALA A C 1
ATOM 2720 O O . ALA A 1 336 ? 9.005 -6.598 2.153 1.00 95.25 336 ALA A O 1
ATOM 2721 N N . LYS A 1 337 ? 11.154 -6.731 2.818 1.00 93.25 337 LYS A N 1
ATOM 2722 C CA . LYS A 1 337 ? 11.431 -5.293 2.686 1.00 93.25 337 LYS A CA 1
ATOM 2723 C C . LYS A 1 337 ? 11.319 -4.815 1.246 1.00 93.25 337 LYS A C 1
ATOM 2725 O O . LYS A 1 337 ? 10.609 -3.849 1.016 1.00 93.25 337 LYS A O 1
ATOM 2730 N N . LYS A 1 338 ? 11.919 -5.510 0.276 1.00 89.94 338 LYS A N 1
ATOM 2731 C CA . LYS A 1 338 ? 11.782 -5.169 -1.150 1.00 89.94 338 LYS A CA 1
ATOM 2732 C C . LYS A 1 338 ? 10.319 -5.167 -1.596 1.00 89.94 338 LYS A C 1
ATOM 2734 O O . LYS A 1 338 ? 9.859 -4.196 -2.186 1.00 89.94 338 LYS A O 1
ATOM 2739 N N . LEU A 1 339 ? 9.561 -6.213 -1.252 1.00 91.44 339 LEU A N 1
ATOM 2740 C CA . LEU A 1 339 ? 8.125 -6.311 -1.545 1.00 91.44 339 LEU A CA 1
ATOM 2741 C C . LEU A 1 339 ? 7.352 -5.107 -1.010 1.00 91.44 339 LEU A C 1
ATOM 2743 O O . LEU A 1 339 ? 6.538 -4.548 -1.736 1.00 91.44 339 LEU A O 1
ATOM 2747 N N . ARG A 1 340 ? 7.631 -4.668 0.217 1.00 91.81 340 ARG A N 1
ATOM 2748 C CA . ARG A 1 340 ? 6.974 -3.497 0.806 1.00 91.81 340 ARG A CA 1
ATOM 2749 C C . ARG A 1 340 ? 7.464 -2.172 0.211 1.00 91.81 340 ARG A C 1
ATOM 2751 O O . ARG A 1 340 ? 6.637 -1.361 -0.192 1.00 91.81 340 ARG A O 1
ATOM 2758 N N . ASP A 1 341 ? 8.774 -1.951 0.208 1.00 88.44 341 ASP A N 1
ATOM 2759 C CA . ASP A 1 341 ? 9.402 -0.641 0.003 1.00 88.44 341 ASP A CA 1
ATOM 2760 C C . ASP A 1 341 ? 9.631 -0.323 -1.479 1.00 88.44 341 ASP A C 1
ATOM 2762 O O . ASP A 1 341 ? 9.406 0.808 -1.902 1.00 88.44 341 ASP A O 1
ATOM 2766 N N . GLU A 1 342 ? 10.053 -1.311 -2.271 1.00 84.25 342 GLU A N 1
ATOM 2767 C CA . GLU A 1 342 ? 10.344 -1.131 -3.700 1.00 84.25 342 GLU A CA 1
ATOM 2768 C C . GLU A 1 342 ? 9.099 -1.385 -4.559 1.00 84.25 342 GLU A C 1
ATOM 2770 O O . GLU A 1 342 ? 8.833 -0.649 -5.507 1.00 84.25 342 GLU A O 1
ATOM 2775 N N . PHE A 1 343 ? 8.305 -2.404 -4.211 1.00 83.69 343 PHE A N 1
ATOM 2776 C CA . PHE A 1 343 ? 7.180 -2.849 -5.041 1.00 83.69 343 PHE A CA 1
ATOM 2777 C C . PHE A 1 343 ? 5.800 -2.406 -4.538 1.00 83.69 343 PHE A C 1
ATOM 2779 O O . PHE A 1 343 ? 4.822 -2.504 -5.278 1.00 83.69 343 PHE A O 1
ATOM 2786 N N . GLY A 1 344 ? 5.688 -1.916 -3.297 1.0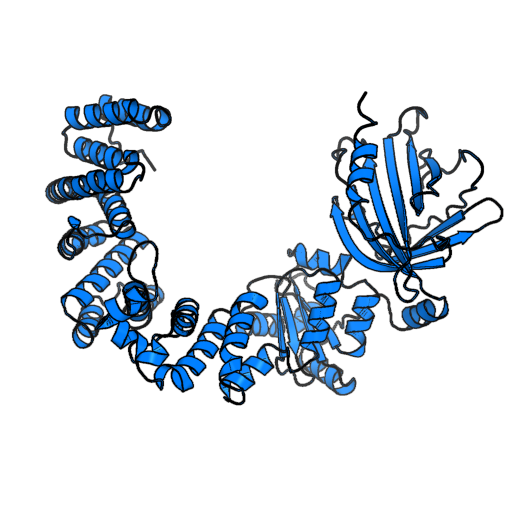0 85.81 344 GLY A N 1
ATOM 2787 C CA . GLY A 1 344 ? 4.402 -1.528 -2.701 1.00 85.81 344 GLY A CA 1
ATOM 2788 C C . GLY A 1 344 ? 3.453 -2.704 -2.419 1.00 85.81 344 GLY A C 1
ATOM 2789 O O . GLY A 1 344 ? 2.268 -2.508 -2.148 1.00 85.81 344 GLY A O 1
ATOM 2790 N N . GLU A 1 345 ? 3.954 -3.937 -2.456 1.00 89.12 345 GLU A N 1
ATOM 2791 C CA . GLU A 1 345 ? 3.208 -5.187 -2.325 1.00 89.12 345 GLU A CA 1
ATOM 2792 C C . GLU A 1 345 ? 3.145 -5.661 -0.864 1.00 89.12 345 GLU A C 1
ATOM 2794 O O . GLU A 1 345 ? 3.635 -6.734 -0.505 1.00 89.12 345 GLU A O 1
ATOM 2799 N N . MET A 1 346 ? 2.512 -4.869 0.012 1.00 92.12 346 MET A N 1
ATOM 2800 C CA . MET A 1 346 ? 2.464 -5.153 1.458 1.00 92.12 346 MET A CA 1
ATOM 2801 C C . MET A 1 346 ? 1.888 -6.540 1.789 1.00 92.12 346 MET A C 1
ATOM 2803 O O . MET A 1 346 ? 2.375 -7.212 2.692 1.00 92.12 346 MET A O 1
ATOM 2807 N N . LYS A 1 347 ? 0.872 -7.005 1.051 1.00 91.44 347 LYS A N 1
ATOM 2808 C CA . LYS A 1 347 ? 0.283 -8.336 1.285 1.00 91.44 347 LYS A CA 1
ATOM 2809 C C . LYS A 1 347 ? 1.273 -9.462 0.987 1.00 91.44 347 LYS A C 1
ATOM 2811 O O . LYS A 1 347 ? 1.347 -10.416 1.753 1.00 91.44 347 LYS A O 1
ATOM 2816 N N . LEU A 1 348 ? 2.034 -9.340 -0.101 1.00 93.50 348 LEU A N 1
ATOM 2817 C CA . LEU A 1 348 ? 3.071 -10.312 -0.452 1.00 93.50 348 LEU A CA 1
ATOM 2818 C C . LEU A 1 348 ? 4.249 -10.218 0.525 1.00 93.50 348 LEU A C 1
ATOM 2820 O O . LEU A 1 348 ? 4.802 -11.241 0.921 1.00 93.50 348 LEU A O 1
ATOM 2824 N N . ALA A 1 349 ? 4.594 -9.010 0.979 1.00 95.56 349 ALA A N 1
ATOM 2825 C CA . ALA A 1 349 ? 5.593 -8.812 2.024 1.00 95.56 349 ALA A CA 1
ATOM 2826 C C . ALA A 1 349 ? 5.199 -9.526 3.328 1.00 95.56 349 ALA A C 1
ATOM 2828 O O . ALA A 1 349 ? 6.009 -10.253 3.899 1.00 95.56 349 ALA A O 1
ATOM 2829 N N . GLU A 1 350 ? 3.945 -9.382 3.770 1.00 95.88 350 GLU A N 1
ATOM 2830 C CA . GLU A 1 350 ? 3.410 -10.081 4.946 1.00 95.88 350 GLU A CA 1
ATOM 2831 C C . GLU A 1 350 ? 3.313 -11.599 4.743 1.00 95.88 350 GLU A C 1
ATOM 2833 O O . GLU A 1 350 ? 3.506 -12.348 5.701 1.00 95.88 350 GLU A O 1
ATOM 2838 N N . GLU A 1 351 ? 3.064 -12.069 3.518 1.00 95.62 351 GLU A N 1
ATOM 2839 C CA . GLU A 1 351 ? 3.113 -13.494 3.173 1.00 95.62 351 GLU A CA 1
ATOM 2840 C C . GLU A 1 351 ? 4.525 -14.061 3.394 1.00 95.62 351 GLU A C 1
ATOM 2842 O O . GLU A 1 351 ? 4.696 -15.015 4.158 1.00 95.62 351 GLU A O 1
ATOM 2847 N N . VAL A 1 352 ? 5.546 -13.438 2.792 1.00 97.12 352 VAL A N 1
ATOM 2848 C CA . VAL A 1 352 ? 6.955 -13.849 2.930 1.00 97.12 352 VAL A CA 1
ATOM 2849 C C . VAL A 1 352 ? 7.413 -13.752 4.385 1.00 97.12 352 VAL A C 1
ATOM 2851 O O . VAL A 1 352 ? 7.999 -14.696 4.923 1.00 97.12 352 VAL A O 1
ATOM 2854 N N . ALA A 1 353 ? 7.094 -12.646 5.058 1.00 97.38 353 ALA A N 1
ATOM 2855 C CA . ALA A 1 353 ? 7.403 -12.459 6.469 1.00 97.38 353 ALA A CA 1
ATOM 2856 C C . ALA A 1 353 ? 6.705 -13.522 7.342 1.00 97.38 353 ALA A C 1
ATOM 2858 O O . ALA A 1 353 ? 7.303 -14.054 8.280 1.00 97.38 353 ALA A O 1
ATOM 2859 N N . GLY A 1 354 ? 5.479 -13.915 6.987 1.00 96.69 354 GLY A N 1
ATOM 2860 C CA . GLY A 1 354 ? 4.732 -14.992 7.630 1.00 96.69 354 GLY A CA 1
ATOM 2861 C C . GLY A 1 354 ? 5.396 -16.359 7.481 1.00 96.69 354 GLY A C 1
ATOM 2862 O O . GLY A 1 354 ? 5.480 -17.098 8.464 1.00 96.69 354 GLY A O 1
ATOM 2863 N N . ILE A 1 355 ? 5.920 -16.688 6.295 1.00 96.69 355 ILE A N 1
ATOM 2864 C CA . ILE A 1 355 ? 6.694 -17.920 6.075 1.00 96.69 355 ILE A CA 1
ATOM 2865 C C . ILE A 1 355 ? 7.933 -17.923 6.974 1.00 96.69 355 ILE A C 1
ATOM 2867 O O . ILE A 1 355 ? 8.140 -18.882 7.722 1.00 96.69 355 ILE A O 1
ATOM 2871 N N . TYR A 1 356 ? 8.710 -16.837 6.969 1.00 96.88 356 TYR A N 1
ATOM 2872 C CA . TYR A 1 356 ? 9.893 -16.691 7.819 1.00 96.88 356 TYR A CA 1
ATOM 2873 C C . TYR A 1 356 ? 9.557 -16.820 9.309 1.00 96.88 356 TYR A C 1
ATOM 2875 O O . TYR A 1 356 ? 10.218 -17.552 10.048 1.00 96.88 356 TYR A O 1
ATOM 2883 N N . ASN A 1 357 ? 8.475 -16.179 9.751 1.00 96.62 357 ASN A N 1
ATOM 2884 C CA . ASN A 1 357 ? 8.012 -16.273 11.125 1.00 96.62 357 ASN A CA 1
ATOM 2885 C C . ASN A 1 357 ? 7.684 -17.723 11.516 1.00 96.62 357 ASN A C 1
ATOM 2887 O O . ASN A 1 357 ? 8.199 -18.219 12.515 1.00 96.62 357 ASN A O 1
ATOM 2891 N N . GLN A 1 358 ? 6.896 -18.440 10.712 1.00 94.88 358 GLN A N 1
ATOM 2892 C CA . GLN A 1 358 ? 6.502 -19.821 11.018 1.00 94.88 358 GLN A CA 1
ATOM 2893 C C . GLN A 1 358 ? 7.674 -20.807 10.966 1.00 94.88 358 GLN A C 1
ATOM 2895 O O . GLN A 1 358 ? 7.753 -21.728 11.782 1.00 94.88 358 GLN A O 1
ATOM 2900 N N . GLN A 1 359 ? 8.577 -20.643 10.000 1.00 94.25 359 GLN A N 1
ATOM 2901 C CA . GLN A 1 359 ? 9.649 -21.606 9.771 1.00 94.25 359 GLN A CA 1
ATOM 2902 C C . GLN A 1 359 ? 10.883 -21.366 10.637 1.00 94.25 359 GLN A C 1
ATOM 2904 O O . GLN A 1 359 ? 11.565 -22.344 10.954 1.00 94.25 359 GLN A O 1
ATOM 2909 N N . TYR A 1 360 ? 11.133 -20.119 11.044 1.00 95.12 360 TYR A N 1
ATOM 2910 C CA . TYR A 1 360 ? 12.336 -19.718 11.767 1.00 95.12 360 TYR A CA 1
ATOM 2911 C C . TYR A 1 360 ? 12.017 -19.040 13.107 1.00 95.12 360 TYR A C 1
ATOM 2913 O O . TYR A 1 360 ? 12.266 -19.636 14.157 1.00 95.12 360 TYR A O 1
ATOM 2921 N N . LEU A 1 361 ? 11.407 -17.844 13.109 1.00 96.19 361 LEU A N 1
ATOM 2922 C CA . LEU A 1 361 ? 11.248 -17.041 14.338 1.00 96.19 361 LEU A CA 1
ATOM 2923 C C . LEU A 1 361 ? 10.464 -17.776 15.431 1.00 96.19 361 LEU A C 1
ATOM 2925 O O . LEU A 1 361 ? 10.856 -17.778 16.596 1.00 96.19 361 LEU A O 1
ATOM 2929 N N . ASN A 1 362 ? 9.385 -18.464 15.060 1.00 96.31 362 ASN A N 1
ATOM 2930 C CA . ASN A 1 362 ? 8.531 -19.182 15.999 1.00 96.31 362 ASN A CA 1
ATOM 2931 C C . ASN A 1 362 ? 9.214 -20.429 16.595 1.00 96.31 362 ASN A C 1
ATOM 2933 O O . ASN A 1 362 ? 8.725 -21.006 17.567 1.00 96.31 362 ASN A O 1
ATOM 2937 N N . LYS A 1 363 ? 10.364 -20.858 16.061 1.00 96.06 363 LYS A N 1
ATOM 2938 C CA . LYS A 1 363 ? 11.160 -21.974 16.597 1.00 96.06 363 LYS A CA 1
ATOM 2939 C C . LYS A 1 363 ? 12.270 -21.516 17.540 1.00 96.06 363 LYS A C 1
ATOM 2941 O O . LYS A 1 363 ? 12.698 -22.325 18.357 1.00 96.06 363 LYS A O 1
ATOM 2946 N N . LEU A 1 364 ? 12.643 -20.236 17.505 1.00 96.62 364 LEU A N 1
ATOM 2947 C CA . LEU A 1 364 ? 13.658 -19.659 18.385 1.00 96.62 364 LEU A CA 1
ATOM 2948 C C . LEU A 1 364 ? 13.317 -19.828 19.873 1.00 96.62 364 LEU A C 1
ATOM 2950 O O . LEU A 1 364 ? 12.143 -19.946 20.272 1.00 96.62 364 LEU A O 1
ATOM 2954 N N . ALA A 1 365 ? 14.361 -19.807 20.703 1.00 97.25 365 ALA A N 1
ATOM 2955 C CA . ALA A 1 365 ? 14.203 -19.707 22.142 1.00 97.25 365 ALA A CA 1
ATOM 2956 C C . ALA A 1 365 ? 13.631 -18.329 22.514 1.00 97.25 365 ALA A C 1
ATOM 2958 O O . ALA A 1 365 ? 13.821 -17.333 21.815 1.00 97.25 365 ALA A O 1
ATOM 2959 N N . LYS A 1 366 ? 12.952 -18.243 23.665 1.00 95.44 366 LYS A N 1
ATOM 2960 C CA . LYS A 1 366 ? 12.304 -17.003 24.132 1.00 95.44 366 LYS A CA 1
ATOM 2961 C C . LYS A 1 366 ? 13.258 -15.801 24.142 1.00 95.44 366 LYS A C 1
ATOM 2963 O O . LYS A 1 366 ? 12.864 -14.721 23.722 1.00 95.44 366 LYS A O 1
ATOM 2968 N N . LYS A 1 367 ? 14.496 -15.982 24.618 1.00 94.31 367 LYS A N 1
ATOM 2969 C CA . LYS A 1 367 ? 15.500 -14.907 24.701 1.00 94.31 367 LYS A CA 1
ATOM 2970 C C . LYS A 1 367 ? 15.877 -14.363 23.319 1.00 94.31 367 LYS A C 1
ATOM 2972 O O . LYS A 1 367 ? 16.011 -13.157 23.165 1.00 94.31 367 LYS A O 1
ATOM 2977 N N . GLU A 1 368 ? 16.018 -15.242 22.332 1.00 96.25 368 GLU A N 1
ATOM 2978 C CA . GLU A 1 368 ? 16.387 -14.881 20.960 1.00 96.25 368 GLU A CA 1
ATOM 2979 C C . GLU A 1 368 ? 15.222 -14.201 20.240 1.00 96.25 368 GLU A C 1
ATOM 2981 O O . GLU A 1 368 ? 15.406 -13.149 19.642 1.00 96.25 368 GLU A O 1
ATOM 2986 N N . LEU A 1 369 ? 14.005 -14.743 20.368 1.00 96.12 369 LEU A N 1
ATOM 2987 C CA . LEU A 1 369 ? 12.790 -14.164 19.783 1.00 96.12 369 LEU A CA 1
ATOM 2988 C C . LEU A 1 369 ? 12.527 -12.727 20.266 1.00 96.12 369 LEU A C 1
ATOM 2990 O O . LEU A 1 369 ? 11.965 -11.919 19.533 1.00 96.12 369 LEU A O 1
ATOM 2994 N N . LEU A 1 370 ? 12.932 -12.412 21.498 1.00 94.00 370 LEU A N 1
ATOM 2995 C CA . LEU A 1 370 ? 12.795 -11.082 22.091 1.00 94.00 370 LEU A CA 1
ATOM 2996 C C . LEU A 1 370 ? 13.936 -10.122 21.719 1.00 94.00 370 LEU A C 1
ATOM 2998 O O . LEU A 1 370 ? 13.933 -8.981 22.169 1.00 94.00 370 LEU A O 1
ATOM 3002 N N . ALA A 1 371 ? 14.901 -10.526 20.889 1.00 94.06 371 ALA A N 1
ATOM 3003 C CA . ALA A 1 371 ? 15.942 -9.615 20.430 1.00 94.06 371 ALA A CA 1
ATOM 3004 C C . ALA A 1 371 ? 15.339 -8.430 19.654 1.00 94.06 371 ALA A C 1
ATOM 3006 O O . ALA A 1 371 ? 14.468 -8.600 18.796 1.00 94.06 371 ALA A O 1
ATOM 3007 N N . LYS A 1 372 ? 15.844 -7.217 19.916 1.00 92.50 372 LYS A N 1
ATOM 3008 C CA . LYS A 1 372 ? 15.306 -5.976 19.337 1.00 92.50 372 LYS A CA 1
ATOM 3009 C C . LYS A 1 372 ? 15.158 -6.017 17.803 1.00 92.50 372 LYS A C 1
ATOM 3011 O O . LYS A 1 372 ? 14.073 -5.667 17.347 1.00 92.50 372 LYS A O 1
ATOM 3016 N N . PRO A 1 373 ? 16.136 -6.492 17.001 1.00 92.75 373 PRO A N 1
ATOM 3017 C CA . PRO A 1 373 ? 15.980 -6.548 15.542 1.00 92.75 373 PRO A CA 1
ATOM 3018 C C . PRO A 1 373 ? 14.824 -7.446 15.075 1.00 92.75 373 PRO A C 1
ATOM 3020 O O . PRO A 1 373 ? 14.175 -7.152 14.074 1.00 92.75 373 PRO A O 1
ATOM 3023 N N . ILE A 1 374 ? 14.528 -8.521 15.814 1.00 94.00 374 ILE A N 1
ATOM 3024 C CA . ILE A 1 374 ? 13.395 -9.407 15.518 1.00 94.00 374 ILE A CA 1
ATOM 3025 C C . ILE A 1 374 ? 12.078 -8.706 15.853 1.00 94.00 374 ILE A C 1
ATOM 3027 O O . ILE A 1 374 ? 11.150 -8.736 15.050 1.00 94.00 374 ILE A O 1
ATOM 3031 N N . LEU A 1 375 ? 11.997 -8.020 16.995 1.00 93.50 375 LEU A N 1
ATOM 3032 C CA . LEU A 1 375 ? 10.812 -7.235 17.352 1.00 93.50 375 LEU A CA 1
ATOM 3033 C C . LEU A 1 375 ? 10.602 -6.029 16.420 1.00 93.50 375 LEU A C 1
ATOM 3035 O O . LEU A 1 375 ? 9.462 -5.653 16.150 1.00 93.50 375 LEU A O 1
ATOM 3039 N N . ASP A 1 376 ? 11.679 -5.419 15.920 1.00 91.75 376 ASP A N 1
ATOM 3040 C CA . ASP A 1 376 ? 11.629 -4.386 14.880 1.00 91.75 376 ASP A CA 1
ATOM 3041 C C . ASP A 1 376 ? 10.995 -4.957 13.602 1.00 91.75 376 ASP A C 1
ATOM 3043 O O . ASP A 1 376 ? 9.980 -4.431 13.148 1.00 91.75 376 ASP A O 1
ATOM 3047 N N . PHE A 1 377 ? 11.498 -6.095 13.110 1.00 94.19 377 PHE A N 1
ATOM 3048 C CA . PHE A 1 377 ? 10.934 -6.791 11.951 1.00 94.19 377 PHE A CA 1
ATOM 3049 C C . PHE A 1 377 ? 9.463 -7.182 12.157 1.00 94.19 377 PHE A C 1
ATOM 3051 O O . PHE A 1 377 ? 8.616 -6.891 11.321 1.00 94.19 377 PHE A O 1
ATOM 3058 N N . ILE A 1 378 ? 9.111 -7.787 13.293 1.00 94.81 378 ILE A N 1
ATOM 3059 C CA . ILE A 1 378 ? 7.719 -8.168 13.575 1.00 94.81 378 ILE A CA 1
ATOM 3060 C C . ILE A 1 378 ? 6.805 -6.934 13.611 1.00 94.81 378 ILE A C 1
ATOM 3062 O O . ILE A 1 378 ? 5.670 -6.989 13.136 1.00 94.81 378 ILE A O 1
ATOM 3066 N N . GLY A 1 379 ? 7.299 -5.813 14.142 1.00 91.56 379 GLY A N 1
ATOM 3067 C CA . GLY A 1 379 ? 6.556 -4.557 14.199 1.00 91.56 379 GLY A CA 1
ATOM 3068 C C . GLY A 1 379 ? 6.337 -3.912 12.829 1.00 91.56 379 GLY A C 1
ATOM 3069 O O . GLY A 1 379 ? 5.354 -3.200 12.635 1.00 91.56 379 GLY A O 1
ATOM 3070 N N . GLU A 1 380 ? 7.218 -4.182 11.872 1.00 92.88 380 GLU A N 1
ATOM 3071 C CA . GLU A 1 380 ? 7.058 -3.778 10.477 1.00 92.88 380 GLU A CA 1
ATOM 3072 C C . GLU A 1 380 ? 5.991 -4.611 9.739 1.00 92.88 380 GLU A C 1
ATOM 3074 O O . GLU A 1 380 ? 5.347 -4.094 8.829 1.00 92.88 380 GLU A O 1
ATOM 3079 N N . TYR A 1 381 ? 5.750 -5.859 10.166 1.00 95.38 381 TYR A N 1
ATOM 3080 C CA . TYR A 1 381 ? 4.862 -6.822 9.495 1.00 95.38 381 TYR A CA 1
ATOM 3081 C C . TYR A 1 381 ? 3.805 -7.424 10.434 1.00 95.38 381 TYR A C 1
ATOM 3083 O O . TYR A 1 381 ? 3.571 -8.632 10.428 1.00 95.38 381 TYR A O 1
ATOM 3091 N N . TYR A 1 382 ? 3.119 -6.609 11.247 1.00 91.44 382 TYR A N 1
ATOM 3092 C CA . TYR A 1 382 ? 2.105 -7.108 12.198 1.00 91.44 382 TYR A CA 1
ATOM 3093 C C . TYR A 1 382 ? 1.038 -8.018 11.562 1.00 91.44 382 TYR A C 1
ATOM 3095 O O . TYR A 1 382 ? 0.509 -8.904 12.241 1.00 91.44 382 TYR A O 1
ATOM 3103 N N . GLY A 1 383 ? 0.697 -7.815 10.282 1.00 92.75 383 GLY A N 1
ATOM 3104 C CA . GLY A 1 383 ? -0.286 -8.639 9.584 1.00 92.75 383 GLY A CA 1
ATOM 3105 C C . GLY A 1 383 ? 0.113 -10.112 9.460 1.00 92.75 383 GLY A C 1
ATOM 3106 O O . GLY A 1 383 ? -0.780 -10.952 9.368 1.00 92.75 383 GLY A O 1
ATOM 3107 N N . MET A 1 384 ? 1.402 -10.448 9.590 1.00 95.06 384 MET A N 1
ATOM 3108 C CA . MET A 1 384 ? 1.894 -11.828 9.526 1.00 95.06 384 MET A CA 1
ATOM 3109 C C . MET A 1 384 ? 1.660 -12.641 10.813 1.00 95.06 384 MET A C 1
ATOM 3111 O O . MET A 1 384 ? 1.645 -13.872 10.774 1.00 95.06 384 MET A O 1
ATOM 3115 N N . VAL A 1 385 ? 1.552 -11.971 11.968 1.00 96.88 385 VAL A N 1
ATOM 3116 C CA . VAL A 1 385 ? 1.596 -12.616 13.292 1.00 96.88 385 VAL A CA 1
ATOM 3117 C C . VAL A 1 385 ? 0.257 -13.242 13.622 1.00 96.88 385 VAL A C 1
ATOM 3119 O O . VAL A 1 385 ? -0.727 -12.514 13.668 1.00 96.88 385 VAL A O 1
ATOM 3122 N N . LYS A 1 386 ? 0.209 -14.540 13.920 1.00 96.19 386 LYS A N 1
ATOM 3123 C CA . LYS A 1 386 ? -1.013 -15.278 14.271 1.00 96.19 386 LYS A CA 1
ATOM 3124 C C . LYS A 1 386 ? -1.205 -15.418 15.778 1.00 96.19 386 LYS A C 1
ATOM 3126 O O . LYS A 1 386 ? -0.237 -15.400 16.537 1.00 96.19 386 LYS A O 1
ATOM 3131 N N . SER A 1 387 ? -2.442 -15.648 16.228 1.00 95.88 387 SER A N 1
ATOM 3132 C CA . SER A 1 387 ? -2.714 -15.881 17.661 1.00 95.88 387 SER A CA 1
ATOM 3133 C C . SER A 1 387 ? -2.039 -17.143 18.227 1.00 95.88 387 SER A C 1
ATOM 3135 O O . SER A 1 387 ? -1.818 -17.243 19.436 1.00 95.88 387 SER A O 1
ATOM 3137 N N . SER A 1 388 ? -1.668 -18.094 17.367 1.00 94.88 388 SER A N 1
ATOM 3138 C CA . SER A 1 388 ? -0.897 -19.293 17.715 1.00 94.88 388 SER A CA 1
ATOM 3139 C C . SER A 1 388 ? 0.605 -19.045 17.900 1.00 94.88 388 SER A C 1
ATOM 3141 O O . SER A 1 388 ? 1.309 -19.936 18.370 1.00 94.88 388 SER A O 1
ATOM 3143 N N . ASP A 1 389 ? 1.119 -17.876 17.515 1.00 97.38 389 ASP A N 1
ATOM 3144 C CA . ASP A 1 389 ? 2.559 -17.623 17.501 1.00 97.38 389 ASP A CA 1
ATOM 3145 C C . ASP A 1 389 ? 3.101 -17.346 18.906 1.00 97.38 389 ASP A C 1
ATOM 3147 O O . ASP A 1 389 ? 2.461 -16.682 19.728 1.00 97.38 389 ASP A O 1
ATOM 3151 N N . LYS A 1 390 ? 4.334 -17.796 19.175 1.00 97.00 390 LYS A N 1
ATOM 3152 C CA . LYS A 1 390 ? 5.017 -17.575 20.458 1.00 97.00 390 LYS A CA 1
ATOM 3153 C C . LYS A 1 390 ? 5.087 -16.094 20.809 1.00 97.00 390 LYS A C 1
ATOM 3155 O O . LYS A 1 390 ? 4.844 -15.748 21.962 1.00 97.00 390 LYS A O 1
ATOM 3160 N N . ILE A 1 391 ? 5.384 -15.222 19.839 1.00 96.56 391 ILE A N 1
ATOM 3161 C CA . ILE A 1 391 ? 5.464 -13.779 20.096 1.00 96.56 391 ILE A CA 1
ATOM 3162 C C . ILE A 1 391 ? 4.111 -13.211 20.528 1.00 96.56 391 ILE A C 1
ATOM 3164 O O . ILE A 1 391 ? 4.062 -12.450 21.487 1.00 96.56 391 ILE A O 1
ATOM 3168 N N . PHE A 1 392 ? 3.007 -13.646 19.911 1.00 97.31 392 PHE A N 1
ATOM 3169 C CA . PHE A 1 392 ? 1.670 -13.234 20.328 1.00 97.31 392 PHE A CA 1
ATOM 3170 C C . PHE A 1 392 ? 1.371 -13.704 21.755 1.00 97.31 392 PHE A C 1
ATOM 3172 O O . PHE A 1 392 ? 0.919 -12.915 22.583 1.00 97.31 392 PHE A O 1
ATOM 3179 N N . GLN A 1 393 ? 1.671 -14.966 22.077 1.00 96.38 393 GLN A N 1
ATOM 3180 C CA . GLN A 1 393 ? 1.457 -15.509 23.421 1.00 96.38 393 GLN A CA 1
ATOM 3181 C C . GLN A 1 393 ? 2.305 -14.790 24.481 1.00 96.38 393 GLN A C 1
ATOM 3183 O O . GLN A 1 393 ? 1.820 -14.535 25.584 1.00 96.38 393 GLN A O 1
ATOM 3188 N N . LEU A 1 394 ? 3.546 -14.419 24.150 1.00 95.38 394 LEU A N 1
ATOM 3189 C CA . LEU A 1 394 ? 4.413 -13.615 25.014 1.00 95.38 394 LEU A CA 1
ATOM 3190 C C . LEU A 1 394 ? 3.863 -12.200 25.204 1.00 95.38 394 LEU A C 1
ATOM 3192 O O . LEU A 1 394 ? 3.766 -11.752 26.341 1.00 95.38 394 LEU A O 1
ATOM 3196 N N . SER A 1 395 ? 3.449 -11.525 24.130 1.00 94.75 395 SER A N 1
ATOM 3197 C CA . SER A 1 395 ? 2.831 -10.197 24.205 1.00 94.75 395 SER A CA 1
ATOM 3198 C C . SER A 1 395 ? 1.521 -10.204 24.996 1.00 94.75 395 SER A C 1
ATOM 3200 O O . SER A 1 395 ? 1.228 -9.240 25.695 1.00 94.75 395 SER A O 1
ATOM 3202 N N . LEU A 1 396 ? 0.749 -11.292 24.929 1.00 94.50 396 LEU A N 1
ATOM 3203 C CA . LEU A 1 396 ? -0.502 -11.441 25.669 1.00 94.50 396 LEU A CA 1
ATOM 3204 C C . LEU A 1 396 ? -0.275 -11.716 27.165 1.00 94.50 396 LEU A C 1
ATOM 3206 O O . LEU A 1 396 ? -0.953 -11.126 28.001 1.00 94.50 396 LEU A O 1
ATOM 3210 N N . LYS A 1 397 ? 0.643 -12.629 27.511 1.00 94.06 397 LYS A N 1
ATOM 3211 C CA . LYS A 1 397 ? 0.825 -13.116 28.895 1.00 94.06 397 LYS A CA 1
ATOM 3212 C C . LYS A 1 397 ? 1.894 -12.358 29.682 1.00 94.06 397 LYS A C 1
ATOM 3214 O O . LYS A 1 397 ? 1.814 -12.272 30.903 1.00 94.06 397 LYS A O 1
ATOM 3219 N N . HIS A 1 398 ? 2.899 -11.824 28.996 1.00 92.88 398 HIS A N 1
ATOM 3220 C CA . HIS A 1 398 ? 4.055 -11.158 29.595 1.00 92.88 398 HIS A CA 1
ATOM 3221 C C . HIS A 1 398 ? 4.428 -9.873 28.829 1.00 92.88 398 HIS A C 1
ATOM 3223 O O . HIS A 1 398 ? 5.575 -9.741 28.392 1.00 92.88 398 HIS A O 1
ATOM 3229 N N . PRO A 1 399 ? 3.496 -8.910 28.666 1.00 90.94 399 PRO A N 1
ATOM 3230 C CA . PRO A 1 399 ? 3.718 -7.707 27.856 1.00 90.94 399 PRO A CA 1
ATOM 3231 C C . PRO A 1 399 ? 4.957 -6.911 28.288 1.00 90.94 399 PRO A C 1
ATOM 3233 O O . PRO A 1 399 ? 5.725 -6.473 27.439 1.00 90.94 399 PRO A O 1
ATOM 3236 N N . HIS A 1 400 ? 5.237 -6.840 29.595 1.00 89.06 400 HIS A N 1
ATOM 3237 C CA . HIS A 1 400 ? 6.406 -6.149 30.152 1.00 89.06 400 HIS A CA 1
ATOM 3238 C C . HIS A 1 400 ? 7.757 -6.660 29.619 1.00 89.06 400 HIS A C 1
ATOM 3240 O O . HIS A 1 400 ? 8.706 -5.888 29.556 1.00 89.06 400 HIS A O 1
ATOM 3246 N N . LEU A 1 401 ? 7.864 -7.937 29.224 1.00 89.38 401 LEU A N 1
ATOM 3247 C CA . LEU A 1 401 ? 9.103 -8.490 28.655 1.00 89.38 401 LEU A CA 1
ATOM 3248 C C . LEU A 1 401 ? 9.363 -8.005 27.231 1.00 89.38 401 LEU A C 1
ATOM 3250 O O . LEU A 1 401 ? 10.502 -7.991 26.782 1.00 89.38 401 LEU A O 1
ATOM 3254 N N . VAL A 1 402 ? 8.295 -7.678 26.509 1.00 90.00 402 VAL A N 1
ATOM 3255 C CA . VAL A 1 402 ? 8.363 -7.187 25.134 1.00 90.00 402 VAL A CA 1
ATOM 3256 C C . VAL A 1 402 ? 8.509 -5.667 25.147 1.00 90.00 402 VAL A C 1
ATOM 3258 O O . VAL A 1 402 ? 9.369 -5.110 24.467 1.00 90.00 402 VAL A O 1
ATOM 3261 N N . ASP A 1 403 ? 7.705 -5.002 25.974 1.00 88.81 403 ASP A N 1
ATOM 3262 C CA . ASP A 1 403 ? 7.651 -3.545 26.065 1.00 88.81 403 ASP A CA 1
ATOM 3263 C C . ASP A 1 403 ? 8.921 -2.945 26.693 1.00 88.81 403 ASP A C 1
ATOM 3265 O O . ASP A 1 403 ? 9.291 -1.827 26.346 1.00 88.81 403 ASP A O 1
ATOM 3269 N N . SER A 1 404 ? 9.653 -3.688 27.537 1.00 86.00 404 SER A N 1
ATOM 3270 C CA . SER A 1 404 ? 10.959 -3.245 28.060 1.00 86.00 404 SER A CA 1
ATOM 3271 C C . SER A 1 404 ? 12.048 -3.136 26.987 1.00 86.00 404 SER A C 1
ATOM 3273 O O . SER A 1 404 ? 13.034 -2.430 27.179 1.00 86.00 404 SER A O 1
ATOM 3275 N N . ILE A 1 405 ? 11.875 -3.817 25.852 1.00 83.81 405 ILE A N 1
ATOM 3276 C CA . ILE A 1 405 ? 12.825 -3.825 24.730 1.00 83.81 405 ILE A CA 1
ATOM 3277 C C . ILE A 1 405 ? 12.384 -2.833 23.646 1.00 83.81 405 ILE A C 1
ATOM 3279 O O . ILE A 1 405 ? 13.213 -2.250 22.942 1.00 83.81 405 ILE A O 1
ATOM 3283 N N . LYS A 1 406 ? 11.070 -2.629 23.503 1.00 76.00 406 LYS A N 1
ATOM 3284 C CA . LYS A 1 406 ? 10.451 -1.768 22.492 1.00 76.00 406 LYS A CA 1
ATOM 3285 C C . LYS A 1 406 ? 9.702 -0.623 23.169 1.00 76.00 406 LYS A C 1
ATOM 3287 O O . LYS A 1 406 ? 8.494 -0.704 23.377 1.00 76.00 406 LYS A O 1
ATOM 3292 N N . ALA A 1 407 ? 10.408 0.476 23.434 1.00 61.56 407 ALA A N 1
ATOM 3293 C CA . ALA A 1 407 ? 9.755 1.740 23.760 1.00 61.56 407 ALA A CA 1
ATOM 3294 C C . ALA A 1 407 ? 8.872 2.169 22.572 1.00 61.56 407 ALA A C 1
ATOM 3296 O O . ALA A 1 407 ? 9.349 2.259 21.438 1.00 61.56 407 ALA A O 1
ATOM 3297 N N . TYR A 1 408 ? 7.578 2.377 22.814 1.00 56.28 408 TYR A N 1
ATOM 3298 C CA . TYR A 1 408 ? 6.610 2.789 21.798 1.00 56.28 408 TYR A CA 1
ATOM 3299 C C . TYR A 1 408 ? 5.837 4.001 22.314 1.00 56.28 408 TYR A C 1
ATOM 3301 O O . TYR A 1 408 ? 5.268 3.965 23.408 1.00 56.28 408 TYR A O 1
ATOM 3309 N N . GLU A 1 409 ? 5.820 5.084 21.542 1.00 48.12 409 GLU A N 1
ATOM 3310 C CA . GLU A 1 409 ? 5.074 6.285 21.910 1.00 48.12 409 GLU A CA 1
ATOM 3311 C C . GLU A 1 409 ? 3.562 5.996 21.893 1.00 48.12 409 GLU A C 1
ATOM 3313 O O . GLU A 1 409 ? 2.984 5.618 20.869 1.00 48.12 409 GLU A O 1
ATOM 3318 N N . GLY A 1 410 ? 2.903 6.170 23.045 1.00 50.75 410 GLY A N 1
ATOM 3319 C CA . GL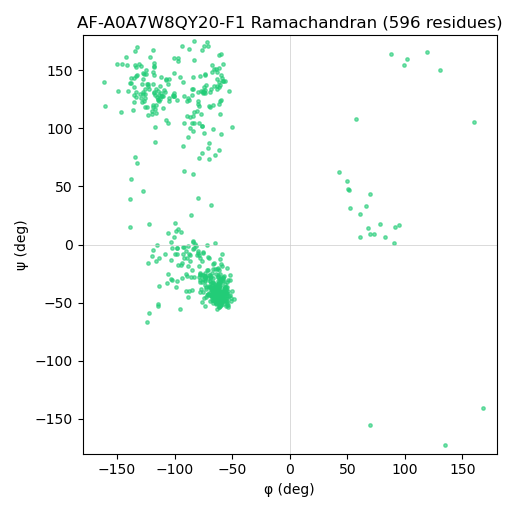Y A 1 410 ? 1.442 6.083 23.170 1.00 50.75 410 GLY A CA 1
ATOM 3320 C C . GLY A 1 410 ? 0.858 4.730 23.601 1.00 50.75 410 GLY A C 1
ATOM 3321 O O . GLY A 1 410 ? -0.345 4.537 23.433 1.00 50.75 410 GLY A O 1
ATOM 3322 N N . GLY A 1 411 ? 1.662 3.815 24.156 1.00 57.91 411 GLY A N 1
ATOM 3323 C CA . GLY A 1 411 ? 1.203 2.542 24.739 1.00 57.91 411 GLY A CA 1
ATOM 3324 C C . GLY A 1 411 ? 1.998 1.328 24.242 1.00 57.91 411 GLY A C 1
ATOM 3325 O O . GLY A 1 411 ? 2.503 1.338 23.123 1.00 57.91 411 GLY A O 1
ATOM 3326 N N . GLY A 1 412 ? 2.115 0.290 25.082 1.00 79.62 412 GLY A N 1
ATOM 3327 C CA . GLY A 1 412 ? 3.016 -0.858 24.888 1.00 79.62 412 GLY A CA 1
ATOM 3328 C C . GLY A 1 412 ? 2.887 -1.559 23.529 1.00 79.62 412 GLY A C 1
ATOM 3329 O O . GLY A 1 412 ? 1.784 -1.895 23.082 1.00 79.62 412 GLY A O 1
ATOM 3330 N N . TRP A 1 413 ? 4.028 -1.807 22.880 1.00 87.50 413 TRP A N 1
ATOM 3331 C CA . TRP A 1 413 ? 4.156 -2.523 21.606 1.00 87.50 413 TRP A CA 1
ATOM 3332 C C . TRP A 1 413 ? 3.401 -3.864 21.625 1.00 87.50 413 TRP A C 1
ATOM 3334 O O . TRP A 1 413 ? 2.700 -4.211 20.669 1.00 87.50 413 TRP A O 1
ATOM 3344 N N . ALA A 1 414 ? 3.467 -4.586 22.747 1.00 91.12 414 ALA A N 1
ATOM 3345 C CA . ALA A 1 414 ? 2.772 -5.850 22.960 1.00 91.12 414 ALA A CA 1
ATOM 3346 C C . ALA A 1 414 ? 1.249 -5.710 22.828 1.00 91.12 414 ALA A C 1
ATOM 3348 O O . ALA A 1 414 ? 0.600 -6.516 22.156 1.00 91.12 414 ALA A O 1
ATOM 3349 N N . ALA A 1 415 ? 0.673 -4.657 23.415 1.00 87.75 415 ALA A N 1
ATOM 3350 C CA . ALA A 1 415 ? -0.761 -4.401 23.351 1.00 87.75 415 ALA A CA 1
ATOM 3351 C C . ALA A 1 415 ? -1.222 -4.095 21.916 1.00 87.75 415 ALA A C 1
ATOM 3353 O O . ALA A 1 415 ? -2.303 -4.528 21.507 1.00 87.75 415 ALA A O 1
ATOM 3354 N N . VAL A 1 416 ? -0.397 -3.394 21.127 1.00 88.75 416 VAL A N 1
ATOM 3355 C CA . VAL A 1 416 ? -0.677 -3.116 19.709 1.00 88.75 416 VAL A CA 1
ATOM 3356 C C . VAL A 1 416 ? -0.691 -4.406 18.891 1.00 88.75 416 VAL A C 1
ATOM 3358 O O . VAL A 1 416 ? -1.644 -4.631 18.138 1.00 88.75 416 VAL A O 1
ATOM 3361 N N . LEU A 1 417 ? 0.318 -5.266 19.060 1.00 93.00 417 LEU A N 1
ATOM 3362 C CA . LEU A 1 417 ? 0.396 -6.558 18.376 1.00 93.00 417 LEU A CA 1
ATOM 3363 C C . LEU A 1 417 ? -0.816 -7.438 18.704 1.00 93.00 417 LEU A C 1
ATOM 3365 O O . LEU A 1 417 ? -1.463 -7.970 17.795 1.00 93.00 417 LEU A O 1
ATOM 3369 N N . VAL A 1 418 ? -1.158 -7.550 19.993 1.00 93.75 418 VAL A N 1
ATOM 3370 C CA . VAL A 1 418 ? -2.303 -8.343 20.463 1.00 93.75 418 VAL A CA 1
ATOM 3371 C C . VAL A 1 418 ? -3.604 -7.806 19.875 1.00 93.75 418 VAL A C 1
ATOM 3373 O O . VAL A 1 418 ? -4.359 -8.565 19.265 1.00 93.75 418 VAL A O 1
ATOM 3376 N N . LYS A 1 419 ? -3.833 -6.489 19.975 1.00 91.44 419 LYS A N 1
ATOM 3377 C CA . LYS A 1 419 ? -5.020 -5.825 19.422 1.00 91.44 419 LYS A CA 1
ATOM 3378 C C . LYS A 1 419 ? -5.177 -6.105 17.930 1.00 91.44 419 LYS A C 1
ATOM 3380 O O . LYS A 1 419 ? -6.251 -6.522 17.504 1.00 91.44 419 LYS A O 1
ATOM 3385 N N . LYS A 1 420 ? -4.131 -5.865 17.131 1.00 93.00 420 LYS A N 1
ATOM 3386 C CA . LYS A 1 420 ? -4.187 -6.049 15.672 1.00 93.00 420 LYS A CA 1
ATOM 3387 C C . LYS A 1 420 ? -4.484 -7.501 15.298 1.00 93.00 420 LYS A C 1
ATOM 3389 O O . LYS A 1 420 ? -5.315 -7.741 14.426 1.00 93.00 420 LYS A O 1
ATOM 3394 N N . THR A 1 421 ? -3.857 -8.450 15.990 1.00 96.19 421 THR A N 1
ATOM 3395 C CA . THR A 1 421 ? -4.034 -9.886 15.733 1.00 96.19 421 THR A CA 1
ATOM 3396 C C . THR A 1 421 ? -5.453 -10.350 16.072 1.00 96.19 421 THR A C 1
ATOM 3398 O O . THR A 1 421 ? -6.096 -10.980 15.234 1.00 96.19 421 THR A O 1
ATOM 3401 N N . ILE A 1 422 ? -5.981 -9.979 17.247 1.00 95.88 422 ILE A N 1
ATOM 3402 C CA . ILE A 1 422 ? -7.351 -10.333 17.664 1.00 95.88 422 ILE A CA 1
ATOM 3403 C C . ILE A 1 422 ? -8.384 -9.728 16.712 1.00 95.88 422 ILE A C 1
ATOM 3405 O O . ILE A 1 422 ? -9.308 -10.420 16.283 1.00 95.88 422 ILE A O 1
ATOM 3409 N N . ILE A 1 423 ? -8.224 -8.452 16.340 1.00 94.69 423 ILE A N 1
ATOM 3410 C CA . ILE A 1 423 ? -9.136 -7.811 15.387 1.00 94.69 423 ILE A CA 1
ATOM 3411 C C . ILE A 1 423 ? -9.136 -8.583 14.066 1.00 94.69 423 ILE A C 1
ATOM 3413 O O . ILE A 1 423 ? -10.205 -8.949 13.584 1.00 94.69 423 ILE A O 1
ATOM 3417 N N . ARG A 1 424 ? -7.959 -8.882 13.507 1.00 95.31 424 ARG A N 1
ATOM 3418 C CA . ARG A 1 424 ? -7.838 -9.564 12.213 1.00 95.31 424 ARG A CA 1
ATOM 3419 C C . ARG A 1 424 ? -8.432 -10.976 12.229 1.00 95.31 424 ARG A C 1
ATOM 3421 O O . ARG A 1 424 ? -9.117 -11.341 11.282 1.00 95.31 424 ARG A O 1
ATOM 3428 N N . GLU A 1 425 ? -8.174 -11.769 13.268 1.00 95.31 425 GLU A N 1
ATOM 3429 C CA . GLU A 1 425 ? -8.570 -13.186 13.300 1.00 95.31 425 GLU A CA 1
ATOM 3430 C C . GLU A 1 425 ? -9.968 -13.441 13.861 1.00 95.31 425 GLU A C 1
ATOM 3432 O O . GLU A 1 425 ? -10.575 -14.460 13.536 1.00 95.31 425 GLU A O 1
ATOM 3437 N N . ASN A 1 426 ? -10.471 -12.571 14.739 1.00 95.69 426 ASN A N 1
ATOM 3438 C CA . ASN A 1 426 ? -11.675 -12.865 15.521 1.00 95.69 426 ASN A CA 1
ATOM 3439 C C . ASN A 1 426 ? -12.795 -11.839 15.355 1.00 95.69 426 ASN A C 1
ATOM 3441 O O . ASN A 1 426 ? -13.927 -12.148 15.711 1.00 95.69 426 ASN A O 1
ATOM 3445 N N . ILE A 1 427 ? -12.516 -10.647 14.819 1.00 96.50 427 ILE A N 1
ATOM 3446 C CA . ILE A 1 427 ? -13.522 -9.580 14.675 1.00 96.50 427 ILE A CA 1
ATOM 3447 C C . ILE A 1 427 ? -13.791 -9.288 13.202 1.00 96.50 427 ILE A C 1
ATOM 3449 O O . ILE A 1 427 ? -14.936 -9.348 12.762 1.00 96.50 427 ILE A O 1
ATOM 3453 N N . GLN A 1 428 ? -12.742 -9.028 12.423 1.00 96.06 428 GLN A N 1
ATOM 3454 C CA . GLN A 1 428 ? -12.837 -8.653 11.016 1.00 96.06 428 GLN A CA 1
ATOM 3455 C C . GLN A 1 428 ? -13.658 -9.639 10.164 1.00 96.06 428 GLN A C 1
ATOM 3457 O O . GLN A 1 428 ? -14.446 -9.146 9.358 1.00 96.06 428 GLN A O 1
ATOM 3462 N N . PRO A 1 429 ? -13.572 -10.977 10.339 1.00 96.69 429 PRO A N 1
ATOM 3463 C CA . PRO A 1 429 ? -14.387 -11.910 9.558 1.00 96.69 429 PRO A CA 1
ATOM 3464 C C . PRO A 1 429 ? -15.896 -11.691 9.740 1.00 96.69 429 PRO A C 1
ATOM 3466 O O . PRO A 1 429 ? -16.642 -11.686 8.764 1.00 96.69 429 PRO A O 1
ATOM 3469 N N . PHE A 1 430 ? -16.347 -11.421 10.969 1.00 97.25 430 PHE A N 1
ATOM 3470 C CA . PHE A 1 430 ? -17.754 -11.117 11.249 1.00 97.25 430 PHE A CA 1
ATOM 3471 C C . PHE A 1 430 ? -18.182 -9.779 10.642 1.00 97.25 430 PHE A C 1
ATOM 3473 O O . PHE A 1 430 ? -19.299 -9.660 10.146 1.00 97.25 430 PHE A O 1
ATOM 3480 N N . LEU A 1 431 ? -17.304 -8.769 10.681 1.00 96.62 431 LEU A N 1
ATOM 3481 C CA . LEU A 1 431 ? -17.591 -7.462 10.086 1.00 96.62 431 LEU A CA 1
ATOM 3482 C C . LEU A 1 431 ? -17.679 -7.554 8.557 1.00 96.62 431 LEU A C 1
ATOM 3484 O O . LEU A 1 431 ? -18.587 -6.980 7.967 1.00 96.62 431 LEU A O 1
ATOM 3488 N N . GLN A 1 432 ? -16.776 -8.302 7.921 1.00 95.81 432 GLN A N 1
ATOM 3489 C CA . GLN A 1 432 ? -16.781 -8.516 6.471 1.00 95.81 432 GLN A CA 1
ATOM 3490 C C . GLN A 1 432 ? -18.025 -9.279 6.012 1.00 95.81 432 GLN A C 1
ATOM 3492 O O . GLN A 1 432 ? -18.645 -8.894 5.023 1.00 95.81 432 GLN A O 1
ATOM 3497 N N . GLU A 1 433 ? -18.428 -10.322 6.740 1.00 96.06 433 GLU A N 1
ATOM 3498 C CA . GLU A 1 433 ? -19.647 -11.069 6.419 1.00 96.06 433 GLU A CA 1
ATOM 3499 C C . GLU A 1 433 ? -20.904 -10.200 6.582 1.00 96.06 433 GLU A C 1
ATOM 3501 O O . GLU A 1 433 ? -21.799 -10.214 5.734 1.00 96.06 433 GLU A O 1
ATOM 3506 N N . ALA A 1 434 ? -20.952 -9.369 7.624 1.00 95.94 434 ALA A N 1
ATOM 3507 C CA . ALA A 1 434 ? -22.022 -8.395 7.819 1.00 95.94 434 ALA A CA 1
ATOM 3508 C C . ALA A 1 434 ? -22.087 -7.362 6.678 1.00 95.94 434 ALA A C 1
ATOM 3510 O O . ALA A 1 434 ? -23.166 -7.056 6.173 1.00 95.94 434 ALA A O 1
ATOM 3511 N N . GLU A 1 435 ? -20.940 -6.852 6.217 1.00 94.25 435 GLU A N 1
ATOM 3512 C CA . GLU A 1 435 ? -20.878 -5.938 5.069 1.00 94.25 435 GLU A CA 1
ATOM 3513 C C . GLU A 1 435 ? -21.346 -6.602 3.776 1.00 94.25 435 GLU A C 1
ATOM 3515 O O . GLU A 1 435 ? -22.116 -6.000 3.029 1.00 94.25 435 GLU A O 1
ATOM 3520 N N . LYS A 1 436 ? -20.933 -7.849 3.538 1.00 94.75 436 LYS A N 1
ATOM 3521 C CA . LYS A 1 436 ? -21.308 -8.621 2.351 1.00 94.75 436 LYS A CA 1
ATOM 3522 C C . LYS A 1 436 ? -22.802 -8.946 2.311 1.00 94.75 436 LYS A C 1
ATOM 3524 O O . LYS A 1 436 ? -23.409 -8.895 1.246 1.00 94.75 436 LYS A O 1
ATOM 3529 N N . THR A 1 437 ? -23.392 -9.290 3.454 1.00 94.38 437 THR A N 1
ATOM 3530 C CA . THR A 1 437 ? -24.809 -9.686 3.555 1.00 94.38 437 THR A CA 1
ATOM 3531 C C . THR A 1 437 ? -25.758 -8.512 3.787 1.00 94.38 437 THR A C 1
ATOM 3533 O O . THR A 1 437 ? -26.973 -8.689 3.717 1.00 94.38 437 THR A O 1
ATOM 3536 N N . GLY A 1 438 ? -25.228 -7.328 4.108 1.00 91.25 438 GLY A N 1
ATOM 3537 C CA . GLY A 1 438 ? -26.019 -6.170 4.523 1.00 91.25 438 GLY A CA 1
ATOM 3538 C C . GLY A 1 438 ? -26.677 -6.321 5.902 1.00 91.25 438 GLY A C 1
ATOM 3539 O O . GLY A 1 438 ? -27.505 -5.488 6.267 1.00 91.25 438 GLY A O 1
ATOM 3540 N N . LYS A 1 439 ? -26.336 -7.364 6.669 1.00 91.62 439 LYS A N 1
ATOM 3541 C CA . LYS A 1 439 ? -26.890 -7.641 8.005 1.00 91.62 439 LYS A CA 1
ATOM 3542 C C . LYS A 1 439 ? -26.016 -7.044 9.111 1.00 91.62 439 LYS A C 1
ATOM 3544 O O . LYS A 1 439 ? -24.911 -6.564 8.872 1.00 91.62 439 LYS A O 1
ATOM 3549 N N . SER A 1 440 ? -26.512 -7.073 10.347 1.00 89.88 440 SER A N 1
ATOM 3550 C CA . SER A 1 440 ? -25.698 -6.757 11.528 1.00 89.88 440 SER A CA 1
ATOM 3551 C C . SER A 1 440 ? -24.718 -7.897 11.843 1.00 89.88 440 SER A C 1
ATOM 3553 O O . SER A 1 440 ? -25.090 -9.059 11.670 1.00 89.88 440 SER A O 1
ATOM 3555 N N . PRO A 1 441 ? -23.507 -7.602 12.354 1.00 96.19 441 PRO A N 1
ATOM 3556 C CA . PRO A 1 441 ? -22.578 -8.633 12.806 1.00 96.19 441 PRO A CA 1
ATOM 3557 C C . PRO A 1 441 ? -23.185 -9.505 13.912 1.00 96.19 441 PRO A C 1
ATOM 3559 O O . PRO A 1 441 ? -23.873 -8.994 14.800 1.00 96.19 441 PRO A O 1
ATOM 3562 N N . SER A 1 442 ? -22.882 -10.806 13.901 1.00 95.88 442 SER A N 1
ATOM 3563 C CA . SER A 1 442 ? -23.277 -11.754 14.954 1.00 95.88 442 SER A CA 1
ATOM 3564 C C . SER A 1 442 ? -22.508 -11.504 16.257 1.00 95.88 442 SER A C 1
ATOM 3566 O O . SER A 1 442 ? -21.595 -12.241 16.627 1.00 95.88 442 SER A O 1
ATOM 3568 N N . TRP A 1 443 ? -22.861 -10.434 16.971 1.00 95.56 443 TRP A N 1
ATOM 3569 C CA . TRP A 1 443 ? -22.125 -9.965 18.147 1.00 95.56 443 TRP A CA 1
ATOM 3570 C C . TRP A 1 443 ? -22.008 -11.002 19.268 1.00 95.56 443 TRP A C 1
ATOM 3572 O O . TRP A 1 443 ? -20.960 -11.095 19.901 1.00 95.56 443 TRP A O 1
ATOM 3582 N N . GLN A 1 444 ? -23.075 -11.761 19.524 1.00 94.62 444 GLN A N 1
ATOM 3583 C CA . GLN A 1 444 ? -23.095 -12.778 20.581 1.00 94.62 444 GLN A CA 1
ATOM 3584 C C . GLN A 1 444 ? -22.143 -13.932 20.254 1.00 94.62 444 GLN A C 1
ATOM 3586 O O . GLN A 1 444 ? -21.345 -14.335 21.095 1.00 94.62 444 GLN A O 1
ATOM 3591 N N . GLU A 1 445 ? -22.176 -14.423 19.015 1.00 95.69 445 GLU A N 1
ATOM 3592 C CA . GLU A 1 445 ? -21.275 -15.480 18.549 1.00 95.69 445 GLU A CA 1
ATOM 3593 C C . GLU A 1 445 ? -19.815 -15.026 18.592 1.00 95.69 445 GLU A C 1
ATOM 3595 O O . GLU A 1 445 ? -18.956 -15.764 19.075 1.00 95.69 445 GLU A O 1
ATOM 3600 N N . MET A 1 446 ? -19.539 -13.793 18.154 1.00 96.50 446 MET A N 1
ATOM 3601 C CA . MET A 1 446 ? -18.211 -13.183 18.233 1.00 96.50 446 MET A CA 1
ATOM 3602 C C . MET A 1 446 ? -17.694 -13.157 19.679 1.00 96.50 446 MET A C 1
ATOM 3604 O O . MET A 1 446 ? -16.565 -13.575 19.944 1.00 96.50 446 MET A O 1
ATOM 3608 N N . GLU A 1 447 ? -18.518 -12.712 20.631 1.00 95.31 447 GLU A N 1
ATOM 3609 C CA . GLU A 1 447 ? -18.153 -12.661 22.050 1.00 95.31 447 GLU A CA 1
ATOM 3610 C C . GLU A 1 447 ? -17.921 -14.061 22.638 1.00 95.31 447 GLU A C 1
ATOM 3612 O O . GLU A 1 447 ? -16.926 -14.282 23.333 1.00 95.31 447 GLU A O 1
ATOM 3617 N N . ILE A 1 448 ? -18.766 -15.040 22.302 1.00 95.06 448 ILE A N 1
ATOM 3618 C CA . ILE A 1 448 ? -18.584 -16.444 22.705 1.00 95.06 448 ILE A CA 1
ATOM 3619 C C . ILE A 1 448 ? -17.265 -17.004 22.154 1.00 95.06 448 ILE A C 1
ATOM 3621 O O . ILE A 1 448 ? -16.525 -17.677 22.871 1.00 95.06 448 ILE A O 1
ATOM 3625 N N . GLN A 1 449 ? -16.928 -16.732 20.892 1.00 95.12 449 GLN A N 1
ATOM 3626 C CA . GLN A 1 449 ? -15.674 -17.212 20.305 1.00 95.12 449 GLN A CA 1
ATOM 3627 C C . GLN A 1 449 ? -14.443 -16.563 20.949 1.00 95.12 449 GLN A C 1
ATOM 3629 O O . GLN A 1 449 ? -13.453 -17.249 21.210 1.00 95.12 449 GLN A O 1
ATOM 3634 N N . LEU A 1 450 ? -14.506 -15.263 21.242 1.00 95.88 450 LEU A N 1
ATOM 3635 C CA . LEU A 1 450 ? -13.423 -14.542 21.909 1.00 95.88 450 LEU A CA 1
ATOM 3636 C C . LEU A 1 450 ? -13.238 -14.995 23.360 1.00 95.88 450 LEU A C 1
ATOM 3638 O O . LEU A 1 450 ? -12.107 -15.222 23.777 1.00 95.88 450 LEU A O 1
ATOM 3642 N N . THR A 1 451 ? -14.320 -15.179 24.118 1.00 96.06 451 THR A N 1
ATOM 3643 C CA . THR A 1 451 ? -14.264 -15.623 25.526 1.00 96.06 451 THR A CA 1
ATOM 3644 C C . THR A 1 451 ? -13.760 -17.058 25.688 1.00 96.06 451 THR A C 1
ATOM 3646 O O . THR A 1 451 ? -13.182 -17.383 26.720 1.00 96.06 451 THR A O 1
ATOM 3649 N N . LYS A 1 452 ? -13.899 -17.911 24.663 1.00 95.50 452 LYS A N 1
ATOM 3650 C CA . LYS A 1 452 ? -13.258 -19.239 24.630 1.00 95.50 452 LYS A CA 1
ATOM 3651 C C . LYS A 1 452 ? -11.732 -19.169 24.498 1.00 95.50 452 LYS A C 1
ATOM 3653 O O . LYS A 1 452 ? -11.050 -20.099 24.915 1.00 95.50 452 LYS A O 1
ATOM 3658 N N . LYS A 1 453 ? -11.196 -18.107 23.885 1.00 93.81 453 LYS A N 1
ATOM 3659 C CA . LYS A 1 453 ? -9.758 -17.954 23.586 1.00 93.81 453 LYS A CA 1
ATOM 3660 C C . LYS A 1 453 ? -9.028 -17.006 24.536 1.00 93.81 453 LYS A C 1
ATOM 3662 O O . LYS A 1 453 ? -7.829 -17.165 24.757 1.00 93.81 453 LYS A O 1
ATOM 3667 N N . TYR A 1 454 ? -9.729 -16.014 25.070 1.00 95.12 454 TYR A N 1
ATOM 3668 C CA . TYR A 1 454 ? -9.165 -14.902 25.826 1.00 95.12 454 TYR A CA 1
ATOM 3669 C C . TYR A 1 454 ? -9.963 -14.643 27.102 1.00 95.12 454 TYR A C 1
ATOM 3671 O O . TYR A 1 454 ? -11.084 -15.121 27.264 1.00 95.12 454 TYR A O 1
ATOM 3679 N N . SER A 1 455 ? -9.401 -13.849 28.017 1.00 93.25 455 SER A N 1
ATOM 3680 C CA . SER A 1 455 ? -10.113 -13.481 29.242 1.00 93.25 455 SER A CA 1
ATOM 3681 C C . SER A 1 455 ? -11.420 -12.749 28.923 1.00 93.25 455 SER A C 1
ATOM 3683 O O . SER A 1 455 ? -11.496 -11.965 27.973 1.00 93.25 455 SER A O 1
ATOM 3685 N N . LYS A 1 456 ? -12.446 -12.959 29.758 1.00 92.44 456 LYS A N 1
ATOM 3686 C CA . LYS A 1 456 ? -13.760 -12.318 29.589 1.00 92.44 456 LYS A CA 1
ATOM 3687 C C . LYS A 1 456 ? -13.649 -10.798 29.459 1.00 92.44 456 LYS A C 1
ATOM 3689 O O . LYS A 1 456 ? -14.249 -10.223 28.559 1.00 92.44 456 LYS A O 1
ATOM 3694 N N . LYS A 1 457 ? -12.828 -10.165 30.305 1.00 90.06 457 LYS A N 1
ATOM 3695 C CA . LYS A 1 457 ? -12.570 -8.718 30.259 1.00 90.06 457 LYS A CA 1
ATOM 3696 C C . LYS A 1 457 ? -12.039 -8.277 28.890 1.00 90.06 457 LYS A C 1
ATOM 3698 O O . LYS A 1 457 ? -12.555 -7.323 28.320 1.00 90.06 457 LYS A O 1
ATOM 3703 N N . LEU A 1 458 ? -11.049 -8.988 28.344 1.00 90.62 458 LEU A N 1
ATOM 3704 C CA . LEU A 1 458 ? -10.440 -8.646 27.056 1.00 90.62 458 LEU A CA 1
ATOM 3705 C C . LEU A 1 458 ? -11.402 -8.883 25.880 1.00 90.62 458 LEU A C 1
ATOM 3707 O O . LEU A 1 458 ? -11.478 -8.065 24.966 1.00 90.62 458 LEU A O 1
ATOM 3711 N N . ALA A 1 459 ? -12.159 -9.982 25.912 1.00 93.88 459 ALA A N 1
ATOM 3712 C CA . ALA A 1 459 ? -13.162 -10.289 24.898 1.00 93.88 459 ALA A CA 1
ATOM 3713 C C . ALA A 1 459 ? -14.245 -9.201 24.835 1.00 93.88 459 ALA A C 1
ATOM 3715 O O . ALA A 1 459 ? -14.475 -8.617 23.776 1.00 93.88 459 ALA A O 1
ATOM 3716 N N . VAL A 1 460 ? -14.843 -8.872 25.985 1.00 92.56 460 VAL A N 1
ATOM 3717 C CA . VAL A 1 460 ? -15.867 -7.824 26.109 1.00 92.56 460 VAL A CA 1
ATOM 3718 C C . VAL A 1 460 ? -15.323 -6.473 25.643 1.00 92.56 460 VAL A C 1
ATOM 3720 O O . VAL A 1 460 ? -15.987 -5.781 24.873 1.00 92.56 460 VAL A O 1
ATOM 3723 N N . GLN A 1 461 ? -14.089 -6.132 26.026 1.00 90.75 461 GLN A N 1
ATOM 3724 C CA . GLN A 1 461 ? -13.420 -4.901 25.606 1.00 90.75 461 GLN A CA 1
ATOM 3725 C C . GLN A 1 461 ? -13.405 -4.731 24.082 1.00 90.75 461 GLN A C 1
ATOM 3727 O O . GLN A 1 461 ? -13.836 -3.699 23.560 1.00 90.75 461 GLN A O 1
ATOM 3732 N N . TYR A 1 462 ? -12.905 -5.735 23.357 1.00 93.50 462 TYR A N 1
ATOM 3733 C CA . TYR A 1 462 ? -12.767 -5.627 21.907 1.00 93.50 462 TYR A CA 1
ATOM 3734 C C . TYR A 1 462 ? -14.108 -5.724 21.174 1.00 93.50 462 TYR A C 1
ATOM 3736 O O . TYR A 1 462 ? -14.296 -5.009 20.190 1.00 93.50 462 TYR A O 1
ATOM 3744 N N . VAL A 1 463 ? -15.056 -6.531 21.665 1.00 95.56 463 VAL A N 1
ATOM 3745 C CA . VAL A 1 463 ? -16.414 -6.600 21.097 1.00 95.56 463 VAL A CA 1
ATOM 3746 C C . VAL A 1 463 ? -17.135 -5.263 21.247 1.00 95.56 463 VAL A C 1
ATOM 3748 O O . VAL A 1 463 ? -17.737 -4.784 20.288 1.00 95.56 463 VAL A O 1
ATOM 3751 N N . LEU A 1 464 ? -17.064 -4.626 22.420 1.00 94.94 464 LEU A N 1
ATOM 3752 C CA . LEU A 1 464 ? -17.684 -3.318 22.642 1.00 94.94 464 LEU A CA 1
ATOM 3753 C C . LEU A 1 464 ? -17.066 -2.247 21.746 1.00 94.94 464 LEU A C 1
ATOM 3755 O O . LEU A 1 464 ? -17.804 -1.488 21.121 1.00 94.94 464 LEU A O 1
ATOM 3759 N N . LYS A 1 465 ? -15.734 -2.225 21.607 1.00 93.12 465 LYS A N 1
ATOM 3760 C CA . LYS A 1 465 ? -15.081 -1.298 20.676 1.00 93.12 465 LYS A CA 1
ATOM 3761 C C . LYS A 1 465 ? -15.555 -1.518 19.235 1.00 93.12 465 LYS A C 1
ATOM 3763 O O . LYS A 1 465 ? -15.900 -0.548 18.567 1.00 93.12 465 LYS A O 1
ATOM 3768 N N . ALA A 1 466 ? -15.633 -2.774 18.789 1.00 95.56 466 ALA A N 1
ATOM 3769 C CA . ALA A 1 466 ? -16.091 -3.118 17.444 1.00 95.56 466 ALA A CA 1
ATOM 3770 C C . ALA A 1 466 ? -17.559 -2.720 17.201 1.00 95.56 466 ALA A C 1
ATOM 3772 O O . ALA A 1 466 ? -17.889 -2.241 16.117 1.00 95.56 466 ALA A O 1
ATOM 3773 N N . LYS A 1 467 ? -18.432 -2.869 18.210 1.00 96.12 467 LYS A N 1
ATOM 3774 C CA . LYS A 1 467 ? -19.823 -2.388 18.163 1.00 96.12 467 LYS A CA 1
ATOM 3775 C C . LYS A 1 467 ? -19.882 -0.878 17.961 1.00 96.12 467 LYS A C 1
ATOM 3777 O O . LYS A 1 467 ? -20.618 -0.425 17.088 1.00 96.12 467 LYS A O 1
ATOM 3782 N N . LEU A 1 468 ? -19.108 -0.112 18.734 1.00 95.56 468 LEU A N 1
ATOM 3783 C CA . LEU A 1 468 ? -19.066 1.346 18.596 1.00 95.56 468 LEU A CA 1
ATOM 3784 C C . LEU A 1 468 ? -18.601 1.762 17.195 1.00 95.56 468 LEU A C 1
ATOM 3786 O O . LEU A 1 468 ? -19.325 2.494 16.528 1.00 95.56 468 LEU A O 1
ATOM 3790 N N . ASP A 1 469 ? -17.480 1.214 16.713 1.00 94.25 469 ASP A N 1
ATOM 3791 C CA . ASP A 1 469 ? -16.955 1.509 15.368 1.00 94.25 469 ASP A CA 1
ATOM 3792 C C . ASP A 1 469 ? -17.973 1.184 14.262 1.00 94.25 469 ASP A C 1
ATOM 3794 O O . ASP A 1 469 ? -18.162 1.946 13.310 1.00 94.25 469 ASP A O 1
ATOM 3798 N N . TRP A 1 470 ? -18.664 0.048 14.389 1.00 95.88 470 TRP A N 1
ATOM 3799 C CA . TRP A 1 470 ? -19.678 -0.374 13.428 1.00 95.88 470 TRP A CA 1
ATOM 3800 C C . TRP A 1 470 ? -20.869 0.584 13.383 1.00 95.88 470 TRP A C 1
ATOM 3802 O O . TRP A 1 470 ? -21.269 1.034 12.305 1.00 95.88 470 TRP A O 1
ATOM 3812 N N . TYR A 1 471 ? -21.455 0.897 14.540 1.00 96.12 471 TYR A N 1
ATOM 3813 C CA . TYR A 1 471 ? -22.655 1.729 14.596 1.00 96.12 471 TYR A CA 1
ATOM 3814 C C . TYR A 1 471 ? -22.364 3.204 14.317 1.00 96.12 471 TYR A C 1
ATOM 3816 O O . TYR A 1 471 ? -23.215 3.870 13.728 1.00 96.12 471 TYR A O 1
ATOM 3824 N N . GLU A 1 472 ? -21.157 3.681 14.621 1.00 95.44 472 GLU A N 1
ATOM 3825 C CA . GLU A 1 472 ? -20.666 4.984 14.171 1.00 95.44 472 GLU A CA 1
ATOM 3826 C C . GLU A 1 472 ? -20.593 5.040 12.638 1.00 95.44 472 GLU A C 1
ATOM 3828 O O . GLU A 1 472 ? -21.216 5.906 12.021 1.00 95.44 472 GLU A O 1
ATOM 3833 N N . LYS A 1 473 ? -19.936 4.059 11.995 1.00 94.56 473 LYS A N 1
ATOM 3834 C CA . LYS A 1 473 ? -19.843 3.972 10.524 1.00 94.56 473 LYS A CA 1
ATOM 3835 C C . LYS A 1 473 ? -21.221 3.935 9.855 1.00 94.56 473 LYS A C 1
ATOM 3837 O O . LYS A 1 473 ? -21.409 4.513 8.785 1.00 94.56 473 LYS A O 1
ATOM 3842 N N . LYS A 1 474 ? -22.190 3.249 10.469 1.00 94.12 474 LYS A N 1
ATOM 3843 C CA . LYS A 1 474 ? -23.577 3.153 9.979 1.00 94.12 474 LYS A CA 1
ATOM 3844 C C . LYS A 1 474 ? -24.457 4.337 10.386 1.00 94.12 474 LYS A C 1
ATOM 3846 O O . LYS A 1 474 ? -25.612 4.374 9.971 1.00 94.12 474 LYS A O 1
ATOM 3851 N N . LYS A 1 475 ? -23.939 5.285 11.178 1.00 94.62 475 LYS A N 1
ATOM 3852 C CA . LYS A 1 475 ? -24.689 6.408 11.765 1.00 94.62 475 LYS A CA 1
ATOM 3853 C C . LYS A 1 475 ? -25.944 5.956 12.531 1.00 94.62 475 LYS A C 1
ATOM 3855 O O . LYS A 1 475 ? -26.948 6.662 12.567 1.00 94.62 475 LYS A O 1
ATOM 3860 N N . ASN A 1 476 ? -25.901 4.767 13.136 1.00 95.50 476 ASN A N 1
ATOM 3861 C CA . ASN A 1 476 ? -26.980 4.239 13.969 1.00 95.50 476 ASN A CA 1
ATOM 3862 C C . ASN A 1 476 ? -26.720 4.622 15.431 1.00 95.50 476 ASN A C 1
ATOM 3864 O O . ASN A 1 476 ? -26.149 3.857 16.211 1.00 95.50 476 ASN A O 1
ATOM 3868 N N . TRP A 1 477 ? -27.142 5.833 15.786 1.00 95.62 477 TRP A N 1
ATOM 3869 C CA . TRP A 1 477 ? -26.857 6.430 17.089 1.00 95.62 477 TRP A CA 1
ATOM 3870 C C . TRP A 1 477 ? -27.549 5.714 18.249 1.00 95.62 477 TRP A C 1
ATOM 3872 O O . TRP A 1 477 ? -26.945 5.557 19.304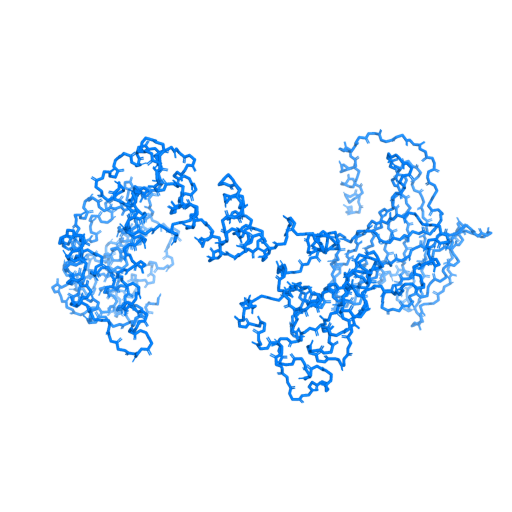 1.00 95.62 477 TRP A O 1
ATOM 3882 N N . ASN A 1 478 ? -28.763 5.193 18.045 1.00 95.12 478 ASN A N 1
ATOM 3883 C CA . ASN A 1 478 ? -29.481 4.438 19.077 1.00 95.12 478 ASN A CA 1
ATOM 3884 C C . ASN A 1 478 ? -28.677 3.208 19.523 1.00 95.12 478 ASN A C 1
ATOM 3886 O O . ASN A 1 478 ? -28.431 3.020 20.715 1.00 95.12 478 ASN A O 1
ATOM 3890 N N . SER A 1 479 ? -28.208 2.399 18.567 1.00 95.56 479 SER A N 1
ATOM 3891 C CA . SER A 1 479 ? -27.365 1.240 18.875 1.00 95.56 479 SER A CA 1
ATOM 3892 C C . SER A 1 479 ? -25.983 1.648 19.386 1.00 95.56 479 SER A C 1
ATOM 3894 O O . SER A 1 479 ? -25.459 1.000 20.285 1.00 95.56 479 SER A O 1
ATOM 3896 N N . PHE A 1 480 ? -25.392 2.732 18.874 1.00 97.06 480 PHE A N 1
ATOM 3897 C CA . PHE A 1 480 ? -24.127 3.254 19.399 1.00 97.06 480 PHE A CA 1
ATOM 3898 C C . PHE A 1 480 ? -24.235 3.592 20.896 1.00 97.06 480 PHE A C 1
ATOM 3900 O O . PHE A 1 480 ? -23.448 3.102 21.708 1.00 97.06 480 PHE A O 1
ATOM 3907 N N . PHE A 1 481 ? -25.251 4.367 21.286 1.00 96.88 481 PHE A N 1
ATOM 3908 C CA . PHE A 1 481 ? -25.459 4.794 22.670 1.00 96.88 481 PHE A CA 1
ATOM 3909 C C . PHE A 1 481 ? -25.811 3.642 23.609 1.00 96.88 481 PHE A C 1
ATOM 3911 O O . PHE A 1 481 ? -25.344 3.636 24.749 1.00 96.88 481 PHE A O 1
ATOM 3918 N N . GLN A 1 482 ? -26.528 2.626 23.122 1.00 95.00 482 GLN A N 1
ATOM 3919 C CA . GLN A 1 482 ? -26.793 1.400 23.878 1.00 95.00 482 GLN A CA 1
ATOM 3920 C C . GLN A 1 482 ? -25.500 0.731 24.382 1.00 95.00 482 GLN A C 1
ATOM 3922 O O . GLN A 1 482 ? -25.474 0.188 25.487 1.00 95.00 482 GLN A O 1
ATOM 3927 N N . TYR A 1 483 ? -24.422 0.764 23.591 1.00 95.81 483 TYR A N 1
ATOM 3928 C CA . TYR A 1 483 ? -23.154 0.108 23.932 1.00 95.81 483 TYR A CA 1
ATOM 3929 C C . TYR A 1 483 ? -22.093 1.051 24.505 1.00 95.81 483 TYR A C 1
ATOM 3931 O O . TYR A 1 483 ? -21.071 0.572 25.002 1.00 95.81 483 TYR A O 1
ATOM 3939 N N . LEU A 1 484 ? -22.333 2.364 24.496 1.00 95.69 484 LEU A N 1
ATOM 3940 C CA . LEU A 1 484 ? -21.370 3.346 24.987 1.00 95.69 484 LEU A CA 1
ATOM 3941 C C . LEU A 1 484 ? -21.135 3.216 26.496 1.00 95.69 484 LEU A C 1
ATOM 3943 O O . LEU A 1 484 ? -19.989 3.129 26.926 1.00 95.69 484 LEU A O 1
ATOM 3947 N N . THR A 1 485 ? -22.194 3.136 27.303 1.00 93.31 485 THR A N 1
ATOM 3948 C CA . THR A 1 485 ? -22.051 2.995 28.762 1.00 93.31 485 THR A CA 1
ATOM 3949 C C . THR A 1 485 ? -21.286 1.725 29.161 1.00 93.31 485 THR A C 1
ATOM 3951 O O . THR A 1 485 ? -20.312 1.847 29.908 1.00 93.31 485 THR A O 1
ATOM 3954 N N . PRO A 1 486 ? -21.631 0.522 28.648 1.00 93.50 486 PRO A N 1
ATOM 3955 C CA . PRO A 1 486 ? -20.831 -0.679 28.888 1.00 93.50 486 PRO A CA 1
ATOM 3956 C C . PRO A 1 486 ? -19.377 -0.543 28.432 1.00 93.50 486 PRO A C 1
ATOM 3958 O O . PRO A 1 486 ? -18.479 -1.033 29.113 1.00 93.50 486 PRO A O 1
ATOM 3961 N N . TYR A 1 487 ? -19.132 0.122 27.295 1.00 92.75 487 TYR A N 1
ATOM 3962 C CA . TYR A 1 487 ? -17.776 0.369 26.812 1.00 92.75 487 TYR A CA 1
ATOM 3963 C C . TYR A 1 487 ? -16.988 1.203 27.815 1.00 92.75 487 TYR A C 1
ATOM 3965 O O . TYR A 1 487 ? -15.937 0.754 28.255 1.00 92.75 487 TYR A O 1
ATOM 3973 N N . VAL A 1 488 ? -17.503 2.364 28.226 1.00 91.50 488 VAL A N 1
ATOM 3974 C CA . VAL A 1 488 ? -16.803 3.243 29.173 1.00 91.50 488 VAL A CA 1
ATOM 3975 C C . VAL A 1 488 ? -16.575 2.541 30.513 1.00 91.50 488 VAL A C 1
ATOM 3977 O O . VAL A 1 488 ? -15.476 2.616 31.048 1.00 91.50 488 VAL A O 1
ATOM 3980 N N . ALA A 1 489 ? -17.558 1.783 31.010 1.00 90.25 489 ALA A N 1
ATOM 3981 C CA . ALA A 1 489 ? -17.442 1.024 32.258 1.00 90.25 489 ALA A CA 1
ATOM 3982 C C . ALA A 1 489 ? -16.398 -0.108 32.209 1.00 90.25 489 ALA A C 1
ATOM 3984 O O . ALA A 1 489 ? -15.921 -0.557 33.250 1.00 90.25 489 ALA A O 1
ATOM 3985 N N . ASN A 1 490 ? -16.028 -0.584 31.016 1.00 88.19 490 ASN A N 1
ATOM 3986 C CA . ASN A 1 490 ? -15.008 -1.618 30.849 1.00 88.19 490 ASN A CA 1
ATOM 3987 C C . ASN A 1 490 ? -13.567 -1.069 30.945 1.00 88.19 490 ASN A C 1
ATOM 3989 O O . ASN A 1 490 ? -12.607 -1.845 30.972 1.00 88.19 490 ASN A O 1
ATOM 3993 N N . TYR A 1 491 ? -13.400 0.252 31.014 1.00 84.25 491 TYR A N 1
ATOM 3994 C CA . TYR A 1 491 ? -12.112 0.915 31.184 1.00 84.25 491 TYR A CA 1
ATOM 3995 C C . TYR A 1 491 ? -12.081 1.718 32.479 1.00 84.25 491 TYR A C 1
ATOM 3997 O O . TYR A 1 491 ? -13.077 2.299 32.896 1.00 84.25 491 TYR A O 1
ATOM 4005 N N . ASP A 1 492 ? -10.896 1.814 33.075 1.00 85.88 492 ASP A N 1
ATOM 4006 C CA . ASP A 1 492 ? -10.636 2.845 34.070 1.00 85.88 492 ASP A CA 1
ATOM 4007 C C . ASP A 1 492 ? -10.183 4.115 33.339 1.00 85.88 492 ASP A C 1
ATOM 4009 O O . ASP A 1 492 ? -9.082 4.160 32.778 1.00 85.88 492 ASP A O 1
ATOM 4013 N N . ILE A 1 493 ? -11.048 5.135 33.331 1.00 83.50 493 ILE A N 1
ATOM 4014 C CA . ILE A 1 493 ? -10.820 6.427 32.664 1.00 83.50 493 ILE A CA 1
ATOM 4015 C C . ILE A 1 493 ? -9.506 7.074 33.136 1.00 83.50 493 ILE A C 1
ATOM 4017 O O . ILE A 1 493 ? -8.803 7.703 32.339 1.00 83.50 493 ILE A O 1
ATOM 4021 N N . ASN A 1 494 ? -9.110 6.852 34.392 1.00 82.31 494 ASN A N 1
ATOM 4022 C CA . ASN A 1 494 ? -7.884 7.416 34.958 1.00 82.31 494 ASN A CA 1
ATOM 4023 C C . ASN A 1 494 ? -6.618 6.778 34.371 1.00 82.31 494 ASN A C 1
ATOM 4025 O O . ASN A 1 494 ? -5.558 7.399 34.346 1.00 82.31 494 ASN A O 1
ATOM 4029 N N . THR A 1 495 ? -6.736 5.565 33.828 1.00 81.06 495 THR A N 1
ATOM 4030 C CA . THR A 1 495 ? -5.623 4.817 33.219 1.00 81.06 495 THR A CA 1
ATOM 4031 C C . THR A 1 495 ? -5.631 4.848 31.693 1.00 81.06 495 THR A C 1
ATOM 4033 O O . THR A 1 495 ? -4.710 4.321 31.071 1.00 81.06 495 THR A O 1
ATOM 4036 N N . MET A 1 496 ? -6.641 5.471 31.070 1.00 83.25 496 MET A N 1
ATOM 4037 C CA . MET A 1 496 ? -6.751 5.509 29.610 1.00 83.25 496 MET A CA 1
ATOM 4038 C C . MET A 1 496 ? -5.520 6.147 28.955 1.00 83.25 496 MET A C 1
ATOM 4040 O O . MET A 1 496 ? -4.997 7.147 29.444 1.00 83.25 496 MET A O 1
ATOM 4044 N N . ASP A 1 497 ? -5.067 5.614 27.826 1.00 78.50 497 ASP A N 1
ATOM 4045 C CA . ASP A 1 497 ? -4.023 6.268 27.032 1.00 78.50 497 ASP A CA 1
ATOM 4046 C C . ASP A 1 497 ? -4.573 7.491 26.261 1.00 78.50 497 ASP A C 1
ATOM 4048 O O . ASP A 1 497 ? -5.784 7.727 26.193 1.00 78.50 497 ASP A O 1
ATOM 4052 N N . ARG A 1 498 ? -3.685 8.284 25.646 1.00 78.62 498 ARG A N 1
ATOM 4053 C CA . ARG A 1 498 ? -4.063 9.490 24.883 1.00 78.62 498 ARG A CA 1
ATOM 4054 C C . ARG A 1 498 ? -5.078 9.201 23.769 1.00 78.62 498 ARG A C 1
ATOM 4056 O O . ARG A 1 498 ? -5.992 9.993 23.553 1.00 78.62 498 ARG A O 1
ATOM 4063 N N . ARG A 1 499 ? -4.952 8.070 23.064 1.00 81.31 499 ARG A N 1
ATOM 4064 C CA . ARG A 1 499 ? -5.862 7.696 21.964 1.00 81.31 499 ARG A CA 1
ATOM 4065 C C . ARG A 1 499 ? -7.229 7.281 22.498 1.00 81.31 499 ARG A C 1
ATOM 4067 O O . ARG A 1 499 ? -8.243 7.581 21.874 1.00 81.31 499 ARG A O 1
ATOM 4074 N N . GLN A 1 500 ? -7.266 6.605 23.642 1.00 84.88 500 GLN A N 1
ATOM 4075 C CA . GLN A 1 500 ? -8.503 6.236 24.326 1.00 84.88 500 GLN A CA 1
ATOM 4076 C C . GLN A 1 500 ? -9.248 7.470 24.842 1.00 84.88 500 GLN A C 1
ATOM 4078 O O . GLN A 1 500 ? -10.454 7.563 24.621 1.00 84.88 500 GLN A O 1
ATOM 4083 N N . LEU A 1 501 ? -8.541 8.439 25.435 1.00 87.31 501 LEU A N 1
ATOM 4084 C CA . LEU A 1 501 ? -9.127 9.721 25.845 1.00 87.31 501 LEU A CA 1
ATOM 4085 C C . LEU A 1 501 ? -9.684 10.497 24.645 1.00 87.31 501 LEU A C 1
ATOM 4087 O O . LEU A 1 501 ? -10.800 11.002 24.708 1.00 87.31 501 LEU A O 1
ATOM 4091 N N . TYR A 1 502 ? -8.949 10.530 23.529 1.00 88.06 502 TYR A N 1
ATOM 4092 C CA . TYR A 1 502 ? -9.416 11.137 22.280 1.00 88.06 502 TYR A CA 1
ATOM 4093 C C . TYR A 1 502 ? -10.677 10.468 21.734 1.00 88.06 502 TYR A C 1
ATOM 4095 O O . TYR A 1 502 ? -11.643 11.139 21.388 1.00 88.06 502 TYR A O 1
ATOM 4103 N N . HIS A 1 503 ? -10.721 9.139 21.721 1.00 89.81 503 HIS A N 1
ATOM 4104 C CA . HIS A 1 503 ? -11.927 8.418 21.325 1.00 89.81 503 HIS A CA 1
ATOM 4105 C C . HIS A 1 503 ? -13.106 8.685 22.279 1.00 89.81 503 HIS A C 1
ATOM 4107 O O . HIS A 1 503 ? -14.237 8.842 21.823 1.00 89.81 503 HIS A O 1
ATOM 4113 N N . LEU A 1 504 ? -12.864 8.757 23.594 1.00 92.81 504 LEU A N 1
ATOM 4114 C CA . LEU A 1 504 ? -13.901 9.070 24.581 1.00 92.81 504 LEU A CA 1
ATOM 4115 C C . LEU A 1 504 ? -14.454 10.489 24.392 1.00 92.81 504 LEU A C 1
ATOM 4117 O O . LEU A 1 504 ? -15.670 10.662 24.427 1.00 92.81 504 LEU A O 1
ATOM 4121 N N . HIS A 1 505 ? -13.594 11.476 24.121 1.00 93.81 505 HIS A N 1
ATOM 4122 C CA . HIS A 1 505 ? -14.006 12.838 23.763 1.00 93.81 505 HIS A CA 1
ATOM 4123 C C . HIS A 1 505 ? -14.976 12.842 22.574 1.00 93.81 505 HIS A C 1
ATOM 4125 O O . HIS A 1 505 ? -16.072 13.393 22.691 1.00 93.81 505 HIS A O 1
ATOM 4131 N N . TRP A 1 506 ? -14.642 12.149 21.481 1.00 94.06 506 TRP A N 1
ATOM 4132 C CA . TRP A 1 506 ? -15.540 12.024 20.326 1.00 94.06 506 TRP A CA 1
ATOM 4133 C C . TRP A 1 506 ? -16.855 11.316 20.657 1.00 94.06 506 TRP A C 1
ATOM 4135 O O . TRP A 1 506 ? -17.914 11.736 20.194 1.00 94.06 506 TRP A O 1
ATOM 4145 N N . CYS A 1 507 ? -16.831 10.294 21.516 1.00 95.31 507 CYS A N 1
ATOM 4146 C CA . CYS A 1 507 ? -18.061 9.654 21.982 1.00 95.31 507 CYS A CA 1
ATOM 4147 C C . CYS A 1 507 ? -18.970 10.642 22.734 1.00 95.31 507 CYS A C 1
ATOM 4149 O O . CYS A 1 507 ? -20.180 10.652 22.507 1.00 95.31 507 CYS A O 1
ATOM 4151 N N . VAL A 1 508 ? -18.402 11.492 23.599 1.00 96.31 508 VAL A N 1
ATOM 4152 C CA . VAL A 1 508 ? -19.148 12.549 24.307 1.00 96.31 508 VAL A CA 1
ATOM 4153 C C . VAL A 1 508 ? -19.689 13.585 23.318 1.00 96.31 508 VAL A C 1
ATOM 4155 O O . VAL A 1 508 ? -20.844 13.997 23.436 1.00 96.31 508 VAL A O 1
ATOM 4158 N N . TRP A 1 509 ? -18.906 13.962 22.303 1.00 95.00 509 TRP A N 1
ATOM 4159 C CA . TRP A 1 509 ? -19.376 14.842 21.231 1.00 95.00 509 TRP A CA 1
ATOM 4160 C C . TRP A 1 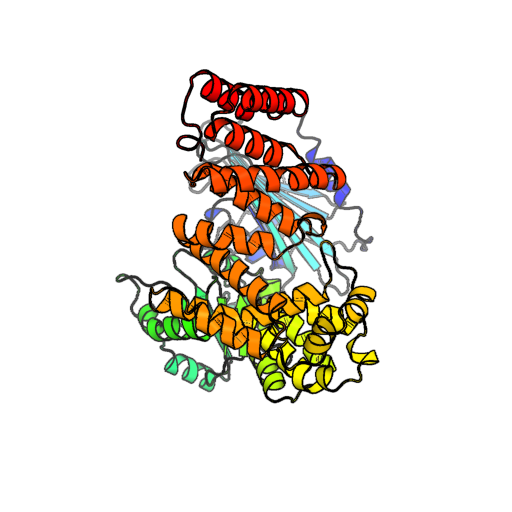509 ? -20.587 14.255 20.494 1.00 95.00 509 TRP A C 1
ATOM 4162 O O . TRP A 1 509 ? -21.568 14.960 20.248 1.00 95.00 509 TRP A O 1
ATOM 4172 N N . TYR A 1 510 ? -20.584 12.951 20.206 1.00 95.75 510 TYR A N 1
ATOM 4173 C CA . TYR A 1 510 ? -21.741 12.282 19.611 1.00 95.75 510 TYR A CA 1
ATOM 4174 C C . TYR A 1 510 ? -22.954 12.262 20.535 1.00 95.75 510 TYR A C 1
ATOM 4176 O O . TYR A 1 510 ? -24.066 12.470 20.053 1.00 95.75 510 TYR A O 1
ATOM 4184 N N . VAL A 1 511 ? -22.767 12.085 21.848 1.00 96.88 511 VAL A N 1
ATOM 4185 C CA . VAL A 1 511 ? -23.861 12.223 22.824 1.00 96.88 511 VAL A CA 1
ATOM 4186 C C . VAL A 1 511 ? -24.469 13.625 22.740 1.00 96.88 511 VAL A C 1
ATOM 4188 O O . VAL A 1 511 ? -25.683 13.752 22.602 1.00 96.88 511 VAL A O 1
ATOM 4191 N N . PHE A 1 512 ? -23.646 14.676 22.720 1.00 95.31 512 PHE A N 1
ATOM 4192 C CA . PHE A 1 512 ? -24.132 16.040 22.503 1.00 95.31 512 PHE A CA 1
ATOM 4193 C C . PHE A 1 512 ? -24.921 16.167 21.188 1.00 95.31 512 PHE A C 1
ATOM 4195 O O . PHE A 1 512 ? -26.032 16.699 21.184 1.00 95.31 512 PHE A O 1
ATOM 4202 N N . LYS A 1 513 ? -24.391 15.661 20.072 1.00 93.50 513 LYS A N 1
ATOM 4203 C CA . LYS A 1 513 ? -25.025 15.830 18.759 1.00 93.50 513 LYS A CA 1
ATOM 4204 C C . LYS A 1 513 ? -26.327 15.057 18.607 1.00 93.50 513 LYS A C 1
ATOM 4206 O O . LYS A 1 513 ? -27.329 15.631 18.193 1.00 93.50 513 LYS A O 1
ATOM 4211 N N . TYR A 1 514 ? -26.329 13.778 18.959 1.00 94.75 514 TYR A N 1
ATOM 4212 C CA . TYR A 1 514 ? -27.361 12.848 18.501 1.00 94.75 514 TYR A CA 1
ATOM 4213 C C . TYR A 1 514 ? -28.178 12.209 19.627 1.00 94.75 514 TYR A C 1
ATOM 4215 O O . TYR A 1 514 ? -29.184 11.565 19.341 1.00 94.75 514 TYR A O 1
ATOM 4223 N N . CYS A 1 515 ? -27.785 12.366 20.896 1.00 94.75 515 CYS A N 1
ATOM 4224 C CA . CYS A 1 515 ? -28.517 11.779 22.018 1.00 94.75 515 CYS A CA 1
ATOM 4225 C C . CYS A 1 515 ? -29.547 12.752 22.601 1.00 94.75 515 CYS A C 1
ATOM 4227 O O . CYS A 1 515 ? -29.252 13.934 22.777 1.00 94.75 515 CYS A O 1
ATOM 4229 N N . ASN A 1 516 ? -30.723 12.233 22.964 1.00 91.94 516 ASN A N 1
ATOM 4230 C CA . ASN A 1 516 ? -31.764 12.965 23.697 1.00 91.94 516 ASN A CA 1
ATOM 4231 C C . ASN A 1 516 ? -32.033 12.381 25.101 1.00 91.94 516 ASN A C 1
ATOM 4233 O O . ASN A 1 516 ? -32.855 12.913 25.843 1.00 91.94 516 ASN A O 1
ATOM 4237 N N . ASP A 1 517 ? -31.336 11.308 25.491 1.00 95.00 517 ASP A N 1
ATOM 4238 C CA . ASP A 1 517 ? -31.439 10.709 26.824 1.00 95.00 517 ASP A CA 1
ATOM 4239 C C . ASP A 1 517 ? -30.665 11.550 27.854 1.00 95.00 517 ASP A C 1
ATOM 4241 O O . ASP A 1 517 ? -29.432 11.626 27.840 1.00 95.00 517 ASP A O 1
ATOM 4245 N N . LYS A 1 518 ? -31.406 12.171 28.780 1.00 93.88 518 LYS A N 1
ATOM 4246 C CA . LYS A 1 518 ? -30.848 13.006 29.852 1.00 93.88 518 LYS A CA 1
ATOM 4247 C C . LYS A 1 518 ? -29.921 12.236 30.791 1.00 93.88 518 LYS A C 1
ATOM 4249 O O . LYS A 1 518 ? -28.934 12.811 31.248 1.00 93.88 518 LYS A O 1
ATOM 4254 N N . ALA A 1 519 ? -30.201 10.963 31.070 1.00 95.31 519 ALA A N 1
ATOM 4255 C CA . ALA A 1 519 ? -29.356 10.150 31.937 1.00 95.31 519 ALA A CA 1
ATOM 4256 C C . ALA A 1 519 ? -27.998 9.895 31.274 1.00 95.31 519 ALA A C 1
ATOM 4258 O O . ALA A 1 519 ? -26.957 10.097 31.904 1.00 95.31 519 ALA A O 1
ATOM 4259 N N . LEU A 1 520 ? -27.993 9.548 29.983 1.00 96.12 520 LEU A N 1
ATOM 4260 C CA . LEU A 1 520 ? -26.752 9.361 29.233 1.00 96.12 520 LEU A CA 1
ATOM 4261 C C . LEU A 1 520 ? -25.968 10.672 29.075 1.00 96.12 520 LEU A C 1
ATOM 4263 O O . LEU A 1 520 ? -24.749 10.670 29.227 1.00 96.12 520 LEU A O 1
ATOM 4267 N N . MET A 1 521 ? -26.641 11.803 28.840 1.00 96.69 521 MET A N 1
ATOM 4268 C CA . MET A 1 521 ? -25.980 13.115 28.815 1.00 96.69 521 MET A CA 1
ATOM 4269 C C . MET A 1 521 ? -25.328 13.454 30.166 1.00 96.69 521 MET A C 1
ATOM 4271 O O . MET A 1 521 ? -24.180 13.894 30.205 1.00 96.69 521 MET A O 1
ATOM 4275 N N . GLN A 1 522 ? -25.997 13.162 31.286 1.00 95.69 522 GLN A N 1
ATOM 4276 C CA . GLN A 1 522 ? -25.419 13.346 32.621 1.00 95.69 522 GLN A CA 1
ATOM 4277 C C . GLN A 1 522 ? -24.202 12.438 32.861 1.00 95.69 522 GLN A C 1
ATOM 4279 O O . GLN A 1 522 ? -23.243 12.847 33.516 1.00 95.69 522 GLN A O 1
ATOM 4284 N N . MET A 1 523 ? -24.220 11.207 32.340 1.00 95.25 523 MET A N 1
ATOM 4285 C CA . MET A 1 523 ? -23.061 10.310 32.381 1.00 95.25 523 MET A CA 1
ATOM 4286 C C . MET A 1 523 ? -21.902 10.857 31.547 1.00 95.25 523 MET A C 1
ATOM 4288 O O . MET A 1 523 ? -20.775 10.895 32.031 1.00 95.25 523 MET A O 1
ATOM 4292 N N . ALA A 1 524 ? -22.186 11.351 30.343 1.00 96.44 524 ALA A N 1
ATOM 4293 C CA . ALA A 1 524 ? -21.191 11.922 29.446 1.00 96.44 524 ALA A CA 1
ATOM 4294 C C . ALA A 1 524 ? -20.515 13.181 30.019 1.00 96.44 524 ALA A C 1
ATOM 4296 O O . ALA A 1 524 ? -19.306 13.341 29.851 1.00 96.44 524 ALA A O 1
ATOM 4297 N N . LEU A 1 525 ? -21.239 14.007 30.788 1.00 94.88 525 LEU A N 1
ATOM 4298 C CA . LEU A 1 525 ? -20.635 15.102 31.561 1.00 94.88 525 LEU A CA 1
ATOM 4299 C C . LEU A 1 525 ? -19.620 14.605 32.600 1.00 94.88 525 LEU A C 1
ATOM 4301 O O . LEU A 1 525 ? -18.584 15.229 32.782 1.00 94.88 525 LEU A O 1
ATOM 4305 N N . ARG A 1 526 ? -19.871 13.469 33.260 1.00 93.69 526 ARG A N 1
ATOM 4306 C CA . ARG A 1 526 ? -18.893 12.897 34.203 1.00 93.69 526 ARG A CA 1
ATOM 4307 C C . ARG A 1 526 ? -17.673 12.311 33.496 1.00 93.69 526 ARG A C 1
ATOM 4309 O O . ARG A 1 526 ? -16.597 12.266 34.077 1.00 93.69 526 ARG A O 1
ATOM 4316 N N . TRP A 1 527 ? -17.836 11.839 32.262 1.00 94.81 527 TRP A N 1
ATOM 4317 C CA . TRP A 1 527 ? -16.738 11.268 31.480 1.00 94.81 527 TRP A CA 1
ATOM 4318 C C . TRP A 1 527 ? -15.804 12.325 30.897 1.00 94.81 527 TRP A C 1
ATOM 4320 O O . TRP A 1 527 ? -14.616 12.049 30.754 1.00 94.81 527 TRP A O 1
ATOM 4330 N N . ILE A 1 528 ? -16.316 13.510 30.548 1.00 93.94 528 ILE A N 1
ATOM 4331 C CA . ILE A 1 528 ? -15.502 14.559 29.919 1.00 93.94 528 ILE A CA 1
ATOM 4332 C C . ILE A 1 528 ? -14.583 15.278 30.915 1.00 93.94 528 ILE A C 1
ATOM 4334 O O . ILE A 1 528 ? -13.523 15.751 30.517 1.00 93.94 528 ILE A O 1
ATOM 4338 N N . ASP A 1 529 ? -14.932 15.313 32.203 1.00 91.56 529 ASP A N 1
ATOM 4339 C CA . ASP A 1 529 ? -14.127 15.992 33.226 1.00 91.56 529 ASP A CA 1
ATOM 4340 C C . ASP A 1 529 ? -12.705 15.401 33.355 1.00 91.56 529 ASP A C 1
ATOM 4342 O O . ASP A 1 529 ? -11.743 16.150 33.154 1.00 91.56 529 ASP A O 1
ATOM 4346 N N . PRO A 1 530 ? -12.519 14.074 33.538 1.00 89.19 530 PRO A N 1
ATOM 4347 C CA . PRO A 1 530 ? -11.183 13.471 33.522 1.00 89.19 530 PRO A CA 1
ATOM 4348 C C . PRO A 1 530 ? -10.449 13.615 32.182 1.00 89.19 530 PRO A C 1
ATOM 4350 O O . PRO A 1 530 ? -9.220 13.582 32.141 1.00 89.19 530 PRO A O 1
ATOM 4353 N N . VAL A 1 531 ? -11.173 13.747 31.062 1.00 90.06 531 VAL A N 1
ATOM 4354 C CA . VAL A 1 531 ? -10.550 13.968 29.746 1.00 90.06 531 VAL A CA 1
ATOM 4355 C C . VAL A 1 531 ? -9.895 15.346 29.699 1.00 90.06 531 VAL A C 1
ATOM 4357 O O . VAL A 1 531 ? -8.734 15.442 29.305 1.00 90.06 531 VAL A O 1
ATOM 4360 N N . ILE A 1 532 ? -10.609 16.389 30.140 1.00 89.81 532 ILE A N 1
ATOM 4361 C CA . ILE A 1 532 ? -10.089 17.762 30.209 1.00 89.81 532 ILE A CA 1
ATOM 4362 C C . ILE A 1 532 ? -8.860 17.805 31.123 1.00 89.81 532 ILE A C 1
ATOM 4364 O O . ILE A 1 532 ? -7.799 18.250 30.690 1.00 89.81 532 ILE A O 1
ATOM 4368 N N . GLU A 1 533 ? -8.975 17.280 32.346 1.00 86.88 533 GLU A N 1
ATOM 4369 C CA . GLU A 1 533 ? -7.888 17.279 33.334 1.00 86.88 533 GLU A CA 1
ATOM 4370 C C . GLU A 1 533 ? -6.615 16.611 32.794 1.00 86.88 533 GLU A C 1
ATOM 4372 O O . GLU A 1 533 ? -5.507 17.135 32.910 1.00 86.88 533 GLU A O 1
ATOM 4377 N N . ARG A 1 534 ? -6.754 15.453 32.143 1.00 83.62 534 ARG A N 1
ATOM 4378 C CA . ARG A 1 534 ? -5.594 14.695 31.664 1.00 83.62 534 ARG A CA 1
ATOM 4379 C C . ARG A 1 534 ? -4.983 15.266 30.390 1.00 83.62 534 ARG A C 1
ATOM 4381 O O . ARG A 1 534 ? -3.791 15.067 30.171 1.00 83.62 534 ARG A O 1
ATOM 4388 N N . TRP A 1 535 ? -5.753 15.967 29.561 1.00 82.50 535 TRP A N 1
ATOM 4389 C CA . TRP A 1 535 ? -5.215 16.648 28.380 1.00 82.50 535 TRP A CA 1
ATOM 4390 C C . TRP A 1 535 ? -4.348 17.850 28.750 1.00 82.50 535 TRP A C 1
ATOM 4392 O O . TRP A 1 535 ? -3.296 18.018 28.130 1.00 82.50 535 TRP A O 1
ATOM 4402 N N . VAL A 1 536 ? -4.711 18.585 29.813 1.00 75.81 536 VAL A N 1
ATOM 4403 C CA . VAL A 1 536 ? -3.852 19.622 30.418 1.00 75.81 536 VAL A CA 1
ATOM 4404 C C . VAL A 1 536 ? -2.482 19.030 30.751 1.00 75.81 536 VAL A C 1
ATOM 4406 O O . VAL A 1 536 ? -1.454 19.516 30.284 1.00 75.81 536 VAL A O 1
ATOM 4409 N N . ASN A 1 537 ? -2.471 17.911 31.479 1.00 67.31 537 ASN A N 1
ATOM 4410 C CA . ASN A 1 537 ? -1.239 17.259 31.935 1.00 67.31 537 ASN A CA 1
ATOM 4411 C C . ASN A 1 537 ? -0.389 16.671 30.793 1.00 67.31 537 ASN A C 1
ATOM 4413 O O . ASN A 1 537 ? 0.785 16.370 30.991 1.00 67.31 537 ASN A O 1
ATOM 4417 N N . GLN A 1 538 ? -0.967 16.490 29.602 1.00 66.38 538 GLN A N 1
ATOM 4418 C CA . GLN A 1 538 ? -0.284 15.969 28.413 1.00 66.38 538 GLN A CA 1
ATOM 4419 C C . GLN A 1 538 ? 0.134 17.069 27.424 1.00 66.38 538 GLN A C 1
ATOM 4421 O O . GLN A 1 538 ? 0.561 16.741 26.316 1.00 66.38 538 GLN A O 1
ATOM 4426 N N . GLY A 1 539 ? -0.024 18.353 27.774 1.00 60.75 539 GLY A N 1
ATOM 4427 C CA . GLY A 1 539 ? 0.298 19.476 26.885 1.00 60.75 539 GLY A CA 1
ATOM 4428 C C . GLY A 1 539 ? -0.519 19.481 25.587 1.00 60.75 539 GLY A C 1
ATOM 4429 O O . GLY A 1 539 ? -0.046 19.955 24.559 1.00 60.75 539 GLY A O 1
ATOM 4430 N N . THR A 1 540 ? -1.716 18.883 25.602 1.00 66.81 540 THR A N 1
ATOM 4431 C CA . THR A 1 540 ? -2.647 18.889 24.464 1.00 66.81 540 THR A CA 1
ATOM 4432 C C . THR A 1 540 ? -3.652 20.024 24.648 1.00 66.81 540 THR A C 1
ATOM 4434 O O . THR A 1 540 ? -4.061 20.298 25.773 1.00 66.81 540 THR A O 1
ATOM 4437 N N . GLU A 1 541 ? -4.066 20.679 23.562 1.00 75.62 541 GLU A N 1
ATOM 4438 C CA . GLU A 1 541 ? -5.062 21.754 23.632 1.00 75.62 541 GLU A CA 1
ATOM 4439 C C . GLU A 1 541 ? -6.390 21.247 24.227 1.00 75.62 541 GLU A C 1
ATOM 4441 O O . GLU A 1 541 ? -6.981 20.277 23.750 1.00 75.62 541 GLU A O 1
ATOM 4446 N N . ILE A 1 542 ? -6.850 21.895 25.301 1.00 83.69 542 ILE A N 1
ATOM 4447 C CA . ILE A 1 542 ? -8.040 21.497 26.082 1.00 83.69 542 ILE A CA 1
ATOM 4448 C C . ILE A 1 542 ? -9.329 22.185 25.618 1.00 83.69 542 ILE A C 1
ATOM 4450 O O . ILE A 1 542 ? -10.421 21.839 26.067 1.00 83.69 542 ILE A O 1
ATOM 4454 N N . ASN A 1 543 ? -9.209 23.148 24.708 1.00 84.19 543 ASN A N 1
ATOM 4455 C CA . ASN A 1 543 ? -10.306 23.888 24.091 1.00 84.19 543 ASN A CA 1
ATOM 4456 C C . ASN A 1 543 ? -11.425 22.958 23.580 1.00 84.19 543 ASN A C 1
ATOM 4458 O O . ASN A 1 543 ? -12.593 23.187 23.876 1.00 84.19 543 ASN A O 1
ATOM 4462 N N . ALA A 1 544 ? -11.086 21.881 22.864 1.00 87.94 544 ALA A N 1
ATOM 4463 C CA . ALA A 1 544 ? -12.061 20.985 22.246 1.00 87.94 544 ALA A CA 1
ATOM 4464 C C . ALA A 1 544 ? -12.917 20.194 23.262 1.00 87.94 544 ALA A C 1
ATOM 4466 O O . ALA A 1 544 ? -14.150 20.206 23.142 1.00 87.94 544 ALA A O 1
ATOM 4467 N N . PRO A 1 545 ? -12.345 19.515 24.278 1.00 91.31 545 PRO A N 1
ATOM 4468 C CA . PRO A 1 545 ? -13.153 18.842 25.292 1.00 91.31 545 PRO A CA 1
ATOM 4469 C C . PRO A 1 545 ? -13.897 19.828 26.210 1.00 91.31 545 PRO A C 1
ATOM 4471 O O . PRO A 1 545 ? -15.025 19.533 26.612 1.00 91.31 545 PRO A O 1
ATOM 4474 N N . MET A 1 546 ? -13.345 21.019 26.479 1.00 92.62 546 MET A N 1
ATOM 4475 C CA . MET A 1 546 ? -14.062 22.082 27.198 1.00 92.62 546 MET A CA 1
ATOM 4476 C C . MET A 1 546 ? -15.280 22.597 26.418 1.00 92.62 546 MET A C 1
ATOM 4478 O O . MET A 1 546 ? -16.367 22.721 26.984 1.00 92.62 546 MET A O 1
ATOM 4482 N N . ASP A 1 547 ? -15.128 22.831 25.114 1.00 91.69 547 ASP A N 1
ATOM 4483 C CA . ASP A 1 547 ? -16.217 23.236 24.220 1.00 91.69 547 ASP A CA 1
ATOM 4484 C C . ASP A 1 547 ? -17.315 22.166 24.168 1.00 91.69 547 ASP A C 1
ATOM 4486 O O . ASP A 1 547 ? -18.506 22.464 24.271 1.00 91.69 547 ASP A O 1
ATOM 4490 N N . THR A 1 548 ? -16.908 20.895 24.115 1.00 94.56 548 THR A N 1
ATOM 4491 C CA . THR A 1 548 ? -17.825 19.748 24.159 1.00 94.56 548 THR A CA 1
ATOM 4492 C C . THR A 1 548 ? -18.623 19.722 25.464 1.00 94.56 548 THR A C 1
ATOM 4494 O O . THR A 1 548 ? -19.842 19.538 25.437 1.00 94.56 548 THR A O 1
ATOM 4497 N N . LYS A 1 549 ? -17.965 19.961 26.608 1.00 96.31 549 LYS A N 1
ATOM 4498 C CA . LYS A 1 549 ? -18.627 20.078 27.914 1.00 96.31 549 LYS A CA 1
ATOM 4499 C C . LYS A 1 549 ? -19.633 21.230 27.927 1.00 96.31 549 LYS A C 1
ATOM 4501 O O . LYS A 1 549 ? -20.766 21.027 28.358 1.00 96.31 549 LYS A O 1
ATOM 4506 N N . ALA A 1 550 ? -19.262 22.406 27.420 1.00 95.50 550 ALA A N 1
ATOM 4507 C CA . ALA A 1 550 ? -20.157 23.559 27.356 1.00 95.50 550 ALA A CA 1
ATOM 4508 C C . ALA A 1 550 ? -21.391 23.286 26.482 1.00 95.50 550 ALA A C 1
ATOM 4510 O O . ALA A 1 550 ? -22.522 23.555 26.888 1.00 95.50 550 ALA A O 1
ATOM 4511 N N . CYS A 1 551 ? -21.195 22.679 25.310 1.00 94.94 551 CYS A N 1
ATOM 4512 C CA . CYS A 1 551 ? -22.281 22.291 24.414 1.00 94.94 551 CYS A CA 1
ATOM 4513 C C . CYS A 1 551 ? -23.245 21.285 25.067 1.00 94.94 551 CYS A C 1
ATOM 4515 O O . CYS A 1 551 ? -24.465 21.404 24.926 1.00 94.94 551 CYS A O 1
ATOM 4517 N N . LEU A 1 552 ? -22.715 20.321 25.824 1.00 96.25 552 LEU A N 1
ATOM 4518 C CA . LEU A 1 552 ? -23.519 19.335 26.541 1.00 96.25 552 LEU A CA 1
ATOM 4519 C C . LEU A 1 552 ? -24.296 19.959 27.714 1.00 96.25 552 LEU A C 1
ATOM 4521 O O . LEU A 1 552 ? -25.490 19.698 27.853 1.00 96.25 552 LEU A O 1
ATOM 4525 N N . LEU A 1 553 ? -23.660 20.834 28.505 1.00 96.88 553 LEU A N 1
ATOM 4526 C CA . LEU A 1 553 ? -24.320 21.615 29.563 1.00 96.88 553 LEU A CA 1
ATOM 4527 C C . LEU A 1 553 ? -25.501 22.415 29.003 1.00 96.88 553 LEU A C 1
ATOM 4529 O O . LEU A 1 553 ? -26.602 22.372 29.558 1.00 96.88 553 LEU A O 1
ATOM 4533 N N . TYR A 1 554 ? -25.291 23.080 27.865 1.00 96.38 554 TYR A N 1
ATOM 4534 C CA . TYR A 1 554 ? -26.324 23.860 27.197 1.00 96.38 554 TYR A CA 1
ATOM 4535 C C . TYR A 1 554 ? -27.512 22.991 26.773 1.00 96.38 554 TYR A C 1
ATOM 4537 O O . TYR A 1 554 ? -28.654 23.312 27.106 1.00 96.38 554 TYR A O 1
ATOM 4545 N N . LYS A 1 555 ? -27.251 21.855 26.108 1.00 95.50 555 LYS A N 1
ATOM 4546 C CA . LYS A 1 555 ? -28.296 20.912 25.673 1.00 95.50 555 LYS A CA 1
ATOM 4547 C C . LYS A 1 555 ? -29.108 20.346 26.844 1.00 95.50 555 LYS A C 1
ATOM 4549 O O . LYS A 1 555 ? -30.290 20.053 26.698 1.00 95.50 555 LYS A O 1
ATOM 4554 N N . MET A 1 556 ? -28.497 20.236 28.022 1.00 94.94 556 MET A N 1
ATOM 4555 C CA . MET A 1 556 ? -29.167 19.807 29.253 1.00 94.94 556 MET A CA 1
ATOM 4556 C C . MET A 1 556 ? -29.950 20.923 29.967 1.00 94.94 556 MET A C 1
ATOM 4558 O O . MET A 1 556 ? -30.569 20.659 30.996 1.00 94.94 556 MET A O 1
ATOM 4562 N N . GLY A 1 557 ? -29.941 22.153 29.445 1.00 94.69 557 GLY A N 1
ATOM 4563 C CA . GLY A 1 557 ? -30.642 23.305 30.019 1.00 94.69 557 GLY A CA 1
ATOM 4564 C C . GLY A 1 557 ? -29.822 24.126 31.020 1.00 94.69 557 GLY A C 1
ATOM 4565 O O . GLY A 1 557 ? -30.322 25.126 31.529 1.00 94.69 557 GLY A O 1
ATOM 4566 N N . ARG A 1 558 ? -28.554 23.773 31.272 1.00 96.31 558 ARG A N 1
ATOM 4567 C CA . ARG A 1 558 ? -27.635 24.500 32.172 1.00 96.31 558 ARG A CA 1
ATOM 4568 C C . ARG A 1 558 ? -26.976 25.669 31.430 1.00 96.31 558 ARG A C 1
ATOM 4570 O O . ARG A 1 558 ? -25.764 25.696 31.220 1.00 96.31 558 ARG A O 1
ATOM 4577 N N . LYS A 1 559 ? -27.808 26.604 30.957 1.00 95.88 559 LYS A N 1
ATOM 4578 C CA . LYS A 1 559 ? -27.418 27.659 30.002 1.00 95.88 559 LYS A CA 1
ATOM 4579 C C . LYS A 1 559 ? -26.342 28.598 30.545 1.00 95.88 559 LYS A C 1
ATOM 4581 O O . LYS A 1 559 ? -25.363 28.850 29.851 1.00 95.88 559 LYS A O 1
ATOM 4586 N N . GLU A 1 560 ? -26.509 29.086 31.771 1.00 95.94 560 GLU A N 1
ATOM 4587 C CA . GLU A 1 560 ? -25.566 30.023 32.395 1.00 95.94 560 GLU A CA 1
ATOM 4588 C C . GLU A 1 560 ? -24.173 29.403 32.542 1.00 95.94 560 GLU A C 1
ATOM 4590 O O . GLU A 1 560 ? -23.171 30.008 32.167 1.00 95.94 560 GLU A O 1
ATOM 4595 N N . GLU A 1 561 ? -24.113 28.152 33.003 1.00 96.69 561 GLU A N 1
ATOM 4596 C CA . GLU A 1 561 ? -22.860 27.412 33.153 1.00 96.69 561 GLU A CA 1
ATOM 4597 C C . GLU A 1 561 ? -22.175 27.158 31.807 1.00 96.69 561 GLU A C 1
ATOM 4599 O O . GLU A 1 561 ? -20.957 27.294 31.697 1.00 96.69 561 GLU A O 1
ATOM 4604 N N . ALA A 1 562 ? -22.951 26.824 30.773 1.00 96.19 562 ALA A N 1
ATOM 4605 C CA . ALA A 1 562 ? -22.432 26.624 29.426 1.00 96.19 562 ALA A CA 1
ATOM 4606 C C . ALA A 1 562 ? -21.824 27.906 28.839 1.00 96.19 562 ALA A C 1
ATOM 4608 O O . ALA A 1 562 ? -20.712 27.867 28.312 1.00 96.19 562 ALA A O 1
ATOM 4609 N N . ILE A 1 563 ? -22.528 29.037 28.953 1.00 95.06 563 ILE A N 1
ATOM 4610 C CA . ILE A 1 563 ? -22.064 30.334 28.442 1.00 95.06 563 ILE A CA 1
ATOM 4611 C C . ILE A 1 563 ? -20.812 30.783 29.194 1.00 95.06 563 ILE A C 1
ATOM 4613 O O . ILE A 1 563 ? -19.834 31.168 28.556 1.00 95.06 563 ILE A O 1
ATOM 4617 N N . LYS A 1 564 ? -20.798 30.659 30.527 1.00 96.06 564 LYS A N 1
ATOM 4618 C CA . LYS A 1 564 ? -19.624 30.986 31.345 1.00 96.06 564 LYS A CA 1
ATOM 4619 C C . LYS A 1 564 ? -18.407 30.145 30.952 1.00 96.06 564 LYS A C 1
ATOM 4621 O O . LYS A 1 564 ? -17.300 30.667 30.850 1.00 96.06 564 LYS A O 1
ATOM 4626 N N . LEU A 1 565 ? -18.605 28.852 30.686 1.00 94.25 565 LEU A N 1
ATOM 4627 C CA . LEU A 1 565 ? -17.527 27.979 30.226 1.00 94.25 565 LEU A CA 1
ATOM 4628 C C . LEU A 1 565 ? -17.018 28.398 28.838 1.00 94.25 565 LEU A C 1
ATOM 4630 O O . LEU A 1 565 ? -15.809 28.500 28.656 1.00 94.25 565 LEU A O 1
ATOM 4634 N N . GLN A 1 566 ? -17.901 28.719 27.889 1.00 92.25 566 GLN A N 1
ATOM 4635 C CA . GLN A 1 566 ? -17.483 29.229 26.575 1.00 92.25 566 GLN A CA 1
ATOM 4636 C C . GLN A 1 566 ? -16.720 30.559 26.662 1.00 92.25 566 GLN A C 1
ATOM 4638 O O . GLN A 1 566 ? -15.730 30.746 25.959 1.00 92.25 566 GLN A O 1
ATOM 4643 N N . GLN A 1 567 ? -17.141 31.466 27.544 1.00 92.44 567 GLN A N 1
ATOM 4644 C CA . GLN A 1 567 ? -16.425 32.718 27.802 1.00 92.44 567 GLN A CA 1
ATOM 4645 C C . GLN A 1 567 ? -15.017 32.451 28.345 1.00 92.44 567 GLN A C 1
ATOM 4647 O O . GLN A 1 567 ? -14.056 33.006 27.824 1.00 92.44 567 GLN A O 1
ATOM 4652 N N . SER A 1 568 ? -14.863 31.516 29.289 1.00 91.62 568 SER A N 1
ATOM 4653 C CA . SER A 1 568 ? -13.530 31.137 29.779 1.00 91.62 568 SER A CA 1
ATOM 4654 C C . SER A 1 568 ? -12.631 30.549 28.678 1.00 91.62 568 SER A C 1
ATOM 4656 O O . SER A 1 568 ? -11.428 30.792 28.666 1.00 91.62 568 SER A O 1
ATOM 4658 N N . ILE A 1 569 ? -13.199 29.815 27.709 1.00 89.12 569 ILE A N 1
ATOM 4659 C CA . ILE A 1 569 ? -12.449 29.302 26.550 1.00 89.12 569 ILE A CA 1
ATOM 4660 C C . ILE A 1 569 ? -11.956 30.461 25.672 1.00 89.12 569 ILE A C 1
ATOM 4662 O O . ILE A 1 569 ? -10.821 30.405 25.217 1.00 89.12 569 ILE A O 1
ATOM 4666 N N . LEU A 1 570 ? -12.757 31.512 25.454 1.00 88.00 570 LEU A N 1
ATOM 4667 C CA . LEU A 1 570 ? -12.315 32.709 24.719 1.00 88.00 570 LEU A CA 1
ATOM 4668 C C . LEU A 1 570 ? -11.161 33.433 25.413 1.00 88.00 570 LEU A C 1
ATOM 4670 O O . LEU A 1 570 ? -10.234 33.879 24.743 1.00 88.00 570 LEU A O 1
ATOM 4674 N N . GLU A 1 571 ? -11.222 33.544 26.739 1.00 89.06 571 GLU A N 1
ATOM 4675 C CA . GLU A 1 571 ? -10.171 34.181 27.539 1.00 89.06 571 GLU A CA 1
ATOM 4676 C C . GLU A 1 571 ? -8.859 33.389 27.473 1.00 89.06 571 GLU A C 1
ATOM 4678 O O . GLU A 1 571 ? -7.788 33.974 27.334 1.00 89.06 571 GLU A O 1
ATOM 4683 N N . MET A 1 572 ? -8.941 32.055 27.532 1.00 85.62 572 MET A N 1
ATOM 4684 C CA . MET A 1 572 ? -7.771 31.174 27.468 1.00 85.62 572 MET A CA 1
ATOM 4685 C C . MET A 1 572 ? -7.227 30.977 26.049 1.00 85.62 572 MET A C 1
ATOM 4687 O O . MET A 1 572 ? -6.026 30.767 25.885 1.00 85.62 572 MET A O 1
ATOM 4691 N N . PHE A 1 573 ? -8.087 31.036 25.028 1.00 86.19 573 PHE A N 1
ATOM 4692 C CA . PHE A 1 573 ? -7.743 30.765 23.628 1.00 86.19 573 PHE A CA 1
ATOM 4693 C C . PHE A 1 573 ? -8.285 31.860 22.686 1.00 86.19 573 PHE A C 1
ATOM 4695 O O . PHE A 1 573 ? -9.193 31.591 21.887 1.00 86.19 573 PHE A O 1
ATOM 4702 N N . PRO A 1 574 ? -7.724 33.087 22.724 1.00 81.19 574 PRO A N 1
ATOM 4703 C CA . PRO A 1 574 ? -8.220 34.218 21.932 1.00 81.19 574 PRO A CA 1
ATOM 4704 C C . PRO A 1 574 ? -8.202 33.964 20.418 1.00 81.19 574 PRO A C 1
ATOM 4706 O O . PRO A 1 574 ? -9.088 34.421 19.697 1.00 81.19 574 PRO A O 1
ATOM 4709 N N . ASP A 1 575 ? -7.247 33.167 19.932 1.00 78.06 575 ASP A N 1
ATOM 4710 C CA . ASP A 1 575 ? -7.110 32.825 18.509 1.00 78.06 575 ASP A CA 1
ATOM 4711 C C . ASP A 1 575 ? -8.286 31.991 17.967 1.00 78.06 575 ASP A C 1
ATOM 4713 O O . ASP A 1 575 ? -8.499 31.906 16.757 1.00 78.06 575 ASP A O 1
ATOM 4717 N N . MET A 1 576 ? -9.101 31.403 18.850 1.00 68.44 576 MET A N 1
ATOM 4718 C CA . MET A 1 576 ? -10.296 30.633 18.488 1.00 68.44 576 MET A CA 1
ATOM 4719 C C . MET A 1 576 ? -11.594 31.445 18.572 1.00 68.44 576 MET A C 1
ATOM 4721 O O . MET A 1 576 ? -12.692 30.878 18.514 1.00 68.44 576 MET A O 1
ATOM 4725 N N . ALA A 1 577 ? -11.487 32.775 18.682 1.00 71.25 577 ALA A N 1
ATOM 4726 C CA . ALA A 1 577 ? -12.617 33.651 18.960 1.00 71.25 577 ALA A CA 1
ATOM 4727 C C . ALA A 1 577 ? -13.784 33.511 17.978 1.00 71.25 577 ALA A C 1
ATOM 4729 O O . ALA A 1 577 ? -14.939 33.524 18.397 1.00 71.25 577 ALA A O 1
ATOM 4730 N N . SER A 1 578 ? -13.514 33.322 16.684 1.00 74.44 578 SER A N 1
ATOM 4731 C CA . SER A 1 578 ? -14.566 33.282 15.662 1.00 74.44 578 SER A CA 1
ATOM 4732 C C . SER A 1 578 ? -15.558 32.131 15.878 1.00 74.44 578 SER A C 1
ATOM 4734 O O . SER A 1 578 ? -16.765 32.360 15.904 1.00 74.44 578 SER A O 1
ATOM 4736 N N . GLY A 1 579 ? -15.077 30.903 16.096 1.00 78.69 579 GLY A N 1
ATOM 4737 C CA . GLY A 1 579 ? -15.935 29.728 16.288 1.00 78.69 579 GLY A CA 1
ATOM 4738 C C . GLY A 1 579 ? -16.679 29.738 17.625 1.00 78.69 579 GLY A C 1
ATOM 4739 O O . GLY A 1 579 ? -17.875 29.441 17.683 1.00 78.69 579 GLY A O 1
ATOM 4740 N N . THR A 1 580 ? -15.986 30.123 18.696 1.00 82.81 580 THR A N 1
ATOM 4741 C CA . THR A 1 580 ? -16.549 30.144 20.050 1.00 82.81 580 THR A CA 1
ATOM 4742 C C . THR A 1 580 ? -17.557 31.283 20.234 1.00 82.81 580 THR A C 1
ATOM 4744 O O . THR A 1 580 ? -18.623 31.071 20.814 1.00 82.81 580 THR A O 1
ATOM 4747 N N . GLN A 1 581 ? -17.305 32.467 19.661 1.00 85.75 581 GLN A N 1
ATOM 4748 C CA . GLN A 1 581 ? -18.236 33.598 19.727 1.00 85.75 581 GLN A CA 1
ATOM 4749 C C . GLN A 1 581 ? -19.547 33.309 18.987 1.00 85.75 581 GLN A C 1
ATOM 4751 O O . GLN A 1 581 ? -20.622 33.653 19.481 1.00 85.75 581 GLN A O 1
ATOM 4756 N N . ILE A 1 582 ? -19.485 32.633 17.831 1.00 86.81 582 ILE A N 1
ATOM 4757 C CA . ILE A 1 582 ? -20.690 32.192 17.111 1.00 86.81 582 ILE A CA 1
ATOM 4758 C C . ILE A 1 582 ? -21.530 31.270 18.007 1.00 86.81 582 ILE A C 1
ATOM 4760 O O . ILE A 1 582 ? -22.748 31.443 18.086 1.00 86.81 582 ILE A O 1
ATOM 4764 N N . ARG A 1 583 ? -20.897 30.336 18.732 1.00 88.31 583 ARG A N 1
ATOM 4765 C CA . ARG A 1 583 ? -21.602 29.450 19.673 1.00 88.31 583 ARG A CA 1
ATOM 4766 C C . ARG A 1 583 ? -22.227 30.202 20.841 1.00 88.31 583 ARG A C 1
ATOM 4768 O O . ARG A 1 583 ? -23.391 29.953 21.136 1.00 88.31 583 ARG A O 1
ATOM 4775 N N . ILE A 1 584 ? -21.514 31.137 21.469 1.00 90.50 584 ILE A N 1
ATOM 4776 C CA . ILE A 1 584 ? -22.068 31.964 22.556 1.00 90.50 584 ILE A CA 1
ATOM 4777 C C . ILE A 1 584 ? -23.301 32.730 22.074 1.00 90.50 584 ILE A C 1
ATOM 4779 O O . ILE A 1 584 ? -24.339 32.710 22.733 1.00 90.50 584 ILE A O 1
ATOM 4783 N N . ASN A 1 585 ? -23.217 33.354 20.898 1.00 92.00 585 ASN A N 1
ATOM 4784 C CA . ASN A 1 585 ? -24.326 34.116 20.331 1.00 92.00 585 ASN A CA 1
ATOM 4785 C C . ASN A 1 585 ? -25.551 33.226 20.069 1.00 92.00 585 ASN A C 1
ATOM 4787 O O . ASN A 1 585 ? -26.670 33.622 20.391 1.00 92.00 585 ASN A O 1
ATOM 4791 N N . ALA A 1 586 ? -25.348 32.020 19.532 1.00 92.19 586 ALA A N 1
ATOM 4792 C CA . ALA A 1 586 ? -26.418 31.043 19.336 1.00 92.19 586 ALA A CA 1
ATOM 4793 C C . ALA A 1 586 ? -27.029 30.588 20.677 1.00 92.19 586 ALA A C 1
ATOM 4795 O O . ALA A 1 586 ? -28.251 30.545 20.830 1.00 92.19 586 ALA A O 1
ATOM 4796 N N . MET A 1 587 ? -26.189 30.329 21.688 1.00 94.12 587 MET A N 1
ATOM 4797 C CA . MET A 1 587 ? -26.639 29.944 23.029 1.00 94.12 587 MET A CA 1
ATOM 4798 C C . MET A 1 587 ? -27.507 31.029 23.683 1.00 94.12 587 MET A C 1
ATOM 4800 O O . MET A 1 587 ? -28.570 30.705 24.220 1.00 94.12 587 MET A O 1
ATOM 4804 N N . LEU A 1 588 ? -27.087 32.299 23.597 1.00 93.12 588 LEU A N 1
ATOM 4805 C CA . LEU A 1 588 ? -27.815 33.468 24.112 1.00 93.12 588 LEU A CA 1
ATOM 4806 C C . LEU A 1 588 ? -29.177 33.653 23.434 1.00 93.12 588 LEU A C 1
ATOM 4808 O O . LEU A 1 588 ? -30.149 34.012 24.093 1.00 93.12 588 LEU A O 1
ATOM 4812 N N . LYS A 1 589 ? -29.264 33.352 22.135 1.00 94.38 589 LYS A N 1
ATOM 4813 C CA . LYS A 1 589 ? -30.517 33.378 21.367 1.00 94.38 589 LYS A CA 1
ATOM 4814 C C . LYS A 1 589 ? -31.441 32.190 21.647 1.00 94.38 589 LYS A C 1
ATOM 4816 O O . LYS A 1 589 ? -32.568 32.179 21.165 1.00 94.38 589 LYS A O 1
ATOM 4821 N N . GLY A 1 590 ? -30.995 31.197 22.419 1.00 91.19 590 GLY A N 1
ATOM 4822 C CA . GLY A 1 590 ? -31.794 30.004 22.696 1.00 91.19 590 GLY A CA 1
ATOM 4823 C C . GLY A 1 590 ? -31.805 28.977 21.558 1.00 91.19 590 GLY A C 1
ATOM 4824 O O . GLY A 1 590 ? -32.702 28.140 21.532 1.00 91.19 590 GLY A O 1
ATOM 4825 N N . GLU A 1 591 ? -30.861 29.049 20.616 1.00 93.62 591 GLU A N 1
ATOM 4826 C CA . GLU A 1 591 ? -30.838 28.190 19.428 1.00 93.62 591 GLU A CA 1
ATOM 4827 C C . GLU A 1 591 ? -30.422 26.744 19.749 1.00 93.62 591 GLU A C 1
ATOM 4829 O O . GLU A 1 591 ? -29.551 26.484 20.581 1.00 93.62 591 GLU A O 1
ATOM 4834 N N . GLU A 1 592 ? -30.982 25.778 19.018 1.00 90.19 592 GLU A N 1
ATOM 4835 C CA . GLU A 1 592 ? -30.614 24.362 19.122 1.00 90.19 592 GLU A CA 1
ATOM 4836 C C . GLU A 1 592 ? -29.269 24.070 18.428 1.00 90.19 592 GLU A C 1
ATOM 4838 O O . GLU A 1 592 ? -29.197 23.538 17.318 1.00 90.19 592 GLU A O 1
ATOM 4843 N N . ILE A 1 593 ? -28.165 24.398 19.102 1.00 89.94 593 ILE A N 1
ATOM 4844 C CA . ILE A 1 593 ? -26.790 24.299 18.571 1.00 89.94 593 ILE A CA 1
ATOM 4845 C C . ILE A 1 593 ? -26.346 22.877 18.154 1.00 89.94 593 ILE A C 1
ATOM 4847 O O . ILE A 1 593 ? -25.315 22.685 17.505 1.00 89.94 593 ILE A O 1
ATOM 4851 N N . TRP A 1 594 ? -27.088 21.831 18.510 1.00 88.44 594 TRP A N 1
ATOM 4852 C CA . TRP A 1 594 ? -26.805 20.472 18.035 1.00 88.44 594 TRP A CA 1
ATOM 4853 C C . TRP A 1 594 ? -27.304 20.223 16.603 1.00 88.44 594 TRP A C 1
ATOM 4855 O O . TRP A 1 594 ? -26.791 19.309 15.963 1.00 88.44 594 TRP A O 1
ATOM 4865 N N . LEU A 1 595 ? -28.222 21.046 16.078 1.00 80.75 595 LEU A N 1
ATOM 4866 C CA . LEU A 1 595 ? -28.755 20.932 14.713 1.00 80.75 595 LEU A CA 1
ATOM 4867 C C . LEU A 1 595 ? -27.956 21.718 13.664 1.00 80.75 595 LEU A C 1
ATOM 4869 O O . LEU A 1 595 ? -27.991 21.379 12.483 1.00 80.75 595 LEU A O 1
ATOM 4873 N N . THR A 1 596 ? -27.250 22.771 14.076 1.00 69.00 596 THR A N 1
ATOM 4874 C CA . THR A 1 596 ? -26.703 23.784 13.156 1.00 69.00 596 THR A CA 1
ATOM 4875 C C . THR A 1 596 ? -25.211 23.644 12.876 1.00 69.00 596 THR A C 1
ATOM 4877 O O . THR A 1 596 ? -24.756 23.965 11.781 1.00 69.00 596 THR A O 1
ATOM 4880 N N . PHE A 1 597 ? -24.431 23.135 13.825 1.00 63.75 597 PHE A N 1
ATOM 4881 C CA . PHE A 1 597 ? -22.984 23.002 13.649 1.00 63.75 597 PHE A CA 1
ATOM 4882 C C . PHE A 1 597 ? -22.644 21.640 13.017 1.00 63.75 597 PHE A C 1
ATOM 4884 O O . PHE A 1 597 ? -23.038 20.606 13.563 1.00 63.75 597 PHE A O 1
ATOM 4891 N N . ARG A 1 598 ? -21.944 21.636 11.875 1.00 49.62 598 ARG A N 1
ATOM 4892 C CA . ARG A 1 598 ? -21.413 20.421 11.229 1.00 49.62 598 ARG A CA 1
ATOM 4893 C C . ARG A 1 598 ? -20.041 20.055 11.764 1.00 49.62 598 ARG A C 1
ATOM 4895 O O . ARG A 1 598 ? -19.237 20.992 11.952 1.00 49.62 598 ARG A O 1
#

Radius of gyration: 34.04 Å; Cα contacts (8 Å, |Δi|>4): 904; chains: 1; bounding box: 74×70×78 Å

Sequence (598 aa):
MKPLIYYAIFMAMALSLPKFAKAQTNLLGVWRLKEFKKIKGPDYANGIPLIIKIEQKQDGMAIEKTSNLGDRDTVIKASLVHGLWRDYTKTGKKRKISFKQDKENNIWLRQTEIYTEDDTTKVQTLDKETFIVYGGINDNVLLKFTREYNTKNESINNEDFLAEGFYEKVTPEQLTKETARGKGINFVEGLNWEQIKAKARAENKLIFLDCYATWCIPCKMMDRNVYPLNMVGEAMNDAFIAVKVQMDSTKKDAAATKLLYPLARQIEKEYSISVLPSYLFFSADGTPLHKAVGQQNPKQFIELLTNAGNPEYQLYTLLNKARQKELPWTEYITIAKKLRDEFGEMKLAEEVAGIYNQQYLNKLAKKELLAKPILDFIGEYYGMVKSSDKIFQLSLKHPHLVDSIKAYEGGGWAAVLVKKTIIRENIQPFLQEAEKTGKSPSWQEMEIQLTKKYSKKLAVQYVLKAKLDWYEKKKNWNSFFQYLTPYVANYDINTMDRRQLYHLHWCVWYVFKYCNDKALMQMALRWIDPVIERWVNQGTEINAPMDTKACLLYKMGRKEEAIKLQQSILEMFPDMASGTQIRINAMLKGEEIWLTFR

Nearest PDB structures (foldseek):
  4gjv-assembly1_A  TM=5.176E-01  e=3.596E-01  Streptomyces avidinii
  1swq-assembly1_A  TM=4.637E-01  e=2.712E-01  Streptomyces avidinii
  1swn-assembly1_D  TM=5.235E-01  e=6.326E-01  Streptomyces avidinii
  1swn-assembly1_B  TM=4.784E-01  e=2.712E-01  Streptomyces avidinii
  6uc3-assembly1_A  TM=4.067E-01  e=3.951E-01  Streptomyces avidinii

Secondary structure (DSSP, 8-state):
--SSHHHHHHHHGGGGS---------S-EEEEEEEEEEEES-GGG----SEEEEEE-SSEEEEEEE-TTS-----EEEESSS--EEEE-TTS-EEEEEEEEETTTTEEEEEEEEEETTEEEEEEEEEEEEEEEEE-TTS-EEEEEEEEEEE--TTS-TT-EEEEEEEEEE-HHHHHHHHHH-SS--EE-S--HHHHHHHHHHHT-EEEEEEE-TT-HHHHHHHHHTTT-HHHHHHHHTTEEEEEEESS--TTS-HHHHTTHHHHHHHHHHTT--SSSEEEEE-TT--EEEEEES---HHHHHHHHHHHT-TTT-HHHHHHHHHHT-S-HHHHHHHHHHHHHTS--HHHHHHHHHHHHHHTGGGS-HHHHTSHHHHHHHHH-GGG--TTSHHHHHHHH-HHHHHTT---TTS-HHHHHHHHHHIIIIIHHHHHHHHHHTSPP-HHHHHHHHHHHS-HHHHHHHHHHHHHHHHHHTT-HHHHHHHHHHHHHTS-GGG--HHHHHHHHHHHHHHHHH---HHHHHHHHHHHHHHHHHHHHTT---HHHHHHHHHHHHHTT-HHHHHHHHHHHHHH-GGGHHHHHHHHHHHHTT--HHHH--

pLDDT: mean 82.68, std 17.53, range [29.0, 98.81]